Protein AF-A0A0D2WTM1-F1 (afdb_monomer)

pLDDT: mean 80.72, std 23.89, range [26.59, 98.62]

Mean predicted aligned error: 9.87 Å

Sequence (414 aa):
MADNLWSIQRNLIAASPALESFVAALHSYASGLSTTPSNLQQLPITPAAASAASGTTDNAAQHDAKSSAAGTGSATTAAPTTRKFKWATSMDSTFKFDHATAIPHPDIADIQWSTDVIGVDRSEGGAGGVFFVQTKRGAVVIKASRTLAPELFASLLCLRLQVAAPRSRVVSTSSEEGAQLLASLKQVDPSWRVITNLFDQACLLVQDYIPGTVLSGLDYTTATAVFGSEVEDNATPEEAERIRSLGRLLVVDTLLNNGDRLPLFWDNQGNPSNIMISRANAHSFVSIDTRLTGIAESSPLLAPYISRVAALTARVLGKNDKVLDAFSTLRQLIASYIAFDIGEKGARAMQEGFESAVRECIAQRVAISSEMRRWAATFHEIGDGQHHKFIDTANLNLDFVDRVLDAFENSQPK

Solvent-accessible surface area (backbone atoms only — not comparable to full-atom values): 23672 Å² total; per-residue (Å²): 127,79,65,57,70,60,47,44,57,54,43,59,34,62,72,30,65,67,51,34,54,45,51,49,46,49,52,52,48,63,62,59,54,78,72,64,72,87,80,76,68,70,79,81,81,71,79,70,65,64,70,61,81,79,74,80,76,83,83,76,92,72,91,79,89,82,83,89,83,88,84,83,87,83,90,81,83,87,75,88,80,78,83,73,85,75,79,81,75,86,74,74,83,64,60,73,74,56,70,88,81,51,45,48,38,89,48,82,89,74,65,57,38,80,77,32,64,68,32,50,25,68,53,81,37,78,94,54,58,44,30,44,34,38,34,78,72,23,21,32,30,40,32,45,51,96,55,48,41,28,32,53,51,36,39,52,51,29,52,76,66,74,24,47,43,59,59,69,48,80,39,43,43,87,39,73,66,24,44,34,41,54,51,37,51,53,70,46,39,87,80,48,76,63,54,69,65,47,71,82,38,61,43,35,40,41,29,50,37,74,47,57,48,32,50,50,66,35,50,52,70,56,40,33,74,62,59,39,66,84,86,53,98,69,65,46,75,61,37,41,48,23,36,14,41,50,13,29,42,52,48,50,29,58,48,22,50,33,54,59,38,66,38,65,88,48,97,63,89,38,36,45,65,43,30,29,39,29,71,90,46,70,62,38,50,28,50,41,92,45,46,44,54,50,56,54,91,88,40,86,62,36,62,65,49,46,52,52,51,22,54,51,42,29,58,57,66,36,99,57,99,62,75,50,67,51,40,54,51,47,40,54,52,51,19,72,52,26,76,44,61,57,52,71,66,39,28,37,28,21,52,48,18,27,41,52,46,51,53,48,47,48,79,37,38,70,60,53,58,51,50,55,52,48,53,50,49,51,44,41,54,62,16,66,78,41,104,51,84,68,37,61,58,83,67,51,45,62,66,38,36,50,52,45,50,49,27,52,51,75,22,56,76,130

Organism: Capsaspora owczarzaki (strain ATCC 30864) (NCBI:txid595528)

InterPro domains:
  IPR011009 Protein kinase-like domain superfamily [SSF56112] (79-364)
  IPR015275 Actin-fragmin kinase, catalytic domain [PF09192] (97-281)
  IPR015275 Actin-fragmin kinase, catalytic domain [cd05124] (116-367)
  IPR036940 Phosphatidylinositol 3-/4-kinase, catalytic domain superfamily [G3DSA:1.10.1070.11] (230-408)
  IPR037469 Putative actin-fragmin kinase [PTHR38737] (90-367)

Structure (mmCIF, N/CA/C/O backbone):
data_AF-A0A0D2WTM1-F1
#
_entry.id   AF-A0A0D2WTM1-F1
#
loop_
_atom_site.group_PDB
_atom_site.id
_atom_site.type_symbol
_atom_site.label_atom_id
_atom_site.label_alt_id
_atom_site.label_comp_id
_atom_site.label_asym_id
_atom_site.label_entity_id
_atom_site.label_seq_id
_atom_site.pdbx_PDB_ins_code
_atom_site.Cartn_x
_atom_site.Cartn_y
_atom_site.Cartn_z
_atom_site.occupancy
_atom_site.B_iso_or_equiv
_atom_site.auth_seq_id
_atom_site.auth_comp_id
_atom_site.auth_asym_id
_atom_site.auth_atom_id
_atom_site.pdbx_PDB_model_num
ATOM 1 N N . MET A 1 1 ? -2.942 -6.925 -31.949 1.00 34.34 1 MET A N 1
ATOM 2 C CA . MET A 1 1 ? -3.160 -7.832 -30.792 1.00 34.34 1 MET A CA 1
ATOM 3 C C . MET A 1 1 ? -2.377 -7.418 -29.538 1.00 34.34 1 MET A C 1
ATOM 5 O O . MET A 1 1 ? -2.742 -7.883 -28.468 1.00 34.34 1 MET A O 1
ATOM 9 N N . ALA A 1 2 ? -1.392 -6.508 -29.624 1.00 34.19 2 ALA A N 1
ATOM 10 C CA . ALA A 1 2 ? -0.753 -5.874 -28.460 1.00 34.19 2 ALA A CA 1
ATOM 11 C C . ALA A 1 2 ? -1.637 -4.809 -27.759 1.00 34.19 2 ALA A C 1
ATOM 13 O O . ALA A 1 2 ? -1.462 -4.559 -26.571 1.00 34.19 2 ALA A O 1
ATOM 14 N N . ASP A 1 3 ? -2.650 -4.258 -28.444 1.00 34.72 3 ASP A N 1
ATOM 15 C CA . ASP A 1 3 ? -3.532 -3.204 -27.904 1.00 34.72 3 ASP A CA 1
ATOM 16 C C . ASP A 1 3 ? -4.469 -3.648 -26.763 1.00 34.72 3 ASP A C 1
ATOM 18 O O . ASP A 1 3 ? -5.023 -2.807 -26.053 1.00 34.72 3 ASP A O 1
ATOM 22 N N . ASN A 1 4 ? -4.656 -4.956 -26.539 1.00 45.44 4 ASN A N 1
ATOM 23 C CA . ASN A 1 4 ? -5.676 -5.430 -25.600 1.00 45.44 4 ASN A CA 1
ATOM 24 C C . ASN A 1 4 ? -5.301 -5.199 -24.131 1.00 45.44 4 ASN A C 1
ATOM 26 O O . ASN A 1 4 ? -6.137 -4.702 -23.387 1.00 45.44 4 ASN A O 1
ATOM 30 N N . LEU A 1 5 ? -4.060 -5.461 -23.706 1.00 40.75 5 LEU A N 1
ATOM 31 C CA . LEU A 1 5 ? -3.664 -5.302 -22.294 1.00 40.75 5 LEU A CA 1
ATOM 32 C C . LEU A 1 5 ? -3.633 -3.835 -21.848 1.00 40.75 5 LEU A C 1
ATOM 34 O O . LEU A 1 5 ? -4.010 -3.508 -20.723 1.00 40.75 5 LEU A O 1
ATOM 38 N N . TRP A 1 6 ? -3.257 -2.942 -22.761 1.00 46.22 6 TRP A N 1
ATOM 39 C CA . TRP A 1 6 ? -3.231 -1.505 -22.519 1.00 46.22 6 TRP A CA 1
ATOM 40 C C . TRP A 1 6 ? -4.629 -0.882 -22.536 1.00 46.22 6 TRP A C 1
ATOM 42 O O . TRP A 1 6 ? -4.948 -0.064 -21.668 1.00 46.22 6 TRP A O 1
ATOM 52 N N . SER A 1 7 ? -5.500 -1.329 -23.456 1.00 43.12 7 SER A N 1
ATOM 53 C CA . SER A 1 7 ? -6.918 -0.973 -23.396 1.00 43.12 7 SER A CA 1
ATOM 54 C C . SER A 1 7 ? -7.508 -1.401 -22.063 1.00 43.12 7 SER A C 1
ATOM 56 O O . SER A 1 7 ? -8.282 -0.655 -21.505 1.00 43.12 7 SER A O 1
ATOM 58 N N . ILE A 1 8 ? -7.090 -2.531 -21.489 1.00 46.88 8 ILE A N 1
ATOM 59 C CA . ILE A 1 8 ? -7.686 -3.067 -20.272 1.00 46.88 8 ILE A CA 1
ATOM 60 C C . ILE A 1 8 ? -7.364 -2.227 -19.034 1.00 46.88 8 ILE A C 1
ATOM 62 O O . ILE A 1 8 ? -8.277 -1.978 -18.265 1.00 46.88 8 ILE A O 1
ATOM 66 N N . GLN A 1 9 ? -6.148 -1.712 -18.829 1.00 47.25 9 GLN A N 1
ATOM 67 C CA . GLN A 1 9 ? -5.910 -0.819 -17.683 1.00 47.25 9 GLN A CA 1
ATOM 68 C C . GLN A 1 9 ? -6.581 0.549 -17.869 1.00 47.25 9 GLN A C 1
ATOM 70 O O . GLN A 1 9 ? -7.169 1.074 -16.923 1.00 47.25 9 GLN A O 1
ATOM 75 N N . ARG A 1 10 ? -6.581 1.091 -19.097 1.00 52.28 10 ARG A N 1
ATOM 76 C CA . ARG A 1 10 ? -7.388 2.276 -19.429 1.00 52.28 10 ARG A CA 1
ATOM 77 C C . ARG A 1 10 ? -8.881 2.019 -19.277 1.00 52.28 10 ARG A C 1
ATOM 79 O O . ARG A 1 10 ? -9.565 2.896 -18.789 1.00 52.28 10 ARG A O 1
ATOM 86 N N . ASN A 1 11 ? -9.373 0.835 -19.620 1.00 43.56 11 ASN A N 1
ATOM 87 C CA . ASN A 1 11 ? -10.769 0.425 -19.496 1.00 43.56 11 ASN A CA 1
ATOM 88 C C . ASN A 1 11 ? -11.108 0.083 -18.045 1.00 43.56 11 ASN A C 1
ATOM 90 O O . ASN A 1 11 ? -12.237 0.288 -17.648 1.00 43.56 11 ASN A O 1
ATOM 94 N N . LEU A 1 12 ? -10.173 -0.389 -17.220 1.00 48.53 12 LEU A N 1
ATOM 95 C CA . LEU A 1 12 ? -10.371 -0.582 -15.782 1.00 48.53 12 LEU A CA 1
ATOM 96 C C . LEU A 1 12 ? -10.480 0.769 -15.069 1.00 48.53 12 LEU A C 1
ATOM 98 O O . LEU A 1 12 ? -11.327 0.924 -14.192 1.00 48.53 12 LEU A O 1
ATOM 102 N N . ILE A 1 13 ? -9.666 1.746 -15.487 1.00 47.94 13 ILE A N 1
ATOM 103 C CA . ILE A 1 13 ? -9.749 3.132 -15.019 1.00 47.94 13 ILE A CA 1
ATOM 104 C C . ILE A 1 13 ? -11.016 3.816 -15.561 1.00 47.94 13 ILE A C 1
ATOM 106 O O . ILE A 1 13 ? -11.770 4.363 -14.770 1.00 47.94 13 ILE A O 1
ATOM 110 N N . ALA A 1 14 ? -11.315 3.711 -16.859 1.00 39.44 14 ALA A N 1
ATOM 111 C CA . ALA A 1 14 ? -12.461 4.353 -17.516 1.00 39.44 14 ALA A CA 1
ATOM 112 C C . ALA A 1 14 ? -13.817 3.665 -17.249 1.00 39.44 14 ALA A C 1
ATOM 114 O O . ALA A 1 14 ? -14.863 4.303 -17.305 1.00 39.44 14 ALA A O 1
ATOM 115 N N . ALA A 1 15 ? -13.851 2.364 -16.934 1.00 38.03 15 ALA A N 1
ATOM 116 C CA . ALA A 1 15 ? -15.093 1.658 -16.592 1.00 38.03 15 ALA A CA 1
ATOM 117 C C . ALA A 1 15 ? -15.512 1.863 -15.130 1.00 38.03 15 ALA A C 1
ATOM 119 O O . ALA A 1 15 ? -16.611 1.446 -14.753 1.00 38.03 15 ALA A O 1
ATOM 120 N N . SER A 1 16 ? -14.674 2.480 -14.293 1.00 47.31 16 SER A N 1
ATOM 121 C CA . SER A 1 16 ? -15.095 2.989 -12.989 1.00 47.31 16 SER A CA 1
ATOM 122 C C . SER A 1 16 ? -15.067 4.515 -13.041 1.00 47.31 16 SER A C 1
ATOM 124 O O . SER A 1 16 ? -14.017 5.106 -12.814 1.00 47.31 16 SER A O 1
ATOM 126 N N . PRO A 1 17 ? -16.211 5.183 -13.285 1.00 50.94 17 PRO A N 1
ATOM 127 C CA . PRO A 1 17 ? -16.297 6.642 -13.215 1.00 50.94 17 PRO A CA 1
ATOM 128 C C . PRO A 1 17 ? -15.774 7.209 -11.884 1.00 50.94 17 PRO A C 1
ATOM 130 O O . PRO A 1 17 ? -15.275 8.330 -11.841 1.00 50.94 17 PRO A O 1
ATOM 133 N N . ALA A 1 18 ? -15.842 6.424 -10.800 1.00 47.12 18 ALA A N 1
ATOM 134 C CA . ALA A 1 18 ? -15.251 6.764 -9.510 1.00 47.12 18 ALA A CA 1
ATOM 135 C C . ALA A 1 18 ? -13.713 6.715 -9.541 1.00 47.12 18 ALA A C 1
ATOM 137 O O . ALA A 1 18 ? -13.073 7.641 -9.046 1.00 47.12 18 ALA A O 1
ATOM 138 N N . LEU A 1 19 ? -13.113 5.684 -10.149 1.00 47.31 19 LEU A N 1
ATOM 139 C CA . LEU A 1 19 ? -11.661 5.584 -10.310 1.00 47.31 19 LEU A CA 1
ATOM 140 C C . LEU A 1 19 ? -11.131 6.598 -11.330 1.00 47.31 19 LEU A C 1
ATOM 142 O O . LEU A 1 19 ? -10.073 7.165 -11.105 1.00 47.31 19 LEU A O 1
ATOM 146 N N . GLU A 1 20 ? -11.862 6.883 -12.406 1.00 50.03 20 GLU A N 1
ATOM 147 C CA . GLU A 1 20 ? -11.501 7.910 -13.386 1.00 50.03 20 GLU A CA 1
ATOM 148 C C . GLU A 1 20 ? -11.586 9.312 -12.775 1.00 50.03 20 GLU A C 1
ATOM 150 O O . GLU A 1 20 ? -10.638 10.084 -12.888 1.00 50.03 20 GLU A O 1
ATOM 155 N N . SER A 1 21 ? -12.660 9.620 -12.034 1.00 48.88 21 SER A N 1
ATOM 156 C CA . SER A 1 21 ? -12.773 10.872 -11.277 1.00 48.88 21 SER A CA 1
ATOM 157 C C . SER A 1 21 ? -11.704 10.978 -10.190 1.00 48.88 21 SER A C 1
ATOM 159 O O . SER A 1 21 ? -11.235 12.080 -9.921 1.00 48.88 21 SER A O 1
ATOM 161 N N . PHE A 1 22 ? -11.296 9.865 -9.574 1.00 48.16 22 PHE A N 1
ATOM 162 C CA . PHE A 1 22 ? -10.214 9.835 -8.593 1.00 48.16 22 PHE A CA 1
ATOM 163 C C . PHE A 1 22 ? -8.836 9.991 -9.239 1.00 48.16 22 PHE A C 1
ATOM 165 O O . PHE A 1 22 ? -8.033 10.765 -8.743 1.00 48.16 22 PHE A O 1
ATOM 172 N N . VAL A 1 23 ? -8.556 9.321 -10.359 1.00 48.84 23 VAL A N 1
ATOM 173 C CA . VAL A 1 23 ? -7.311 9.468 -11.130 1.00 48.84 23 VAL A CA 1
ATOM 174 C C . VAL A 1 23 ? -7.215 10.881 -11.699 1.00 48.84 23 VAL A C 1
ATOM 176 O O . VAL A 1 23 ? -6.154 11.491 -11.626 1.00 48.84 23 VAL A O 1
ATOM 179 N N . ALA A 1 24 ? -8.323 11.451 -12.175 1.00 51.44 24 ALA A N 1
ATOM 180 C CA . ALA A 1 24 ? -8.410 12.848 -12.579 1.00 51.44 24 ALA A CA 1
ATOM 181 C C . ALA A 1 24 ? -8.222 13.803 -11.388 1.00 51.44 24 ALA A C 1
ATOM 183 O O . ALA A 1 24 ? -7.496 14.785 -11.518 1.00 51.44 24 ALA A O 1
ATOM 184 N N . ALA A 1 25 ? -8.797 13.506 -10.215 1.00 45.31 25 ALA A N 1
ATOM 185 C CA . ALA A 1 25 ? -8.577 14.277 -8.991 1.00 45.31 25 ALA A CA 1
ATOM 186 C C . ALA A 1 25 ? -7.131 14.164 -8.489 1.00 45.31 25 ALA A C 1
ATOM 188 O O . ALA A 1 25 ? -6.566 15.170 -8.088 1.00 45.31 25 ALA A O 1
ATOM 189 N N . LEU A 1 26 ? -6.496 12.993 -8.580 1.00 45.09 26 LEU A N 1
ATOM 190 C CA . LEU A 1 26 ? -5.081 12.768 -8.276 1.00 45.09 26 LEU A CA 1
ATOM 191 C C . LEU A 1 26 ? -4.185 13.520 -9.253 1.00 45.09 26 LEU A C 1
ATOM 193 O O . LEU A 1 26 ? -3.250 14.183 -8.822 1.00 45.09 26 LEU A O 1
ATOM 197 N N . HIS A 1 27 ? -4.478 13.466 -10.553 1.00 46.31 27 HIS A N 1
ATOM 198 C CA . HIS A 1 27 ? -3.756 14.239 -11.557 1.00 46.31 27 HIS A CA 1
ATOM 199 C C . HIS A 1 27 ? -3.934 15.741 -11.328 1.00 46.31 27 HIS A C 1
ATOM 201 O O . HIS A 1 27 ? -2.940 16.461 -11.371 1.00 46.31 27 HIS A O 1
ATOM 207 N N . SER A 1 28 ? -5.146 16.214 -11.020 1.00 44.09 28 SER A N 1
ATOM 208 C CA . SER A 1 28 ? -5.441 17.619 -10.704 1.00 44.09 28 SER A CA 1
ATOM 209 C C . SER A 1 28 ? -4.822 18.068 -9.376 1.00 44.09 28 SER A C 1
ATOM 211 O O . SER A 1 28 ? -4.388 19.208 -9.264 1.00 44.09 28 SER A O 1
ATOM 213 N N . TYR A 1 29 ? -4.752 17.189 -8.377 1.00 36.94 29 TYR A N 1
ATOM 214 C CA . TYR A 1 29 ? -4.130 17.447 -7.079 1.00 36.94 29 TYR A CA 1
ATOM 215 C C . TYR A 1 29 ? -2.603 17.488 -7.215 1.00 36.94 29 TYR A C 1
ATOM 217 O O . TYR A 1 29 ? -1.970 18.448 -6.788 1.00 36.94 29 TYR A O 1
ATOM 225 N N . ALA A 1 30 ? -2.009 16.521 -7.919 1.00 37.34 30 ALA A N 1
ATOM 226 C CA . ALA A 1 30 ? -0.578 16.485 -8.215 1.00 37.34 30 ALA A CA 1
ATOM 227 C C . ALA A 1 30 ? -0.122 17.672 -9.081 1.00 37.34 30 ALA A C 1
ATOM 229 O O . ALA A 1 30 ? 0.970 18.195 -8.875 1.00 37.34 30 ALA A O 1
ATOM 230 N N . SER A 1 31 ? -0.955 18.133 -10.021 1.00 41.19 31 SER A N 1
ATOM 231 C CA . SER A 1 31 ? -0.662 19.333 -10.821 1.00 41.19 31 SER A CA 1
ATOM 232 C C . SER A 1 31 ? -0.973 20.648 -10.089 1.00 41.19 31 SER A C 1
ATOM 234 O O . SER A 1 31 ? -0.288 21.641 -10.327 1.00 41.19 31 SER A O 1
ATOM 236 N N . GLY A 1 32 ? -1.918 20.658 -9.141 1.00 34.44 32 GLY A N 1
ATOM 237 C CA . GLY A 1 32 ? -2.220 21.801 -8.268 1.00 34.44 32 GLY A CA 1
ATOM 238 C C . GLY A 1 32 ? -1.186 22.056 -7.161 1.00 34.44 32 GLY A C 1
ATOM 239 O O . GLY A 1 32 ? -1.064 23.179 -6.682 1.00 34.44 32 GLY A O 1
ATOM 240 N N . LEU A 1 33 ? -0.381 21.054 -6.794 1.00 37.22 33 LEU A N 1
ATOM 241 C CA . LEU A 1 33 ? 0.705 21.183 -5.810 1.00 37.22 33 LEU A CA 1
ATOM 242 C C . LEU A 1 33 ? 1.985 21.835 -6.367 1.00 37.22 33 LEU A C 1
ATOM 244 O O . LEU A 1 33 ? 2.922 22.091 -5.608 1.00 37.22 33 LEU A O 1
ATOM 248 N N . SER A 1 34 ? 2.014 22.183 -7.662 1.00 34.31 34 SER A N 1
ATOM 249 C CA . SER A 1 34 ? 3.116 22.934 -8.288 1.00 34.31 34 SER A CA 1
ATOM 250 C C . SER A 1 34 ? 3.260 24.374 -7.761 1.00 34.31 34 SER A C 1
ATOM 252 O O . SER A 1 34 ? 4.205 25.069 -8.138 1.00 34.31 34 SER A O 1
ATOM 254 N N . THR A 1 35 ? 2.362 24.834 -6.887 1.00 32.97 35 THR A N 1
ATOM 255 C CA . THR A 1 35 ? 2.474 26.107 -6.161 1.00 32.97 35 THR A CA 1
ATOM 256 C C . THR A 1 35 ? 2.553 25.861 -4.653 1.00 32.97 35 THR A C 1
ATOM 258 O O . THR A 1 35 ? 1.668 26.257 -3.898 1.00 32.97 35 THR A O 1
ATOM 261 N N . THR A 1 36 ? 3.584 25.157 -4.187 1.00 36.28 36 THR A N 1
ATOM 262 C CA . THR A 1 36 ? 3.843 24.997 -2.748 1.00 36.28 36 THR A CA 1
ATOM 263 C C . THR A 1 36 ? 4.450 26.292 -2.174 1.00 36.28 36 THR A C 1
ATOM 265 O O . THR A 1 36 ? 5.330 26.878 -2.811 1.00 36.28 36 THR A O 1
ATOM 268 N N . PRO A 1 37 ? 4.037 26.766 -0.980 1.00 31.52 37 PRO A N 1
ATOM 269 C CA . PRO A 1 37 ? 4.712 27.863 -0.290 1.00 31.52 37 PRO A CA 1
ATOM 270 C C . PRO A 1 37 ? 6.168 27.483 0.011 1.00 31.52 37 PRO A C 1
ATOM 272 O O . PRO A 1 37 ? 6.451 26.370 0.449 1.00 31.52 37 PRO A O 1
ATOM 275 N N . SER A 1 38 ? 7.091 28.424 -0.172 1.00 40.81 38 SER A N 1
ATOM 276 C CA . SER A 1 38 ? 8.555 28.276 -0.092 1.00 40.81 38 SER A CA 1
ATOM 277 C C . SER A 1 38 ? 9.143 27.801 1.252 1.00 40.81 38 SER A C 1
ATOM 279 O O . SER A 1 38 ? 10.363 27.790 1.397 1.00 40.81 38 SER A O 1
ATOM 281 N N . ASN A 1 39 ? 8.321 27.413 2.232 1.00 36.72 39 ASN A N 1
ATOM 282 C CA . ASN A 1 39 ? 8.756 27.089 3.596 1.00 36.72 39 ASN A CA 1
ATOM 283 C C . ASN A 1 39 ? 8.933 25.583 3.868 1.00 36.72 39 ASN A C 1
ATOM 285 O O . ASN A 1 39 ? 9.513 25.233 4.889 1.00 36.72 39 ASN A O 1
ATOM 289 N N . LEU A 1 40 ? 8.529 24.693 2.952 1.00 39.03 40 LEU A N 1
ATOM 290 C CA . LEU A 1 40 ? 8.926 23.274 2.963 1.00 39.03 40 LEU A CA 1
ATOM 291 C C . LEU A 1 40 ? 10.214 23.078 2.146 1.00 39.03 40 LEU A C 1
ATOM 293 O O . LEU A 1 40 ? 10.265 22.285 1.204 1.00 39.03 40 LEU A O 1
ATOM 297 N N . GLN A 1 41 ? 11.261 23.845 2.467 1.00 40.28 41 GLN A N 1
ATOM 298 C CA . GLN A 1 41 ? 12.594 23.586 1.925 1.00 40.28 41 GLN A CA 1
ATOM 299 C C . GLN A 1 41 ? 13.013 22.166 2.322 1.00 40.28 41 GLN A C 1
ATOM 301 O O . GLN A 1 41 ? 13.202 21.891 3.500 1.00 40.28 41 GLN A O 1
ATOM 306 N N . GLN A 1 42 ? 13.083 21.293 1.310 1.00 47.72 42 GLN A N 1
ATOM 307 C CA . GLN A 1 42 ? 13.763 19.996 1.252 1.00 47.72 42 GLN A CA 1
ATOM 308 C C . GLN A 1 42 ? 14.012 19.354 2.624 1.00 47.72 42 GLN A C 1
ATOM 310 O O . GLN A 1 42 ? 15.021 19.643 3.266 1.00 47.72 42 GLN A O 1
ATOM 315 N N . LEU A 1 43 ? 13.120 18.442 3.040 1.00 44.38 43 LEU A N 1
ATOM 316 C CA . LEU A 1 43 ? 13.411 17.525 4.146 1.00 44.38 43 LEU A CA 1
ATOM 317 C C . LEU A 1 43 ? 14.834 16.964 3.952 1.00 44.38 43 LEU A C 1
ATOM 319 O O . LEU A 1 43 ? 15.137 16.505 2.841 1.00 44.38 43 LEU A O 1
ATOM 323 N N . PRO A 1 44 ? 15.716 17.051 4.964 1.00 44.22 44 PRO A N 1
ATOM 324 C CA . PRO A 1 44 ? 17.096 16.615 4.829 1.00 44.22 44 PRO A CA 1
ATOM 325 C C . PRO A 1 44 ? 17.133 15.158 4.370 1.00 44.22 44 PRO A C 1
ATOM 327 O O . PRO A 1 44 ? 16.483 14.283 4.937 1.00 44.22 44 PRO A O 1
ATOM 330 N N . ILE A 1 45 ? 17.875 14.914 3.291 1.00 39.78 45 ILE A N 1
ATOM 331 C CA . ILE A 1 45 ? 18.065 13.575 2.747 1.00 39.78 45 ILE A CA 1
ATOM 332 C C . ILE A 1 45 ? 19.125 12.905 3.609 1.00 39.78 45 ILE A C 1
ATOM 334 O O . ILE A 1 45 ? 20.321 13.036 3.352 1.00 39.78 45 ILE A O 1
ATOM 338 N N . THR A 1 46 ? 18.693 12.159 4.614 1.00 40.84 46 THR A N 1
ATOM 339 C CA . THR A 1 46 ? 19.486 11.023 5.064 1.00 40.84 46 THR A CA 1
ATOM 340 C C . THR A 1 46 ? 19.248 9.949 4.004 1.00 40.84 46 THR A C 1
ATOM 342 O O . THR A 1 46 ? 18.105 9.501 3.879 1.00 40.84 46 THR A O 1
ATOM 345 N N . PRO A 1 47 ? 20.230 9.573 3.157 1.00 36.50 47 PRO A N 1
ATOM 346 C CA . PRO A 1 47 ? 20.053 8.411 2.309 1.00 36.50 47 PRO A CA 1
ATOM 347 C C . PRO A 1 47 ? 19.791 7.253 3.260 1.00 36.50 47 PRO A C 1
ATOM 349 O O . PRO A 1 47 ? 20.694 6.791 3.959 1.00 36.50 47 PRO A O 1
ATOM 352 N N . ALA A 1 48 ? 18.538 6.812 3.324 1.00 37.44 48 ALA A N 1
ATOM 353 C CA . ALA A 1 48 ? 18.264 5.488 3.807 1.00 37.44 48 ALA A CA 1
ATOM 354 C C . ALA A 1 48 ? 19.067 4.596 2.861 1.00 37.44 48 ALA A C 1
ATOM 356 O O . ALA A 1 48 ? 18.687 4.389 1.709 1.00 37.44 48 ALA A O 1
ATOM 357 N N . ALA A 1 49 ? 20.201 4.069 3.336 1.00 30.95 49 ALA A N 1
ATOM 358 C CA . ALA A 1 49 ? 20.560 2.731 2.915 1.00 30.95 49 ALA A CA 1
ATOM 359 C C . ALA A 1 49 ? 19.247 1.950 2.994 1.00 30.95 49 ALA A C 1
ATOM 361 O O . ALA A 1 49 ? 18.510 2.122 3.973 1.00 30.95 49 ALA A O 1
ATOM 362 N N . ALA A 1 50 ? 18.907 1.179 1.965 1.00 33.78 50 ALA A N 1
ATOM 363 C CA . ALA A 1 50 ? 17.878 0.166 2.096 1.00 33.78 50 ALA A CA 1
ATOM 364 C C . ALA A 1 50 ? 18.364 -0.789 3.200 1.00 33.78 50 ALA A C 1
ATOM 366 O O . ALA A 1 50 ? 19.010 -1.800 2.948 1.00 33.78 50 ALA A O 1
ATOM 367 N N . SER A 1 51 ? 18.179 -0.368 4.448 1.00 31.50 51 SER A N 1
ATOM 368 C CA . SER A 1 51 ? 18.615 -1.037 5.645 1.00 31.50 51 SER A CA 1
ATOM 369 C C . SER A 1 51 ? 17.643 -2.175 5.750 1.00 31.50 51 SER A C 1
ATOM 371 O O . SER A 1 51 ? 16.463 -1.991 6.053 1.00 31.50 51 SER A O 1
ATOM 373 N N . ALA A 1 52 ? 18.134 -3.344 5.363 1.00 28.97 52 ALA A N 1
ATOM 374 C CA . ALA A 1 52 ? 17.471 -4.589 5.623 1.00 28.97 52 ALA A CA 1
ATOM 375 C C . ALA A 1 52 ? 17.125 -4.625 7.116 1.00 28.97 52 ALA A C 1
ATOM 377 O O . ALA A 1 52 ? 17.979 -4.884 7.962 1.00 28.97 52 ALA A O 1
ATOM 378 N N . ALA A 1 53 ? 15.850 -4.425 7.437 1.00 28.42 53 ALA A N 1
ATOM 379 C CA . ALA A 1 53 ? 15.261 -5.094 8.577 1.00 28.42 53 ALA A CA 1
ATOM 380 C C . ALA A 1 53 ? 15.292 -6.595 8.246 1.00 28.42 53 ALA A C 1
ATOM 382 O O . ALA A 1 53 ? 14.324 -7.165 7.749 1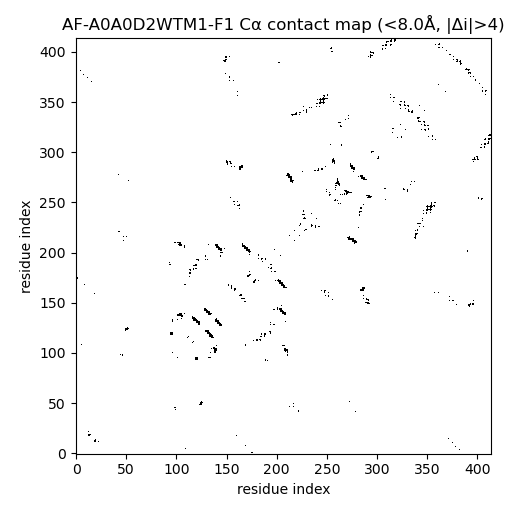.00 28.42 53 ALA A O 1
ATOM 383 N N . SER A 1 54 ? 16.448 -7.240 8.439 1.00 29.70 54 SER A N 1
ATOM 384 C CA . SER A 1 54 ? 16.569 -8.695 8.404 1.00 29.70 54 SER A CA 1
ATOM 385 C C . SER A 1 54 ? 15.961 -9.257 9.689 1.00 29.70 54 SER A C 1
ATOM 387 O O . SER A 1 54 ? 16.660 -9.740 10.576 1.00 29.70 54 SER A O 1
ATOM 389 N N . GLY A 1 55 ? 14.641 -9.156 9.806 1.00 28.00 55 GLY A N 1
ATOM 390 C CA . GLY A 1 55 ? 13.851 -9.979 10.706 1.00 28.00 55 GLY A CA 1
ATOM 391 C C . GLY A 1 55 ? 13.491 -11.273 9.990 1.00 28.00 55 GLY A C 1
ATOM 392 O O . GLY A 1 55 ? 12.341 -11.466 9.615 1.00 28.00 55 GLY A O 1
ATOM 393 N N . THR A 1 56 ? 14.464 -12.151 9.739 1.00 26.59 56 THR A N 1
ATOM 394 C CA . THR A 1 56 ? 14.157 -13.544 9.392 1.00 26.59 56 THR A CA 1
ATOM 395 C C . THR A 1 56 ? 13.640 -14.227 10.653 1.00 26.59 56 THR A C 1
ATOM 397 O O . THR A 1 56 ? 14.423 -14.724 11.460 1.00 26.59 56 THR A O 1
ATOM 400 N N . THR A 1 57 ? 12.326 -14.223 10.857 1.00 30.27 57 THR A N 1
ATOM 401 C CA . THR A 1 57 ? 11.678 -15.179 11.754 1.00 30.27 57 THR A CA 1
ATOM 402 C C . THR A 1 57 ? 11.419 -16.460 10.967 1.00 30.27 57 THR A C 1
ATOM 404 O O . THR A 1 57 ? 10.387 -16.634 10.322 1.00 30.27 57 THR A O 1
ATOM 407 N N . ASP A 1 58 ? 12.391 -17.373 11.012 1.00 28.36 58 ASP A N 1
ATOM 408 C CA . ASP A 1 58 ? 12.164 -18.781 10.690 1.00 28.36 58 ASP A CA 1
ATOM 409 C C . ASP A 1 58 ? 11.171 -19.354 11.714 1.00 28.36 58 ASP A C 1
ATOM 411 O O . ASP A 1 58 ? 11.544 -19.781 12.805 1.00 28.36 58 ASP A O 1
ATOM 415 N N . ASN A 1 59 ? 9.881 -19.353 11.378 1.00 28.92 59 ASN A N 1
ATOM 416 C CA . ASN A 1 59 ? 8.865 -20.074 12.139 1.00 28.92 59 ASN A CA 1
ATOM 417 C C . ASN A 1 59 ? 8.751 -21.511 11.612 1.00 28.92 59 ASN A C 1
ATOM 419 O O . ASN A 1 59 ? 7.858 -21.847 10.836 1.00 28.92 59 ASN A O 1
ATOM 423 N N . ALA A 1 60 ? 9.651 -22.371 12.087 1.00 28.31 60 ALA A N 1
ATOM 424 C CA . ALA A 1 60 ? 9.449 -23.815 12.133 1.00 28.31 60 ALA A CA 1
ATOM 425 C C . ALA A 1 60 ? 9.335 -24.237 13.605 1.00 28.31 60 ALA A C 1
ATOM 427 O O . ALA A 1 60 ? 10.323 -24.554 14.263 1.00 28.31 60 ALA A O 1
ATOM 428 N N . ALA A 1 61 ? 8.115 -24.217 14.146 1.00 29.09 61 ALA A N 1
ATOM 429 C CA . ALA A 1 61 ? 7.834 -24.795 15.454 1.00 29.09 61 ALA A CA 1
ATOM 430 C C . ALA A 1 61 ? 7.705 -26.321 15.316 1.00 29.09 61 ALA A C 1
ATOM 432 O O . ALA A 1 61 ? 6.644 -26.841 14.974 1.00 29.09 61 ALA A O 1
ATOM 433 N N . GLN A 1 62 ? 8.793 -27.038 15.600 1.00 29.12 62 GLN A N 1
ATOM 434 C CA . GLN A 1 62 ? 8.746 -28.435 16.025 1.00 29.12 62 GLN A CA 1
ATOM 435 C C . GLN A 1 62 ? 9.266 -28.520 17.461 1.00 29.12 62 GLN A C 1
ATOM 437 O O . GLN A 1 62 ? 10.393 -28.134 17.764 1.00 29.12 62 GLN A O 1
ATOM 442 N N . HIS A 1 63 ? 8.396 -29.005 18.344 1.00 33.81 63 HIS A N 1
ATOM 443 C CA . HIS A 1 63 ? 8.740 -29.457 19.684 1.00 33.81 63 HIS A CA 1
ATOM 444 C C . HIS A 1 63 ? 9.785 -30.576 19.605 1.00 33.81 63 HIS A C 1
ATOM 446 O O . HIS A 1 63 ? 9.546 -31.560 18.915 1.00 33.81 63 HIS A O 1
ATOM 452 N N . ASP A 1 64 ? 10.881 -30.457 20.360 1.00 30.61 64 ASP A N 1
ATOM 453 C CA . ASP A 1 64 ? 11.310 -31.522 21.272 1.00 30.61 64 ASP A CA 1
ATOM 454 C C . ASP A 1 64 ? 12.419 -31.061 22.229 1.00 30.61 64 ASP A C 1
ATOM 456 O O . ASP A 1 64 ? 13.358 -30.348 21.880 1.00 30.61 64 ASP A O 1
ATOM 460 N N . ALA A 1 65 ? 12.276 -31.480 23.483 1.00 34.66 65 ALA A N 1
ATOM 461 C CA . ALA A 1 65 ? 13.184 -31.209 24.586 1.00 34.66 65 ALA A CA 1
ATOM 462 C C . ALA A 1 65 ? 14.330 -32.234 24.641 1.00 34.66 65 ALA A C 1
ATOM 464 O O . ALA A 1 65 ? 14.065 -33.430 24.528 1.00 34.66 65 ALA A O 1
ATOM 465 N N . LYS A 1 66 ? 15.565 -31.791 24.947 1.00 30.59 66 LYS A N 1
ATOM 466 C CA . LYS A 1 66 ? 16.526 -32.517 25.815 1.00 30.59 66 LYS A CA 1
ATOM 467 C C . LYS A 1 66 ? 17.818 -31.733 26.129 1.00 30.59 66 LYS A C 1
ATOM 469 O O . LYS A 1 66 ? 18.615 -31.419 25.258 1.00 30.59 66 LYS A O 1
ATOM 474 N N . SER A 1 67 ? 17.972 -31.464 27.426 1.00 33.38 67 SER A N 1
ATOM 475 C CA . SER A 1 67 ? 19.165 -31.464 28.298 1.00 33.38 67 SER A CA 1
ATOM 476 C C . SER A 1 67 ? 20.610 -31.423 27.743 1.00 33.38 67 SER A C 1
ATOM 478 O O . SER A 1 67 ? 21.056 -32.353 27.081 1.00 33.38 67 SER A O 1
ATOM 480 N N . SER A 1 68 ? 21.360 -30.443 28.278 1.00 33.09 68 SER A N 1
ATOM 481 C CA . SER A 1 68 ? 22.717 -30.495 28.883 1.00 33.09 68 SER A CA 1
ATOM 482 C C . SER A 1 68 ? 23.918 -31.080 28.117 1.00 33.09 68 SER A C 1
ATOM 484 O O . SER A 1 68 ? 23.954 -32.276 27.855 1.00 33.09 68 SER A O 1
ATOM 486 N N . ALA A 1 69 ? 25.006 -30.303 28.006 1.00 31.98 69 ALA A N 1
ATOM 487 C CA . ALA A 1 69 ? 26.240 -30.479 28.799 1.00 31.98 69 ALA A CA 1
ATOM 488 C C . ALA A 1 69 ? 27.377 -29.551 28.319 1.00 31.98 69 ALA A C 1
ATOM 490 O O . ALA A 1 69 ? 27.449 -29.161 27.158 1.00 31.98 69 ALA A O 1
ATOM 491 N N . ALA A 1 70 ? 28.253 -29.207 29.262 1.00 35.38 70 ALA A N 1
ATOM 492 C CA . ALA A 1 70 ? 29.429 -28.356 29.129 1.00 35.38 70 ALA A CA 1
ATOM 493 C C . ALA A 1 70 ? 30.525 -28.935 28.212 1.00 35.38 70 ALA A C 1
ATOM 495 O O . ALA A 1 70 ? 30.696 -30.149 28.126 1.00 35.38 70 ALA A O 1
ATOM 496 N N . GLY A 1 71 ? 31.334 -28.055 27.612 1.00 30.91 71 GLY A N 1
ATOM 497 C CA . GLY A 1 71 ? 32.514 -28.436 26.835 1.00 30.91 71 GLY A CA 1
ATOM 498 C C . GLY A 1 71 ? 33.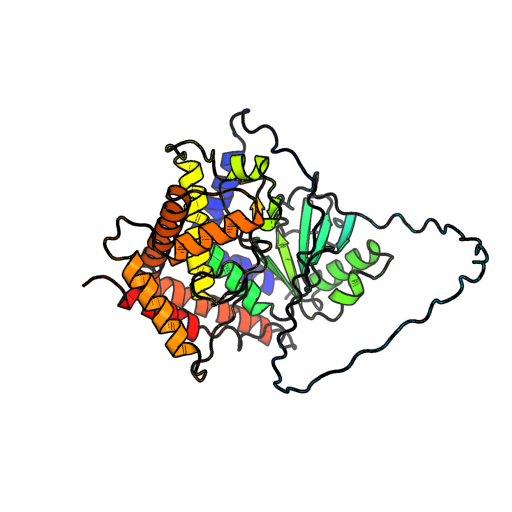508 -27.285 26.677 1.00 30.91 71 GLY A C 1
ATOM 499 O O . GLY A 1 71 ? 33.223 -26.272 26.052 1.00 30.91 71 GLY A O 1
ATOM 500 N N . THR A 1 72 ? 34.670 -27.462 27.289 1.00 32.19 72 THR A N 1
ATOM 501 C CA . THR A 1 72 ? 35.843 -26.586 27.370 1.00 32.19 72 THR A CA 1
ATOM 502 C C . THR A 1 72 ? 36.623 -26.427 26.057 1.00 32.19 72 THR A C 1
ATOM 504 O O . THR A 1 72 ? 36.873 -27.411 25.374 1.00 32.19 72 THR A O 1
ATOM 507 N N . GLY A 1 73 ? 37.073 -25.190 25.805 1.00 34.31 73 GLY A N 1
ATOM 508 C CA . GLY A 1 73 ? 38.361 -24.743 25.236 1.00 34.31 73 GLY A CA 1
ATOM 509 C C . GLY A 1 73 ? 39.062 -25.503 24.099 1.00 34.31 73 GLY A C 1
ATOM 510 O O . GLY A 1 73 ? 39.463 -26.648 24.256 1.00 34.31 73 GLY A O 1
ATOM 511 N N . SER A 1 74 ? 39.427 -24.770 23.039 1.00 33.41 74 SER A N 1
ATOM 512 C CA . SER A 1 74 ? 40.733 -24.943 22.383 1.00 33.41 74 SER A CA 1
ATOM 513 C C . SER A 1 74 ? 41.133 -23.691 21.593 1.00 33.41 74 SER A C 1
ATOM 515 O O . SER A 1 74 ? 40.396 -23.211 20.732 1.00 33.41 74 SER A O 1
ATOM 517 N N . ALA A 1 75 ? 42.307 -23.147 21.919 1.00 38.12 75 ALA A N 1
ATOM 518 C CA . ALA A 1 75 ? 42.935 -22.027 21.234 1.00 38.12 75 ALA A CA 1
ATOM 519 C C . ALA A 1 75 ? 43.531 -22.501 19.901 1.00 38.12 75 ALA A C 1
ATOM 521 O O . ALA A 1 75 ? 44.348 -23.420 19.876 1.00 38.12 75 ALA A O 1
ATOM 522 N N . THR A 1 76 ? 43.140 -21.857 18.798 1.00 36.94 76 THR A N 1
ATOM 523 C CA . THR A 1 76 ? 43.678 -22.156 17.464 1.00 36.94 76 THR A CA 1
ATOM 524 C C . THR A 1 76 ? 44.698 -21.092 17.068 1.00 36.94 76 THR A C 1
ATOM 526 O O . THR A 1 76 ? 44.422 -19.894 17.076 1.00 36.94 76 THR A O 1
ATOM 529 N N . THR A 1 77 ? 45.899 -21.562 16.762 1.00 35.47 77 THR A N 1
ATOM 530 C CA . THR A 1 77 ? 47.084 -20.826 16.326 1.00 35.47 77 THR A CA 1
ATOM 531 C C . THR A 1 77 ? 46.881 -20.159 14.961 1.00 35.47 77 THR A C 1
ATOM 533 O O . THR A 1 77 ? 46.428 -20.781 14.003 1.00 35.47 77 THR A O 1
ATOM 536 N N . ALA A 1 78 ? 47.247 -18.877 14.863 1.00 36.84 78 ALA A N 1
ATOM 537 C CA . ALA A 1 78 ? 47.190 -18.099 13.629 1.00 36.84 78 ALA A CA 1
ATOM 538 C C . ALA A 1 78 ? 48.353 -18.464 12.689 1.00 36.84 78 ALA A C 1
ATOM 540 O O . ALA A 1 78 ? 49.522 -18.276 13.026 1.00 36.84 78 ALA A O 1
ATOM 541 N N . ALA A 1 79 ? 48.025 -18.965 11.497 1.00 41.94 79 ALA A N 1
ATOM 542 C CA . ALA A 1 79 ? 48.977 -19.166 10.408 1.00 41.94 79 ALA A CA 1
ATOM 543 C C . ALA A 1 79 ? 49.209 -17.851 9.626 1.00 41.94 79 ALA A C 1
ATOM 545 O O . ALA A 1 79 ? 48.279 -17.051 9.482 1.00 41.94 79 ALA A O 1
ATOM 546 N N . PRO A 1 80 ? 50.421 -17.611 9.092 1.00 37.56 80 PRO A N 1
ATOM 547 C CA . PRO A 1 80 ? 50.745 -16.390 8.359 1.00 37.56 80 PRO A CA 1
ATOM 548 C C . PRO A 1 80 ? 50.002 -16.334 7.018 1.00 37.56 80 PRO A C 1
ATOM 550 O O . PRO A 1 80 ? 50.170 -17.185 6.144 1.00 37.56 80 PRO A O 1
ATOM 553 N N . THR A 1 81 ? 49.181 -15.300 6.843 1.00 36.91 81 THR A N 1
ATOM 554 C CA . THR A 1 81 ? 48.444 -15.037 5.608 1.00 36.91 81 THR A CA 1
ATOM 555 C C . THR A 1 81 ? 49.385 -14.499 4.531 1.00 36.91 81 THR A C 1
ATOM 557 O O . THR A 1 81 ? 49.824 -13.350 4.543 1.00 36.91 81 THR A O 1
ATOM 560 N N . THR A 1 82 ? 49.687 -15.341 3.545 1.00 36.22 82 THR A N 1
ATOM 561 C CA . THR A 1 82 ? 50.303 -14.926 2.281 1.00 36.22 82 THR A CA 1
ATOM 562 C C . THR A 1 82 ? 49.411 -13.888 1.599 1.00 36.22 82 THR A C 1
ATOM 564 O O . THR A 1 82 ? 48.289 -14.205 1.192 1.00 36.22 82 THR A O 1
ATOM 567 N N . ARG A 1 83 ? 49.900 -12.647 1.467 1.00 41.28 83 ARG A N 1
ATOM 568 C CA . ARG A 1 83 ? 49.238 -11.579 0.704 1.00 41.28 83 ARG A CA 1
ATOM 569 C C . ARG A 1 83 ? 49.134 -11.998 -0.761 1.00 41.28 83 ARG A C 1
ATOM 571 O O . ARG A 1 83 ? 50.086 -11.867 -1.526 1.00 41.28 83 ARG A O 1
ATOM 578 N N . LYS A 1 84 ? 47.962 -12.504 -1.146 1.00 38.16 84 LYS A N 1
ATOM 579 C CA . LYS A 1 84 ? 47.599 -12.691 -2.549 1.00 38.16 84 LYS A CA 1
ATOM 580 C C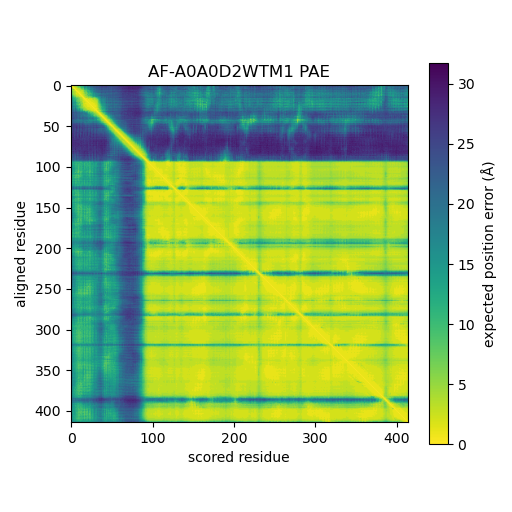 . LYS A 1 84 ? 47.481 -11.315 -3.196 1.00 38.16 84 LYS A C 1
ATOM 582 O O . LYS A 1 84 ? 46.692 -10.478 -2.765 1.00 38.16 84 LYS A O 1
ATOM 587 N N . PHE A 1 85 ? 48.302 -11.106 -4.215 1.00 38.53 85 PHE A N 1
ATOM 588 C CA . PHE A 1 85 ? 48.281 -9.951 -5.099 1.00 38.53 85 PHE A CA 1
ATOM 589 C C . PHE A 1 85 ? 46.889 -9.865 -5.748 1.00 38.53 85 PHE A C 1
ATOM 591 O O . PHE A 1 85 ? 46.512 -10.724 -6.547 1.00 38.53 85 PHE A O 1
ATOM 598 N N . LYS A 1 86 ? 46.082 -8.890 -5.318 1.00 35.25 86 LYS A N 1
ATOM 599 C CA . LYS A 1 86 ? 44.707 -8.686 -5.784 1.00 35.25 86 LYS A CA 1
ATOM 600 C C . LYS A 1 86 ? 44.780 -7.803 -7.029 1.00 35.25 86 LYS A C 1
ATOM 602 O O . LYS A 1 86 ? 45.013 -6.604 -6.917 1.00 35.25 86 LYS A O 1
ATOM 607 N N . TRP A 1 87 ? 44.634 -8.401 -8.208 1.00 31.06 87 TRP A N 1
ATOM 608 C CA . TRP A 1 87 ? 44.407 -7.641 -9.434 1.00 31.06 87 TRP A CA 1
ATOM 609 C C . TRP A 1 87 ? 43.087 -6.885 -9.266 1.00 31.06 87 TRP A C 1
ATOM 611 O O . TRP A 1 87 ? 42.027 -7.499 -9.173 1.00 31.06 87 TRP A O 1
ATOM 621 N N . ALA A 1 88 ? 43.154 -5.560 -9.159 1.00 41.50 88 ALA A N 1
ATOM 622 C CA . ALA A 1 88 ? 41.982 -4.704 -9.236 1.00 41.50 88 ALA A CA 1
ATOM 623 C C . ALA A 1 88 ? 41.545 -4.640 -10.704 1.00 41.50 88 ALA A C 1
ATOM 625 O O . ALA A 1 88 ? 41.915 -3.732 -11.446 1.00 41.50 88 ALA A O 1
ATOM 626 N N . THR A 1 89 ? 40.789 -5.640 -11.154 1.00 37.81 89 THR A N 1
ATOM 627 C CA . THR A 1 89 ? 39.947 -5.483 -12.339 1.00 37.81 89 THR A CA 1
ATOM 628 C C . THR A 1 89 ? 38.866 -4.474 -11.988 1.00 37.81 89 THR A C 1
ATOM 630 O O . THR A 1 89 ? 37.862 -4.816 -11.373 1.00 37.81 89 THR A O 1
ATOM 633 N N . SER A 1 90 ? 39.110 -3.223 -12.365 1.00 40.62 90 SER A N 1
ATOM 634 C CA . SER A 1 90 ? 38.136 -2.138 -12.437 1.00 40.62 90 SER A CA 1
ATOM 635 C C . SER A 1 90 ? 37.031 -2.490 -13.448 1.00 40.62 90 SER A C 1
ATOM 637 O O . SER A 1 90 ? 36.991 -1.956 -14.552 1.00 40.62 90 SER A O 1
ATOM 639 N N . MET A 1 91 ? 36.163 -3.435 -13.075 1.00 40.84 91 MET A N 1
ATOM 640 C CA . MET A 1 91 ? 34.836 -3.697 -13.655 1.00 40.84 91 MET A CA 1
ATOM 641 C C . MET A 1 91 ? 33.724 -3.143 -12.736 1.00 40.84 91 MET A C 1
ATOM 643 O O . MET A 1 91 ? 32.557 -3.484 -12.887 1.00 40.84 91 MET A O 1
ATOM 647 N N . ASP A 1 92 ? 34.098 -2.303 -11.766 1.00 51.75 92 ASP A N 1
ATOM 648 C CA . ASP A 1 92 ? 33.292 -1.927 -10.596 1.00 51.75 92 ASP A CA 1
ATOM 649 C C . ASP A 1 92 ? 32.348 -0.734 -10.811 1.00 51.75 92 ASP A C 1
ATOM 651 O O . ASP A 1 92 ? 31.683 -0.308 -9.871 1.00 51.75 92 ASP A O 1
ATOM 655 N N . SER A 1 93 ? 32.216 -0.190 -12.025 1.00 57.09 93 SER A N 1
ATOM 656 C CA . SER A 1 93 ? 31.177 0.815 -12.285 1.00 57.09 93 SER A CA 1
ATOM 657 C C . SER A 1 93 ? 29.830 0.139 -12.558 1.00 57.09 93 SER A C 1
ATOM 659 O O . SER A 1 93 ? 29.226 0.332 -13.614 1.00 57.09 93 SER A O 1
ATOM 661 N N . THR A 1 94 ? 29.361 -0.703 -11.633 1.00 82.50 94 THR A N 1
ATOM 662 C CA . THR A 1 94 ? 27.953 -1.105 -11.637 1.00 82.50 94 THR A CA 1
ATOM 663 C C . THR A 1 94 ? 27.128 0.154 -11.431 1.00 82.50 94 THR A C 1
ATOM 665 O O . THR A 1 94 ? 27.396 0.906 -10.491 1.00 82.50 94 THR A O 1
ATOM 668 N N . PHE A 1 95 ? 26.161 0.396 -12.314 1.00 92.12 95 PHE A N 1
ATOM 669 C CA . PHE A 1 95 ? 25.194 1.470 -12.131 1.00 92.12 95 PHE A CA 1
ATOM 670 C C . PHE A 1 95 ? 24.614 1.396 -10.711 1.00 92.12 95 PHE A C 1
ATOM 672 O O . PHE A 1 95 ? 24.234 0.318 -10.253 1.00 92.12 95 PHE A O 1
ATOM 679 N N . LYS A 1 96 ? 24.586 2.535 -10.020 1.00 93.19 96 LYS A N 1
ATOM 680 C CA . LYS A 1 96 ? 23.965 2.678 -8.705 1.00 93.19 96 LYS A CA 1
ATOM 681 C C . LYS A 1 96 ? 22.841 3.686 -8.811 1.00 93.19 96 LYS A C 1
ATOM 683 O O . LYS A 1 96 ? 23.047 4.790 -9.314 1.00 93.19 96 LYS A O 1
ATOM 688 N N . PHE A 1 97 ? 21.655 3.280 -8.381 1.00 94.75 97 PHE A N 1
ATOM 689 C CA . PHE A 1 97 ? 20.477 4.125 -8.469 1.00 94.75 97 PHE A CA 1
ATOM 690 C C . PHE A 1 97 ? 20.525 5.197 -7.375 1.00 94.75 97 PHE A C 1
ATOM 692 O O . PHE A 1 97 ? 20.573 4.889 -6.186 1.00 94.75 97 PHE A O 1
ATOM 699 N N . ASP A 1 98 ? 20.526 6.469 -7.774 1.00 96.44 98 ASP A N 1
ATOM 700 C CA . ASP A 1 98 ? 20.562 7.588 -6.835 1.00 96.44 98 ASP A CA 1
ATOM 701 C C . ASP A 1 98 ? 19.144 7.995 -6.415 1.00 96.44 98 ASP A C 1
ATOM 703 O O . ASP A 1 98 ? 18.467 8.794 -7.067 1.00 96.44 98 ASP A O 1
ATOM 707 N N . HIS A 1 99 ? 18.701 7.463 -5.276 1.00 95.19 99 HIS A N 1
ATOM 708 C CA . HIS A 1 99 ? 17.397 7.780 -4.701 1.00 95.19 99 HIS A CA 1
ATOM 709 C C . HIS A 1 99 ? 17.199 9.270 -4.394 1.00 95.19 99 HIS A C 1
ATOM 711 O O . HIS A 1 99 ? 16.054 9.733 -4.396 1.00 95.19 99 HIS A O 1
ATOM 717 N N . ALA A 1 100 ? 18.275 10.023 -4.133 1.00 94.56 100 ALA A N 1
ATOM 718 C CA . ALA A 1 100 ? 18.190 11.426 -3.749 1.00 94.56 100 ALA A CA 1
ATOM 719 C C . ALA A 1 100 ? 17.724 12.294 -4.922 1.00 94.56 100 ALA A C 1
ATOM 721 O O . ALA A 1 100 ? 16.833 13.134 -4.747 1.00 94.56 100 ALA A O 1
ATOM 722 N N . THR A 1 101 ? 18.278 12.043 -6.110 1.00 96.00 101 THR A N 1
ATOM 723 C CA . THR A 1 101 ? 18.043 12.836 -7.326 1.00 96.00 101 THR A CA 1
ATOM 724 C C . THR A 1 101 ? 17.022 12.221 -8.282 1.00 96.00 101 THR A C 1
ATOM 726 O O . THR A 1 101 ? 16.495 12.928 -9.142 1.00 96.00 101 THR A O 1
ATOM 729 N N . ALA A 1 102 ? 16.687 10.937 -8.122 1.00 96.94 102 ALA A N 1
ATOM 730 C CA . ALA A 1 102 ? 15.687 10.281 -8.951 1.00 96.94 102 ALA A CA 1
ATOM 731 C C . ALA A 1 102 ? 14.298 10.931 -8.820 1.00 96.94 102 ALA A C 1
ATOM 733 O O . ALA A 1 102 ? 13.768 11.126 -7.721 1.00 96.94 102 ALA A O 1
ATOM 734 N N . ILE A 1 103 ? 13.683 11.191 -9.973 1.00 96.94 103 ILE A N 1
ATOM 735 C CA . ILE A 1 103 ? 12.296 11.648 -10.107 1.00 96.94 103 ILE A CA 1
ATOM 736 C C . ILE A 1 103 ? 11.424 10.513 -10.661 1.00 96.94 103 ILE A C 1
ATOM 738 O O . ILE A 1 103 ? 11.937 9.692 -11.424 1.00 96.94 103 ILE A O 1
ATOM 742 N N . PRO A 1 104 ? 10.125 10.436 -10.330 1.00 97.69 104 PRO A N 1
ATOM 743 C CA . PRO A 1 104 ? 9.222 9.450 -10.924 1.00 97.69 104 PRO A CA 1
ATOM 744 C C . PRO A 1 104 ? 9.123 9.612 -12.441 1.00 97.69 104 PRO A C 1
ATOM 746 O O . PRO A 1 104 ? 9.154 10.731 -12.953 1.00 97.69 104 PRO A O 1
ATOM 749 N N . HIS A 1 105 ? 8.958 8.508 -13.168 1.00 97.94 105 HIS A N 1
ATOM 750 C CA . HIS A 1 105 ? 8.571 8.569 -14.574 1.00 97.94 105 HIS A CA 1
ATOM 751 C C . HIS A 1 105 ? 7.170 9.196 -14.708 1.00 97.94 105 HIS A C 1
ATOM 753 O O . HIS A 1 105 ? 6.275 8.826 -13.945 1.00 97.94 105 HIS A O 1
ATOM 759 N N . PRO A 1 106 ? 6.936 10.116 -15.664 1.00 96.62 106 PRO A N 1
ATOM 760 C CA . PRO A 1 106 ? 5.657 10.824 -15.775 1.00 96.62 106 PRO A CA 1
ATOM 761 C C . PRO A 1 106 ? 4.476 9.890 -16.078 1.00 96.62 106 PRO A C 1
ATOM 763 O O . PRO A 1 106 ? 3.381 10.066 -15.542 1.00 96.62 106 PRO A O 1
ATOM 766 N N . ASP A 1 107 ? 4.701 8.873 -16.911 1.00 96.62 107 ASP A N 1
ATOM 767 C CA . ASP A 1 107 ? 3.686 7.880 -17.260 1.00 96.62 107 ASP A CA 1
ATOM 768 C C . ASP A 1 107 ? 4.312 6.499 -17.448 1.00 96.62 107 ASP A C 1
ATOM 770 O O . ASP A 1 107 ? 5.019 6.256 -18.424 1.00 96.62 107 ASP A O 1
ATOM 774 N N . ILE A 1 108 ? 4.079 5.583 -16.510 1.00 96.75 108 ILE A N 1
ATOM 775 C CA . ILE A 1 108 ? 4.620 4.224 -16.606 1.00 96.75 108 ILE A CA 1
ATOM 776 C C . ILE A 1 108 ? 4.051 3.440 -17.793 1.00 96.75 108 ILE A C 1
ATOM 778 O O . ILE A 1 108 ? 4.648 2.433 -18.166 1.00 96.75 108 ILE A O 1
ATOM 782 N N . ALA A 1 109 ? 2.931 3.867 -18.386 1.00 95.31 109 ALA A N 1
ATOM 783 C CA . ALA A 1 109 ? 2.326 3.232 -19.555 1.00 95.31 109 ALA A CA 1
ATOM 784 C C . ALA A 1 109 ? 2.985 3.630 -20.890 1.00 95.31 109 ALA A C 1
ATOM 786 O O . ALA A 1 109 ? 2.738 2.965 -21.892 1.00 95.31 109 ALA A O 1
ATOM 787 N N . ASP A 1 110 ? 3.817 4.675 -20.906 1.00 96.44 110 ASP A N 1
ATOM 788 C CA . ASP A 1 110 ? 4.500 5.198 -22.097 1.00 96.44 110 ASP A CA 1
ATOM 789 C C . ASP A 1 110 ? 6.025 5.217 -21.886 1.00 96.44 110 ASP A C 1
ATOM 791 O O . ASP A 1 110 ? 6.681 6.260 -21.892 1.00 96.44 110 ASP A O 1
ATOM 795 N N . ILE A 1 111 ? 6.598 4.040 -21.630 1.00 97.31 111 ILE A N 1
ATOM 796 C CA . ILE A 1 111 ? 8.048 3.865 -21.494 1.00 97.31 111 ILE A CA 1
ATOM 797 C C . ILE A 1 111 ? 8.585 3.320 -22.813 1.00 97.31 111 ILE A C 1
ATOM 799 O O . ILE A 1 111 ? 8.230 2.214 -23.221 1.00 97.31 111 ILE A O 1
ATOM 803 N N . GLN A 1 112 ? 9.491 4.055 -23.457 1.00 97.81 112 GLN A N 1
ATOM 804 C CA . GLN A 1 112 ? 10.147 3.583 -24.675 1.00 97.81 112 GLN A CA 1
ATOM 805 C C . GLN A 1 112 ? 11.344 2.708 -24.291 1.00 97.81 112 GLN A C 1
ATOM 807 O O . GLN A 1 112 ? 12.491 3.158 -24.297 1.00 97.81 112 GLN A O 1
ATOM 812 N N . TRP A 1 113 ? 11.083 1.453 -23.903 1.00 97.94 113 TRP A N 1
ATOM 813 C CA . TRP A 1 113 ? 12.085 0.559 -23.305 1.00 97.94 113 TRP A CA 1
ATOM 814 C C . TRP A 1 113 ? 13.385 0.476 -24.105 1.00 97.94 113 TRP A C 1
ATOM 816 O O . TRP A 1 113 ? 14.463 0.521 -23.516 1.00 97.94 113 TRP A O 1
ATOM 826 N N . SER A 1 114 ? 13.311 0.412 -25.435 1.00 96.94 114 SER A N 1
ATOM 827 C CA . SER A 1 114 ? 14.479 0.306 -26.319 1.00 96.94 114 SER A CA 1
ATOM 828 C C . SER A 1 114 ? 15.404 1.525 -26.303 1.00 96.94 114 SER A C 1
ATOM 830 O O . SER A 1 114 ? 16.572 1.407 -26.663 1.00 96.94 114 SER A O 1
ATOM 832 N N . THR A 1 115 ? 14.899 2.707 -25.943 1.00 96.94 115 THR A N 1
ATOM 833 C CA . THR A 1 115 ? 15.649 3.967 -26.065 1.00 96.94 115 THR A CA 1
ATOM 834 C C . THR A 1 115 ? 15.796 4.731 -24.763 1.00 96.94 115 THR A C 1
ATOM 836 O O . THR A 1 115 ? 16.701 5.564 -24.669 1.00 96.94 115 THR A O 1
ATOM 839 N N . ASP A 1 116 ? 14.926 4.498 -23.784 1.00 96.94 116 ASP A N 1
ATOM 840 C CA . ASP A 1 116 ? 14.837 5.335 -22.592 1.00 96.94 116 ASP A CA 1
ATOM 841 C C . ASP A 1 116 ? 15.648 4.798 -21.418 1.00 96.94 116 ASP A C 1
ATOM 843 O O . ASP A 1 116 ? 16.029 5.593 -20.565 1.00 96.94 116 ASP A O 1
ATOM 847 N N . VAL A 1 117 ? 15.944 3.497 -21.356 1.00 97.81 117 VAL A N 1
ATOM 848 C CA . VAL A 1 117 ? 16.635 2.883 -20.210 1.00 97.81 117 VAL A CA 1
ATOM 849 C C . VAL A 1 117 ? 18.097 3.343 -20.137 1.00 97.81 117 VAL A C 1
ATOM 851 O O . VAL A 1 117 ? 18.860 3.182 -21.086 1.00 97.81 117 VAL A O 1
ATOM 854 N N . ILE A 1 118 ? 18.484 3.907 -18.990 1.00 97.44 118 ILE A N 1
ATOM 855 C CA . ILE A 1 118 ? 19.848 4.377 -18.692 1.00 97.44 118 ILE A CA 1
ATOM 856 C C . ILE A 1 118 ? 20.595 3.351 -17.841 1.00 97.44 118 ILE A C 1
ATOM 858 O O . ILE A 1 118 ? 21.763 3.064 -18.092 1.00 97.44 118 ILE A O 1
ATOM 862 N N . GLY A 1 119 ? 19.929 2.817 -16.821 1.00 95.62 119 GLY A N 1
ATOM 863 C CA . GLY A 1 119 ? 20.547 1.937 -15.843 1.00 95.62 119 GLY A CA 1
ATOM 864 C C . GLY A 1 119 ? 19.513 1.226 -14.991 1.00 95.62 119 GLY A C 1
ATOM 865 O O . GLY A 1 119 ? 18.359 1.652 -14.898 1.00 95.62 119 GLY A O 1
ATOM 866 N N . VAL A 1 120 ? 19.936 0.131 -14.374 1.00 95.62 120 VAL A N 1
ATOM 867 C CA . VAL A 1 120 ? 19.124 -0.630 -13.433 1.00 95.62 120 VAL A CA 1
ATOM 868 C C . VAL A 1 120 ? 19.959 -0.982 -12.216 1.00 95.62 120 VAL A C 1
ATOM 870 O O . VAL A 1 120 ? 21.117 -1.373 -12.346 1.00 95.62 120 VAL A O 1
ATOM 873 N N . ASP A 1 121 ? 19.365 -0.836 -11.041 1.00 93.94 121 ASP A N 1
ATOM 874 C CA . ASP A 1 121 ? 19.948 -1.275 -9.782 1.00 93.94 121 ASP A CA 1
ATOM 875 C C . ASP A 1 121 ? 18.968 -2.203 -9.069 1.00 93.94 121 ASP A C 1
ATOM 877 O O . ASP A 1 121 ? 17.745 -2.061 -9.174 1.00 93.94 121 ASP A O 1
ATOM 881 N N . ARG A 1 122 ? 19.501 -3.185 -8.351 1.00 92.62 122 ARG A N 1
ATOM 882 C CA . ARG A 1 122 ? 18.688 -4.096 -7.549 1.00 92.62 122 ARG A CA 1
ATOM 883 C C . ARG A 1 122 ? 18.530 -3.490 -6.163 1.00 92.62 122 ARG A C 1
ATOM 885 O O . ARG A 1 122 ? 19.524 -3.132 -5.542 1.00 92.62 122 ARG A O 1
ATOM 892 N N . SER A 1 123 ? 17.302 -3.455 -5.654 1.00 92.06 123 SER A N 1
ATOM 893 C CA . SER A 1 123 ? 17.065 -3.123 -4.251 1.00 92.06 123 SER A CA 1
ATOM 894 C C . SER A 1 123 ? 17.873 -4.060 -3.352 1.00 92.06 123 SER A C 1
ATOM 896 O O . SER A 1 123 ? 17.766 -5.284 -3.463 1.00 92.06 123 SER A O 1
ATOM 898 N N . GLU A 1 124 ? 18.677 -3.484 -2.459 1.00 89.12 124 GLU A N 1
ATOM 899 C CA . GLU A 1 124 ? 19.436 -4.245 -1.459 1.00 89.12 124 GLU A CA 1
ATOM 900 C C . GLU A 1 124 ? 18.506 -4.836 -0.382 1.00 89.12 124 GLU A C 1
ATOM 902 O O . GLU A 1 124 ? 18.829 -5.854 0.228 1.00 89.12 124 GLU A O 1
ATOM 907 N N . GLY A 1 125 ? 17.318 -4.245 -0.201 1.00 82.62 125 GLY A N 1
ATOM 908 C CA . GLY A 1 125 ? 16.272 -4.733 0.694 1.00 82.62 125 GLY A CA 1
ATOM 909 C C . GLY A 1 125 ? 15.223 -5.614 0.002 1.00 82.62 125 GLY A C 1
ATOM 910 O O . GLY A 1 125 ? 14.883 -5.405 -1.167 1.00 82.62 125 GLY A O 1
ATOM 911 N N . GLY A 1 126 ? 14.662 -6.556 0.769 1.00 78.38 126 GLY A N 1
ATOM 912 C CA . GLY A 1 126 ? 13.505 -7.375 0.395 1.00 78.38 126 GLY A CA 1
ATOM 913 C C . GLY A 1 126 ? 13.841 -8.700 -0.305 1.00 78.38 126 GLY A C 1
ATOM 914 O O . GLY A 1 126 ? 14.854 -8.852 -0.982 1.00 78.38 126 GLY A O 1
ATOM 915 N N . ALA A 1 127 ? 12.954 -9.687 -0.162 1.00 67.38 127 ALA A N 1
ATOM 916 C CA . ALA A 1 127 ? 13.126 -11.024 -0.746 1.00 67.38 127 ALA A CA 1
ATOM 917 C C . ALA A 1 127 ? 12.700 -11.119 -2.231 1.00 67.38 127 ALA A C 1
ATOM 919 O O . ALA A 1 127 ? 12.948 -12.129 -2.885 1.00 67.38 127 ALA A O 1
ATOM 920 N N . GLY A 1 128 ? 12.029 -10.089 -2.762 1.00 66.50 128 GLY A N 1
ATOM 921 C CA . GLY A 1 128 ? 11.151 -10.209 -3.933 1.00 66.50 128 GLY A CA 1
ATOM 922 C C . GLY A 1 128 ? 11.705 -9.768 -5.289 1.00 66.50 128 GLY A C 1
ATOM 923 O O . GLY A 1 128 ? 10.922 -9.661 -6.220 1.00 66.50 128 GLY A O 1
ATOM 924 N N . GLY A 1 129 ? 13.000 -9.474 -5.430 1.00 86.31 129 GLY A N 1
ATOM 925 C CA . GLY A 1 129 ? 13.539 -9.026 -6.724 1.00 86.31 129 GLY A CA 1
ATOM 926 C C . GLY A 1 129 ? 12.908 -7.709 -7.188 1.00 86.31 129 GLY A C 1
ATOM 927 O O . GLY A 1 129 ? 12.231 -7.661 -8.214 1.00 86.31 129 GLY A O 1
ATOM 928 N N . VAL A 1 130 ? 13.107 -6.657 -6.392 1.00 93.06 130 VAL A N 1
ATOM 929 C CA . VAL A 1 130 ? 12.724 -5.282 -6.727 1.00 93.06 130 VAL A CA 1
ATOM 930 C C . VAL A 1 130 ? 13.902 -4.603 -7.423 1.00 93.06 130 VAL A C 1
ATOM 932 O O . VAL A 1 130 ? 15.037 -4.671 -6.944 1.00 93.06 130 VAL A O 1
ATOM 935 N N . PHE A 1 131 ? 13.631 -3.951 -8.547 1.00 95.06 131 PHE A N 1
ATOM 936 C CA . PHE A 1 131 ? 14.628 -3.299 -9.387 1.00 95.06 131 PHE A CA 1
ATOM 937 C C . PHE A 1 131 ? 14.231 -1.854 -9.653 1.00 95.06 131 PHE A C 1
ATOM 939 O O . PHE A 1 131 ? 13.117 -1.585 -10.099 1.00 95.06 131 PHE A O 1
ATOM 946 N N . PHE A 1 132 ? 15.155 -0.932 -9.410 1.00 96.50 132 PHE A N 1
ATOM 947 C CA . PHE A 1 132 ? 14.998 0.474 -9.747 1.00 96.50 132 PHE A CA 1
ATOM 948 C C . PHE A 1 132 ? 15.578 0.708 -11.134 1.00 96.50 132 PHE A C 1
ATOM 950 O O . PHE A 1 132 ? 16.767 0.484 -11.360 1.00 96.50 132 PHE A O 1
ATOM 957 N N . VAL A 1 133 ? 14.739 1.141 -12.071 1.00 97.50 133 VAL A N 1
ATOM 958 C CA . VAL A 1 133 ? 15.150 1.417 -13.448 1.00 97.50 133 VAL A CA 1
ATOM 959 C C . VAL A 1 133 ? 15.150 2.918 -13.663 1.00 97.50 133 VAL A C 1
ATOM 961 O O . VAL A 1 133 ? 14.104 3.566 -13.611 1.00 97.50 133 VAL A O 1
ATOM 964 N N . GLN A 1 134 ? 16.331 3.466 -13.933 1.00 98.38 134 GLN A N 1
ATOM 965 C CA . GLN A 1 134 ? 16.471 4.843 -14.373 1.00 98.38 134 GLN A CA 1
ATOM 966 C C . GLN A 1 134 ? 16.248 4.907 -15.879 1.00 98.38 134 GLN A C 1
ATOM 968 O O . GLN A 1 134 ? 16.906 4.213 -16.657 1.00 98.38 134 GLN A O 1
ATOM 973 N N . THR A 1 135 ? 15.353 5.793 -16.292 1.00 98.38 135 THR A N 1
ATOM 974 C CA . THR A 1 135 ? 15.114 6.131 -17.692 1.00 98.38 135 THR A CA 1
ATOM 975 C C . THR A 1 135 ? 15.512 7.584 -17.968 1.00 98.38 135 THR A C 1
ATOM 977 O O . THR A 1 135 ? 15.740 8.365 -17.041 1.00 98.38 135 THR A O 1
ATOM 980 N N . LYS A 1 136 ? 15.526 7.990 -19.239 1.00 97.94 136 LYS A N 1
ATOM 981 C CA . LYS A 1 136 ? 15.715 9.389 -19.659 1.00 97.94 136 LYS A CA 1
ATOM 982 C C . LYS A 1 136 ? 14.666 10.351 -19.101 1.00 97.94 136 LYS A C 1
ATOM 984 O O . LYS A 1 136 ? 14.956 11.534 -18.966 1.00 97.94 136 LYS A O 1
ATOM 989 N N . ARG A 1 137 ? 13.459 9.864 -18.795 1.00 97.62 137 ARG A N 1
ATOM 990 C CA . ARG A 1 137 ? 12.307 10.684 -18.377 1.00 97.62 137 ARG A CA 1
ATOM 991 C C . ARG A 1 137 ? 11.996 10.593 -16.881 1.00 97.62 137 ARG A C 1
ATOM 993 O O . ARG A 1 137 ? 11.085 11.267 -16.418 1.00 97.62 137 ARG A O 1
ATOM 1000 N N . GLY A 1 138 ? 12.718 9.762 -16.135 1.00 97.94 138 GLY A N 1
ATOM 1001 C CA . GLY A 1 138 ? 12.481 9.511 -14.713 1.00 97.94 138 GLY A CA 1
ATOM 1002 C C . GLY A 1 138 ? 12.722 8.052 -14.348 1.00 97.94 138 GLY A C 1
ATOM 1003 O O . GLY A 1 138 ? 13.358 7.316 -15.099 1.00 97.94 138 GLY A O 1
ATOM 1004 N N . ALA A 1 139 ? 12.219 7.624 -13.203 1.00 98.38 139 ALA A N 1
ATOM 1005 C CA . ALA A 1 139 ? 12.446 6.296 -12.662 1.00 98.38 139 ALA A CA 1
ATOM 1006 C C . ALA A 1 139 ? 11.157 5.485 -12.533 1.00 98.38 139 ALA A C 1
ATOM 1008 O O . ALA A 1 139 ? 10.076 6.027 -12.288 1.00 98.38 139 ALA A O 1
ATOM 1009 N N . VAL A 1 140 ? 11.302 4.170 -12.658 1.00 98.44 140 VAL A N 1
ATOM 1010 C CA . VAL A 1 140 ? 10.244 3.184 -12.415 1.00 98.44 140 VAL A CA 1
ATOM 1011 C C . VAL A 1 140 ? 10.776 2.036 -11.573 1.00 98.44 140 VAL A C 1
ATOM 1013 O O . VAL A 1 140 ? 11.989 1.839 -11.460 1.00 98.44 140 VAL A O 1
ATOM 1016 N N . VAL A 1 141 ? 9.862 1.266 -10.994 1.00 97.38 141 VAL A N 1
ATOM 1017 C CA . VAL A 1 141 ? 10.180 0.035 -10.272 1.00 97.38 141 VAL A CA 1
ATOM 1018 C C . VAL A 1 141 ? 9.719 -1.160 -11.096 1.00 97.38 141 VAL A C 1
ATOM 1020 O O . VAL A 1 141 ? 8.609 -1.162 -11.623 1.00 97.38 141 VAL A O 1
ATOM 1023 N N . ILE A 1 142 ? 10.562 -2.183 -11.201 1.00 96.56 142 ILE A N 1
ATOM 1024 C CA . ILE A 1 142 ? 10.203 -3.483 -11.770 1.00 96.56 142 ILE A CA 1
ATOM 1025 C C . ILE A 1 142 ? 10.287 -4.528 -10.665 1.00 96.56 142 ILE A C 1
ATOM 1027 O O . ILE A 1 142 ? 11.279 -4.588 -9.940 1.00 96.56 142 ILE A O 1
ATOM 1031 N N . LYS A 1 143 ? 9.264 -5.372 -10.550 1.00 94.81 143 LYS A N 1
ATOM 1032 C CA . LYS A 1 143 ? 9.211 -6.446 -9.559 1.00 94.81 143 LYS A CA 1
ATOM 1033 C C . LYS A 1 143 ? 8.894 -7.789 -10.207 1.00 94.81 143 LYS A C 1
ATOM 1035 O O . LYS A 1 143 ? 7.941 -7.916 -10.980 1.00 94.81 143 LYS A O 1
ATOM 1040 N N . ALA A 1 144 ? 9.681 -8.797 -9.840 1.00 91.69 144 ALA A N 1
ATOM 1041 C CA . ALA A 1 144 ? 9.360 -10.199 -10.079 1.00 91.69 144 ALA A CA 1
ATOM 1042 C C . ALA A 1 144 ? 8.416 -10.691 -8.978 1.00 91.69 144 ALA A C 1
ATOM 1044 O O . ALA A 1 144 ? 8.828 -10.886 -7.837 1.00 91.69 144 ALA A O 1
ATOM 1045 N N . SER A 1 145 ? 7.141 -10.903 -9.298 1.00 89.12 145 SER A N 1
ATOM 1046 C CA . SER A 1 145 ? 6.163 -11.358 -8.310 1.00 89.12 145 SER A CA 1
ATOM 1047 C C . SER A 1 145 ? 5.541 -12.679 -8.729 1.00 89.12 145 SER A C 1
ATOM 1049 O O . SER A 1 145 ? 4.924 -12.781 -9.786 1.00 89.12 145 SER A O 1
ATOM 1051 N N . ARG A 1 146 ? 5.654 -13.686 -7.857 1.00 87.19 146 ARG A N 1
ATOM 1052 C CA . ARG A 1 146 ? 4.936 -14.963 -8.008 1.00 87.19 146 ARG A CA 1
ATOM 1053 C C . ARG A 1 146 ? 3.452 -14.836 -7.662 1.00 87.19 146 ARG A C 1
ATOM 1055 O O . ARG A 1 146 ? 2.663 -15.703 -8.010 1.00 87.19 146 ARG A O 1
ATOM 1062 N N . THR A 1 147 ? 3.077 -13.761 -6.974 1.00 89.31 147 THR A N 1
ATOM 1063 C CA . THR A 1 147 ? 1.714 -13.472 -6.516 1.00 89.31 147 THR A CA 1
ATOM 1064 C C . THR A 1 147 ? 1.219 -12.182 -7.157 1.00 89.31 147 THR A C 1
ATOM 1066 O O . THR A 1 147 ? 0.759 -11.266 -6.478 1.00 89.31 147 THR A O 1
ATOM 1069 N N . LEU A 1 148 ? 1.336 -12.105 -8.484 1.00 90.31 148 LEU A N 1
ATOM 1070 C CA . LEU A 1 148 ? 1.044 -10.895 -9.243 1.00 90.31 148 LEU A CA 1
ATOM 1071 C C . LEU A 1 148 ? -0.421 -10.453 -9.115 1.00 90.31 148 LEU A C 1
ATOM 1073 O O . LEU A 1 148 ? -0.673 -9.275 -8.877 1.00 90.31 148 LEU A O 1
ATOM 1077 N N . ALA A 1 149 ? -1.377 -11.385 -9.234 1.00 91.50 149 ALA A N 1
ATOM 1078 C CA . ALA A 1 149 ? -2.803 -11.063 -9.118 1.00 91.50 149 ALA A CA 1
ATOM 1079 C C . ALA A 1 149 ? -3.154 -10.511 -7.727 1.00 91.50 149 ALA A C 1
ATOM 1081 O O . ALA A 1 149 ? -3.726 -9.424 -7.670 1.00 91.50 149 ALA A O 1
ATOM 1082 N N . PRO A 1 150 ? -2.777 -11.183 -6.616 1.00 93.94 150 PRO A N 1
ATOM 1083 C CA . PRO A 1 150 ? -2.964 -10.639 -5.273 1.00 93.94 150 PRO A CA 1
ATOM 1084 C C . PRO A 1 150 ? -2.352 -9.249 -5.071 1.00 93.94 150 PRO A C 1
ATOM 1086 O O . PRO A 1 150 ? -3.010 -8.390 -4.494 1.00 93.94 150 PRO A O 1
ATOM 1089 N N . GLU A 1 151 ? -1.127 -9.003 -5.548 1.00 94.12 151 GLU A N 1
ATOM 1090 C CA . GLU A 1 151 ? -0.459 -7.701 -5.379 1.00 94.12 151 GLU A CA 1
ATOM 1091 C C . GLU A 1 151 ? -1.131 -6.591 -6.205 1.00 94.12 151 GLU A C 1
ATOM 1093 O O . GLU A 1 151 ? -1.382 -5.498 -5.694 1.00 94.12 151 GLU A O 1
ATOM 1098 N N . LEU A 1 152 ? -1.487 -6.872 -7.463 1.00 94.06 152 LEU A N 1
ATOM 1099 C CA . LEU A 1 152 ? -2.184 -5.911 -8.317 1.00 94.06 152 LEU A CA 1
ATOM 1100 C C . LEU A 1 152 ? -3.591 -5.607 -7.788 1.00 94.06 152 LEU A C 1
ATOM 1102 O O . LEU A 1 152 ? -3.979 -4.445 -7.707 1.00 94.06 152 LEU A O 1
ATOM 1106 N N . PHE A 1 153 ? -4.336 -6.640 -7.388 1.00 95.69 153 PHE A N 1
ATOM 1107 C CA . PHE A 1 153 ? -5.652 -6.491 -6.772 1.00 95.69 153 PHE A CA 1
ATOM 1108 C C . PHE A 1 153 ? -5.585 -5.620 -5.516 1.00 95.69 153 PHE A C 1
ATOM 1110 O O . PHE A 1 153 ? -6.358 -4.677 -5.363 1.00 95.69 153 PHE A O 1
ATOM 1117 N N . ALA A 1 154 ? -4.633 -5.919 -4.633 1.00 96.56 154 ALA A N 1
ATOM 1118 C CA . ALA A 1 154 ? -4.439 -5.200 -3.388 1.00 96.56 154 ALA A CA 1
ATOM 1119 C C . ALA A 1 154 ? -4.094 -3.719 -3.637 1.00 96.56 154 ALA A C 1
ATOM 1121 O O . ALA A 1 154 ? -4.656 -2.841 -2.986 1.00 96.56 154 ALA A O 1
ATOM 1122 N N . SER A 1 155 ? -3.247 -3.431 -4.632 1.00 95.69 155 SER A N 1
ATOM 1123 C CA . SER A 1 155 ? -2.944 -2.061 -5.070 1.00 95.69 155 SER A CA 1
ATOM 1124 C C . SER A 1 155 ? -4.188 -1.317 -5.580 1.00 95.69 155 SER A C 1
ATOM 1126 O O . SER A 1 155 ? -4.415 -0.172 -5.185 1.00 95.69 155 SER A O 1
ATOM 1128 N N . LEU A 1 156 ? -5.039 -1.963 -6.388 1.00 96.00 156 LEU A N 1
ATOM 1129 C CA . LEU A 1 156 ? -6.301 -1.368 -6.849 1.00 96.00 156 LEU A CA 1
ATOM 1130 C C . LEU A 1 156 ? -7.263 -1.088 -5.690 1.00 96.00 156 LEU A C 1
ATOM 1132 O O . LEU A 1 156 ? -7.883 -0.024 -5.660 1.00 96.00 156 LEU A O 1
ATOM 1136 N N . LEU A 1 157 ? -7.356 -1.998 -4.714 1.00 96.81 157 LEU A N 1
ATOM 1137 C CA . LEU A 1 157 ? -8.192 -1.794 -3.532 1.00 96.81 157 LEU A CA 1
ATOM 1138 C C . LEU A 1 157 ? -7.696 -0.618 -2.678 1.00 96.81 157 LEU A C 1
ATOM 1140 O O . LEU A 1 157 ? -8.521 0.174 -2.225 1.00 96.81 157 LEU A O 1
ATOM 1144 N N . CYS A 1 158 ? -6.376 -0.449 -2.513 1.00 97.19 158 CYS A N 1
ATOM 1145 C CA . CYS A 1 158 ? -5.810 0.738 -1.862 1.00 97.19 158 CYS A CA 1
ATOM 1146 C C . CYS A 1 158 ? -6.303 2.020 -2.541 1.00 97.19 158 CYS A C 1
ATOM 1148 O O . CYS A 1 158 ? -6.911 2.867 -1.889 1.00 97.19 158 CYS A O 1
ATOM 1150 N N . LEU A 1 159 ? -6.105 2.131 -3.859 1.00 95.44 159 LEU A N 1
ATOM 1151 C CA . LEU A 1 159 ? -6.505 3.315 -4.624 1.00 95.44 159 LEU A CA 1
ATOM 1152 C C . LEU A 1 159 ? -8.013 3.565 -4.522 1.00 95.44 159 LEU A C 1
ATOM 1154 O O . LEU A 1 159 ? -8.445 4.699 -4.322 1.00 95.44 159 LEU A O 1
ATOM 1158 N N . ARG A 1 160 ? -8.820 2.501 -4.583 1.00 95.31 160 ARG A N 1
ATOM 1159 C CA . ARG A 1 160 ? -10.276 2.586 -4.463 1.00 95.31 160 ARG A CA 1
ATOM 1160 C C . ARG A 1 160 ? -10.746 3.099 -3.103 1.00 95.31 160 ARG A C 1
ATOM 1162 O O . ARG A 1 160 ? -11.778 3.766 -3.035 1.00 95.31 160 ARG A O 1
ATOM 1169 N N . LEU A 1 161 ? -1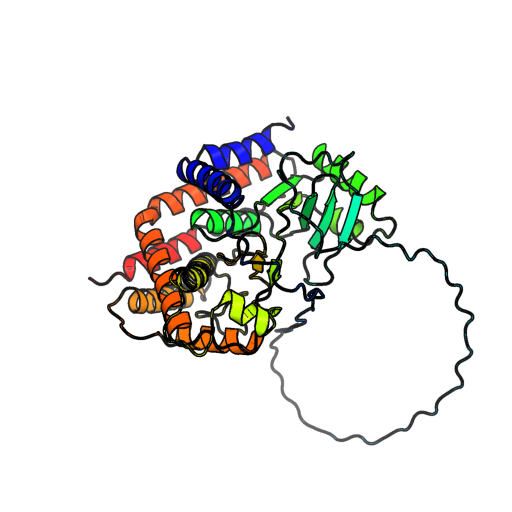0.001 2.800 -2.043 1.00 95.62 161 LEU A N 1
ATOM 1170 C CA . LEU A 1 161 ? -10.261 3.260 -0.679 1.00 95.62 161 LEU A CA 1
ATOM 1171 C C . LEU A 1 161 ? -9.453 4.514 -0.319 1.00 95.62 161 LEU A C 1
ATOM 1173 O O . LEU A 1 161 ? -9.289 4.831 0.859 1.00 95.62 161 LEU A O 1
ATOM 1177 N N . GLN A 1 162 ? -8.983 5.260 -1.325 1.00 95.44 162 GLN A N 1
ATOM 1178 C CA . GLN A 1 162 ? -8.231 6.510 -1.161 1.00 95.44 162 GLN A CA 1
ATOM 1179 C C . GLN A 1 162 ? -6.976 6.347 -0.285 1.00 95.44 162 GLN A C 1
ATOM 1181 O O . GLN A 1 162 ? -6.562 7.264 0.419 1.00 95.44 162 GLN A O 1
ATOM 1186 N N . VAL A 1 163 ? -6.372 5.161 -0.314 1.00 96.31 163 VAL A N 1
ATOM 1187 C CA . VAL A 1 163 ? -5.064 4.887 0.273 1.00 96.31 163 VAL A CA 1
ATOM 1188 C C . VAL A 1 163 ? -4.037 4.984 -0.844 1.00 96.31 163 VAL A C 1
ATOM 1190 O O . VAL A 1 163 ? -4.139 4.293 -1.860 1.00 96.31 163 VAL A O 1
ATOM 1193 N N . ALA A 1 164 ? -3.046 5.858 -0.673 1.00 96.44 164 ALA A N 1
ATOM 1194 C CA . ALA A 1 164 ? -2.018 6.051 -1.683 1.00 96.44 164 ALA A CA 1
ATOM 1195 C C . ALA A 1 164 ? -1.240 4.744 -1.900 1.00 96.44 164 ALA A C 1
ATOM 1197 O O . ALA A 1 164 ? -0.822 4.092 -0.946 1.00 96.44 164 ALA A O 1
ATOM 1198 N N . ALA A 1 165 ? -1.034 4.365 -3.156 1.00 96.75 165 ALA A N 1
ATOM 1199 C CA . ALA A 1 165 ? -0.240 3.213 -3.566 1.00 96.75 165 ALA A CA 1
ATOM 1200 C C . ALA A 1 165 ? 0.428 3.529 -4.916 1.00 96.75 165 ALA A C 1
ATOM 1202 O O . ALA A 1 165 ? -0.113 4.343 -5.672 1.00 96.75 165 ALA A O 1
ATOM 1203 N N . PRO A 1 166 ? 1.572 2.908 -5.256 1.00 96.56 166 PRO A N 1
ATOM 1204 C CA . PRO A 1 166 ? 2.162 3.058 -6.581 1.00 96.56 166 PRO A CA 1
ATOM 1205 C C . PRO A 1 166 ? 1.179 2.612 -7.664 1.00 96.56 166 PRO A C 1
ATOM 1207 O O . PRO A 1 166 ? 0.628 1.504 -7.576 1.00 96.56 166 PRO A O 1
ATOM 1210 N N . ARG A 1 167 ? 0.994 3.416 -8.724 1.00 94.94 167 ARG A N 1
ATOM 1211 C CA . ARG A 1 167 ? 0.310 2.896 -9.914 1.00 94.94 167 ARG A CA 1
ATOM 1212 C C . ARG A 1 167 ? 1.135 1.732 -10.429 1.00 94.94 167 ARG A C 1
ATOM 1214 O O . ARG A 1 167 ? 2.363 1.778 -10.429 1.00 94.94 167 ARG A O 1
ATOM 1221 N N . SER A 1 168 ? 0.444 0.679 -10.825 1.00 95.06 168 SER A N 1
ATOM 1222 C CA . SER A 1 168 ? 1.066 -0.586 -11.181 1.00 95.06 168 SER A CA 1
ATOM 1223 C C . SER A 1 168 ? 0.463 -1.099 -12.476 1.00 95.06 168 SER A C 1
ATOM 1225 O O . SER A 1 168 ? -0.728 -0.912 -12.719 1.00 95.06 168 SER A O 1
ATOM 1227 N N . ARG A 1 169 ? 1.270 -1.755 -13.304 1.00 94.19 169 ARG A N 1
ATOM 1228 C CA . ARG A 1 169 ? 0.817 -2.443 -14.512 1.00 94.19 169 ARG A CA 1
ATOM 1229 C C . ARG A 1 169 ? 1.603 -3.719 -14.744 1.00 94.19 169 ARG A C 1
ATOM 1231 O O . ARG A 1 169 ? 2.711 -3.877 -14.237 1.00 94.19 169 ARG A O 1
ATOM 1238 N N . VAL A 1 170 ? 1.031 -4.614 -15.534 1.00 92.81 170 VAL A N 1
ATOM 1239 C CA . VAL A 1 170 ? 1.636 -5.907 -15.851 1.00 92.81 170 VAL A CA 1
ATOM 1240 C C . VAL A 1 170 ? 2.203 -5.882 -17.261 1.00 92.81 170 VAL A C 1
ATOM 1242 O O . VAL A 1 170 ? 1.519 -5.474 -18.196 1.00 92.81 170 VAL A O 1
ATOM 1245 N N . VAL A 1 171 ? 3.435 -6.362 -17.408 1.00 93.25 171 VAL A N 1
ATOM 1246 C CA . VAL A 1 171 ? 4.078 -6.600 -18.703 1.00 93.25 171 VAL A CA 1
ATOM 1247 C C . VAL A 1 171 ? 4.328 -8.091 -18.849 1.00 93.25 171 VAL A C 1
ATOM 1249 O O . VAL A 1 171 ? 5.064 -8.678 -18.059 1.00 93.25 171 VAL A O 1
ATOM 1252 N N . SER A 1 172 ? 3.722 -8.712 -19.859 1.00 91.69 172 SER A N 1
ATOM 1253 C CA . SER A 1 172 ? 4.014 -10.106 -20.203 1.00 91.69 172 SER A CA 1
ATOM 1254 C C . SER A 1 172 ? 5.393 -10.198 -20.848 1.00 91.69 172 SER A C 1
ATOM 1256 O O . SER A 1 172 ? 5.675 -9.459 -21.793 1.00 91.69 172 SER A O 1
ATOM 1258 N N . THR A 1 173 ? 6.244 -11.113 -20.384 1.00 92.19 173 THR A N 1
ATOM 1259 C CA . THR A 1 173 ? 7.611 -11.264 -20.907 1.00 92.19 173 THR A CA 1
ATOM 1260 C C . THR A 1 173 ? 7.657 -11.869 -22.308 1.00 92.19 173 THR A C 1
ATOM 1262 O O . THR A 1 173 ? 8.649 -11.690 -23.009 1.00 92.19 173 THR A O 1
ATOM 1265 N N . SER A 1 174 ? 6.573 -12.513 -22.756 1.00 90.31 174 SER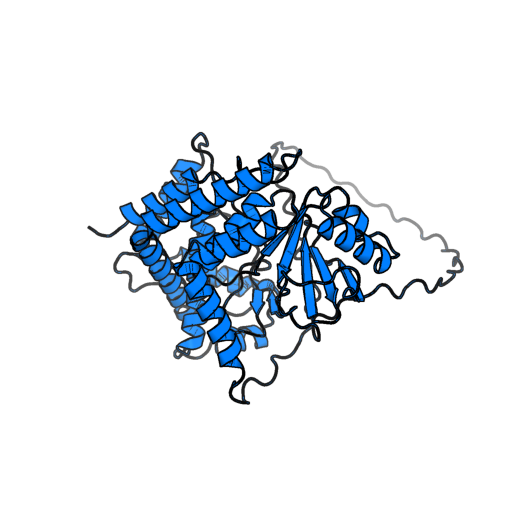 A N 1
ATOM 1266 C CA . SER A 1 174 ? 6.409 -12.999 -24.131 1.00 90.31 174 SER A CA 1
ATOM 1267 C C . SER A 1 174 ? 5.814 -11.963 -25.092 1.00 90.31 174 SER A C 1
ATOM 1269 O O . SER A 1 174 ? 5.729 -12.229 -26.291 1.00 90.31 174 SER A O 1
ATOM 1271 N N . SER A 1 175 ? 5.390 -10.794 -24.602 1.00 91.19 175 SER A N 1
ATOM 1272 C CA . SER A 1 175 ? 4.922 -9.703 -25.464 1.00 91.19 175 SER A CA 1
ATOM 1273 C C . SER A 1 175 ? 6.085 -8.962 -26.135 1.00 91.19 175 SER A C 1
ATOM 1275 O O . SER A 1 175 ? 7.224 -9.030 -25.675 1.00 91.19 175 SER A O 1
ATOM 1277 N N . GLU A 1 176 ? 5.796 -8.206 -27.200 1.00 94.62 176 GLU A N 1
ATOM 1278 C CA . GLU A 1 176 ? 6.786 -7.325 -27.840 1.00 94.62 176 GLU A CA 1
ATOM 1279 C C . GLU A 1 176 ? 7.379 -6.326 -26.835 1.00 94.62 176 GLU A C 1
ATOM 1281 O O . GLU A 1 176 ? 8.597 -6.178 -26.755 1.00 94.62 176 GLU A O 1
ATOM 1286 N N . GLU A 1 177 ? 6.527 -5.707 -26.011 1.00 95.19 177 GLU A N 1
ATOM 1287 C CA . GLU A 1 177 ? 6.964 -4.797 -24.953 1.00 95.19 177 GLU A CA 1
ATOM 1288 C C . GLU A 1 177 ? 7.876 -5.507 -23.939 1.00 95.19 177 GLU A C 1
ATOM 1290 O O . GLU A 1 177 ? 8.942 -4.998 -23.600 1.00 95.19 177 GLU A O 1
ATOM 1295 N N . GLY A 1 178 ? 7.489 -6.699 -23.477 1.00 94.81 178 GLY A N 1
ATOM 1296 C CA . GLY A 1 178 ? 8.286 -7.484 -22.533 1.00 94.81 178 GLY A CA 1
ATOM 1297 C C . GLY A 1 178 ? 9.646 -7.889 -23.093 1.00 94.81 178 GLY A C 1
ATOM 1298 O O . GLY A 1 178 ? 10.651 -7.802 -22.386 1.00 94.81 178 GLY A O 1
ATOM 1299 N N . ALA A 1 179 ? 9.703 -8.263 -24.373 1.00 94.94 179 ALA A N 1
ATOM 1300 C CA . ALA A 1 179 ? 10.953 -8.569 -25.056 1.00 94.94 179 ALA A CA 1
ATOM 1301 C C . ALA A 1 179 ? 11.872 -7.338 -25.142 1.00 94.94 179 ALA A C 1
ATOM 1303 O O . ALA A 1 179 ? 13.068 -7.451 -24.866 1.00 94.94 179 ALA A O 1
ATOM 1304 N N . GLN A 1 180 ? 11.322 -6.161 -25.466 1.00 97.00 180 GLN A N 1
ATOM 1305 C CA . GLN A 1 180 ? 12.072 -4.901 -25.480 1.00 97.00 180 GLN A CA 1
ATOM 1306 C C . GLN A 1 180 ? 12.574 -4.527 -24.080 1.00 97.00 180 GLN A C 1
ATOM 1308 O O . GLN A 1 180 ? 13.753 -4.222 -23.921 1.00 97.00 180 GLN A O 1
ATOM 1313 N N . LEU A 1 181 ? 11.715 -4.617 -23.059 1.00 96.69 181 LEU A N 1
ATOM 1314 C CA . LEU A 1 181 ? 12.066 -4.384 -21.657 1.00 96.69 181 LEU A CA 1
ATOM 1315 C C . LEU A 1 181 ? 13.251 -5.266 -21.242 1.00 96.69 181 LEU A C 1
ATOM 1317 O O . LEU A 1 181 ? 14.275 -4.753 -20.789 1.00 96.69 181 LEU A O 1
ATOM 1321 N N . LEU A 1 182 ? 13.148 -6.586 -21.425 1.00 95.81 182 LEU A N 1
ATOM 1322 C CA . LEU A 1 182 ? 14.195 -7.529 -21.022 1.00 95.81 182 LEU A CA 1
ATOM 1323 C C . LEU A 1 182 ? 15.500 -7.323 -21.803 1.00 95.81 182 LEU A C 1
ATOM 1325 O O . LEU A 1 182 ? 16.582 -7.412 -21.218 1.00 95.81 182 LEU A O 1
ATOM 1329 N N . ALA A 1 183 ? 15.418 -7.027 -23.105 1.00 95.12 183 ALA A N 1
ATOM 1330 C CA . ALA A 1 183 ? 16.586 -6.728 -23.929 1.00 95.12 183 ALA A CA 1
ATOM 1331 C C . ALA A 1 183 ? 17.312 -5.459 -23.453 1.00 95.12 183 ALA A C 1
ATOM 1333 O O . ALA A 1 183 ? 18.538 -5.469 -23.327 1.00 95.12 183 ALA A O 1
ATOM 1334 N N . SER A 1 184 ? 16.569 -4.403 -23.119 1.00 95.88 184 SER A N 1
ATOM 1335 C CA . SER A 1 184 ? 17.138 -3.158 -22.603 1.00 95.88 184 SER A CA 1
ATOM 1336 C C . SER A 1 184 ? 17.782 -3.338 -21.235 1.00 95.88 184 SER A C 1
ATOM 1338 O O . SER A 1 184 ? 18.910 -2.891 -21.035 1.00 95.88 184 SER A O 1
ATOM 1340 N N . LEU A 1 185 ? 17.133 -4.055 -20.308 1.00 94.81 185 LEU A N 1
ATOM 1341 C CA . LEU A 1 185 ? 17.746 -4.382 -19.014 1.00 94.81 185 LEU A CA 1
ATOM 1342 C C . LEU A 1 185 ? 19.035 -5.191 -19.195 1.00 94.81 185 LEU A C 1
ATOM 1344 O O . LEU A 1 185 ? 20.028 -4.917 -18.527 1.00 94.81 185 LEU A O 1
ATOM 1348 N N . LYS A 1 186 ? 19.053 -6.125 -20.154 1.00 93.56 186 LYS A N 1
ATOM 1349 C CA . LYS A 1 186 ? 20.251 -6.880 -20.550 1.00 93.56 186 LYS A CA 1
ATOM 1350 C C . LYS A 1 186 ? 21.394 -6.025 -21.062 1.00 93.56 186 LYS A C 1
ATOM 1352 O O . LYS A 1 186 ? 22.550 -6.357 -20.813 1.00 93.56 186 LYS A O 1
ATOM 1357 N N . GLN A 1 187 ? 21.091 -4.931 -21.740 1.00 93.75 187 GLN A N 1
ATOM 1358 C CA . GLN A 1 187 ? 22.114 -4.010 -22.208 1.00 93.75 187 GLN A CA 1
ATOM 1359 C C . GLN A 1 187 ? 22.744 -3.205 -21.061 1.00 93.75 187 GLN A C 1
ATOM 1361 O O . GLN A 1 187 ? 23.941 -2.924 -21.117 1.00 93.75 187 GLN A O 1
ATOM 1366 N N . VAL A 1 188 ? 21.963 -2.846 -20.036 1.00 93.69 188 VAL A N 1
ATOM 1367 C CA . VAL A 1 188 ? 22.417 -1.966 -18.943 1.00 93.69 188 VAL A CA 1
ATOM 1368 C C . VAL A 1 188 ? 22.844 -2.693 -17.659 1.00 93.69 188 VAL A C 1
ATOM 1370 O O . VAL A 1 188 ? 23.465 -2.070 -16.802 1.00 93.69 188 VAL A O 1
ATOM 1373 N N . ASP A 1 189 ? 22.575 -3.998 -17.524 1.00 92.19 189 ASP A N 1
ATOM 1374 C CA . ASP A 1 189 ? 23.092 -4.858 -16.446 1.00 92.19 189 ASP A CA 1
ATOM 1375 C C . ASP A 1 189 ? 24.119 -5.877 -16.984 1.00 92.19 189 ASP A C 1
ATOM 1377 O O . ASP A 1 189 ? 23.807 -7.059 -17.171 1.00 92.19 189 ASP A O 1
ATOM 1381 N N . PRO A 1 190 ? 25.385 -5.466 -17.193 1.00 83.56 190 PRO A N 1
ATOM 1382 C CA . PRO A 1 190 ? 26.436 -6.377 -17.646 1.00 83.56 190 PRO A CA 1
ATOM 1383 C C . PRO A 1 190 ? 26.771 -7.462 -16.611 1.00 83.56 190 PRO A C 1
ATOM 1385 O O . PRO A 1 190 ? 27.445 -8.437 -16.944 1.00 83.56 190 PRO A O 1
ATOM 1388 N N . SER A 1 191 ? 26.323 -7.308 -15.359 1.00 81.88 191 SER A N 1
ATOM 1389 C CA . SER A 1 191 ? 26.591 -8.249 -14.271 1.00 81.88 191 SER A CA 1
ATOM 1390 C C . SER A 1 191 ? 25.617 -9.428 -14.228 1.00 81.88 191 SER A C 1
ATOM 1392 O O . SER A 1 191 ? 25.861 -10.379 -13.484 1.00 81.88 191 SER A O 1
ATOM 1394 N N . TRP A 1 192 ? 24.528 -9.374 -15.007 1.00 84.06 192 TRP A N 1
ATOM 1395 C CA . TRP A 1 192 ? 23.456 -10.378 -15.056 1.00 84.06 192 TRP A CA 1
ATOM 1396 C C . TRP A 1 192 ? 22.744 -10.637 -13.717 1.00 84.06 192 TRP A C 1
ATOM 1398 O O . TRP A 1 192 ? 21.963 -11.586 -13.584 1.00 84.06 192 TRP A O 1
ATOM 1408 N N . ARG A 1 193 ? 22.987 -9.799 -12.706 1.00 77.81 193 ARG A N 1
ATOM 1409 C CA . ARG A 1 193 ? 22.422 -9.954 -11.359 1.00 77.81 193 ARG A CA 1
ATOM 1410 C C . ARG A 1 193 ? 20.934 -9.623 -11.316 1.00 77.81 193 ARG A C 1
ATOM 1412 O O . ARG A 1 193 ? 20.213 -10.173 -10.483 1.00 77.81 193 ARG A O 1
ATOM 1419 N N . VAL A 1 194 ? 20.481 -8.722 -12.183 1.00 76.62 194 VAL A N 1
ATOM 1420 C CA . VAL A 1 194 ? 19.083 -8.296 -12.286 1.00 76.62 194 VAL A CA 1
ATOM 1421 C C . VAL A 1 194 ? 18.304 -9.271 -13.154 1.00 76.62 194 VAL A C 1
ATOM 1423 O O . VAL A 1 194 ? 17.307 -9.852 -12.729 1.00 76.62 194 VAL A O 1
ATOM 1426 N N . ILE A 1 195 ? 18.833 -9.516 -14.345 1.00 79.38 195 ILE A N 1
ATOM 1427 C CA . ILE A 1 195 ? 18.210 -10.300 -15.414 1.00 79.38 195 ILE A CA 1
ATOM 1428 C C . ILE A 1 195 ? 17.870 -11.727 -15.004 1.00 79.38 195 ILE A C 1
ATOM 1430 O O . ILE A 1 195 ? 16.783 -12.206 -15.315 1.00 79.38 195 ILE A O 1
ATOM 1434 N N . THR A 1 196 ? 18.763 -12.397 -14.279 1.00 85.12 196 THR A N 1
ATOM 1435 C CA . THR A 1 196 ? 18.560 -13.799 -13.881 1.00 85.12 196 THR A CA 1
ATOM 1436 C C . THR A 1 196 ? 17.304 -14.005 -13.033 1.00 85.12 196 THR A C 1
ATOM 1438 O O . THR A 1 196 ? 16.670 -15.044 -13.147 1.00 85.12 196 THR A O 1
ATOM 1441 N N . ASN A 1 197 ? 16.882 -13.007 -12.249 1.00 83.31 197 ASN A N 1
ATOM 1442 C CA . ASN A 1 197 ? 15.647 -13.097 -11.461 1.00 83.31 197 ASN A CA 1
ATOM 1443 C C . ASN A 1 197 ? 14.382 -12.786 -12.280 1.00 83.31 197 ASN A C 1
ATOM 1445 O O . ASN A 1 197 ? 13.288 -13.195 -11.895 1.00 83.31 197 ASN A O 1
ATOM 1449 N N . LEU A 1 198 ? 14.521 -12.041 -13.382 1.00 88.62 198 LEU A N 1
ATOM 1450 C CA . LEU A 1 198 ? 13.404 -11.564 -14.200 1.00 88.62 198 LEU A CA 1
ATOM 1451 C C . LEU A 1 198 ? 13.050 -12.520 -15.348 1.00 88.62 198 LEU A C 1
ATOM 1453 O O . LEU A 1 198 ? 11.882 -12.612 -15.705 1.00 88.62 198 LEU A O 1
ATOM 1457 N N . PHE A 1 199 ? 14.027 -13.229 -15.923 1.00 84.00 199 PHE A N 1
ATOM 1458 C CA . PHE A 1 199 ? 13.829 -14.023 -17.149 1.00 84.00 199 PHE A CA 1
ATOM 1459 C C . PHE A 1 199 ? 12.927 -15.244 -16.968 1.00 84.00 199 PHE A C 1
ATOM 1461 O O . PHE A 1 199 ? 12.233 -15.628 -17.905 1.00 84.00 199 PHE A O 1
ATOM 1468 N N . ASP A 1 200 ? 12.897 -15.816 -15.767 1.00 86.62 200 ASP A N 1
ATOM 1469 C CA . ASP A 1 200 ? 12.022 -16.951 -15.462 1.00 86.62 200 ASP A CA 1
ATOM 1470 C C . ASP A 1 200 ? 10.587 -16.510 -15.141 1.00 86.62 200 ASP A C 1
ATOM 1472 O O . ASP A 1 200 ? 9.708 -17.343 -14.910 1.00 86.62 200 ASP A O 1
ATOM 1476 N N . GLN A 1 201 ? 10.334 -15.199 -15.095 1.00 90.25 201 GLN A N 1
ATOM 1477 C CA . GLN A 1 201 ? 9.001 -14.681 -14.849 1.00 90.25 201 GLN A CA 1
ATOM 1478 C C . GLN A 1 201 ? 8.218 -14.600 -16.151 1.00 90.25 201 GLN A C 1
ATOM 1480 O O . GLN A 1 201 ? 8.653 -14.058 -17.162 1.00 90.25 201 GLN A O 1
ATOM 1485 N N . ALA A 1 202 ? 6.996 -15.093 -16.081 1.00 90.00 202 ALA A N 1
ATOM 1486 C CA . ALA A 1 202 ? 5.984 -14.938 -17.107 1.00 90.00 202 ALA A CA 1
ATOM 1487 C C . ALA A 1 202 ? 5.549 -13.489 -17.362 1.00 90.00 202 ALA A C 1
ATOM 1489 O O . ALA A 1 202 ? 5.218 -13.077 -18.476 1.00 90.00 202 ALA A O 1
ATOM 1490 N N . CYS A 1 203 ? 5.481 -12.742 -16.269 1.00 91.88 203 CYS A N 1
ATOM 1491 C CA . CYS A 1 203 ? 4.957 -11.399 -16.203 1.00 91.88 203 CYS A CA 1
ATOM 1492 C C . CYS A 1 203 ? 5.787 -10.624 -15.189 1.00 91.88 203 CYS A C 1
ATOM 1494 O O . CYS A 1 203 ? 6.198 -11.163 -14.160 1.00 91.88 203 CYS A O 1
ATOM 1496 N N . LEU A 1 204 ? 5.988 -9.346 -15.470 1.00 93.81 204 LEU A N 1
ATOM 1497 C CA . LEU A 1 204 ? 6.656 -8.403 -14.591 1.00 93.81 204 LEU A CA 1
ATOM 1498 C C . LEU A 1 204 ? 5.656 -7.350 -14.134 1.00 93.81 204 LEU A C 1
ATOM 1500 O O . LEU A 1 204 ? 4.803 -6.916 -14.912 1.00 93.81 204 LEU A O 1
ATOM 1504 N N . LEU A 1 205 ? 5.775 -6.930 -12.878 1.00 94.94 205 LEU A N 1
ATOM 1505 C CA . LEU A 1 205 ? 5.045 -5.779 -12.365 1.00 94.94 205 LEU A CA 1
ATOM 1506 C C . LEU A 1 205 ? 5.901 -4.531 -12.581 1.00 94.94 205 LEU A C 1
ATOM 1508 O O . LEU A 1 205 ? 7.014 -4.458 -12.064 1.00 94.94 205 LEU A O 1
ATOM 1512 N N . VAL A 1 206 ? 5.387 -3.562 -13.333 1.00 96.94 206 VAL A N 1
ATOM 1513 C CA . VAL A 1 206 ? 5.992 -2.235 -13.502 1.00 96.94 206 VAL A CA 1
ATOM 1514 C C . VAL A 1 206 ? 5.201 -1.251 -12.653 1.00 96.94 206 VAL A C 1
ATOM 1516 O O . VAL A 1 206 ? 3.979 -1.177 -12.783 1.00 96.94 206 VAL A O 1
ATOM 1519 N N . GLN A 1 207 ? 5.877 -0.512 -11.780 1.00 97.69 207 GLN A N 1
ATOM 1520 C CA . GLN A 1 207 ? 5.251 0.408 -10.835 1.00 97.69 207 GLN A CA 1
ATOM 1521 C C . GLN A 1 207 ? 5.864 1.805 -10.911 1.00 97.69 207 GLN A C 1
ATOM 1523 O O . GLN A 1 207 ? 7.023 1.974 -11.309 1.00 97.69 207 GLN A O 1
ATOM 1528 N N . ASP A 1 208 ? 5.093 2.803 -10.482 1.00 97.31 208 ASP A N 1
ATOM 1529 C CA . ASP A 1 208 ? 5.632 4.130 -10.195 1.00 97.31 208 ASP A CA 1
ATOM 1530 C C . ASP A 1 208 ? 6.786 4.022 -9.188 1.00 97.31 208 ASP A C 1
ATOM 1532 O O . ASP A 1 208 ? 6.686 3.345 -8.162 1.00 97.31 208 ASP A O 1
ATOM 1536 N N . TYR A 1 209 ? 7.873 4.746 -9.451 1.00 97.69 209 TYR A N 1
ATOM 1537 C CA . TYR A 1 209 ? 8.864 5.017 -8.418 1.00 97.69 209 TYR A CA 1
ATOM 1538 C C . TYR A 1 209 ? 8.309 6.053 -7.439 1.00 97.69 209 TYR A C 1
ATOM 1540 O O . TYR A 1 209 ? 7.856 7.118 -7.857 1.00 97.69 209 TYR A O 1
ATOM 1548 N N . ILE A 1 210 ? 8.378 5.756 -6.139 1.00 96.69 210 ILE A N 1
ATOM 1549 C CA . ILE A 1 210 ? 7.952 6.661 -5.069 1.00 96.69 210 ILE A CA 1
ATOM 1550 C C . ILE A 1 210 ? 9.200 7.238 -4.391 1.00 96.69 210 ILE A C 1
ATOM 1552 O O . ILE A 1 210 ? 9.846 6.542 -3.609 1.00 96.69 210 ILE A O 1
ATOM 1556 N N . PRO A 1 211 ? 9.558 8.508 -4.643 1.00 96.31 211 PRO A N 1
ATOM 1557 C CA . PRO A 1 211 ? 10.636 9.164 -3.931 1.00 96.31 211 PRO A CA 1
ATOM 1558 C C . PRO A 1 211 ? 10.161 9.391 -2.501 1.00 96.31 211 PRO A C 1
ATOM 1560 O O . PRO A 1 211 ? 9.186 10.111 -2.280 1.00 96.31 211 PRO A O 1
ATOM 1563 N N . GLY A 1 212 ? 10.830 8.785 -1.532 1.00 95.06 212 GLY A N 1
ATOM 1564 C CA . GLY A 1 212 ? 10.349 8.763 -0.160 1.00 95.06 212 GLY A CA 1
ATOM 1565 C C . GLY A 1 212 ? 11.260 7.982 0.765 1.00 95.06 212 GLY A C 1
ATOM 1566 O O . GLY A 1 212 ? 12.270 7.427 0.334 1.00 95.06 212 GLY A O 1
ATOM 1567 N N . THR A 1 213 ? 10.851 7.921 2.023 1.00 94.81 213 THR A N 1
ATOM 1568 C CA . THR A 1 213 ? 11.501 7.119 3.060 1.00 94.81 213 THR A CA 1
ATOM 1569 C C . THR A 1 213 ? 10.475 6.148 3.620 1.00 94.81 213 THR A C 1
ATOM 1571 O O . THR A 1 213 ? 9.299 6.488 3.750 1.00 94.81 213 THR A O 1
ATOM 1574 N N . VAL A 1 214 ? 10.892 4.921 3.917 1.00 96.31 214 VAL A N 1
ATOM 1575 C CA . VAL A 1 214 ? 10.028 3.955 4.603 1.00 96.31 214 VAL A CA 1
ATOM 1576 C C . VAL A 1 214 ? 9.802 4.379 6.057 1.00 96.31 214 VAL A C 1
ATOM 1578 O O . VAL A 1 214 ? 10.666 5.022 6.648 1.00 96.31 214 VAL A O 1
ATOM 1581 N N . LEU A 1 215 ? 8.666 4.014 6.653 1.00 96.75 215 LEU A N 1
ATOM 1582 C CA . LEU A 1 215 ? 8.299 4.437 8.005 1.00 96.75 215 LEU A CA 1
ATOM 1583 C C . LEU A 1 215 ? 9.348 4.001 9.034 1.00 96.75 215 LEU A C 1
ATOM 1585 O O . LEU A 1 215 ? 9.770 4.815 9.838 1.00 96.75 215 LEU A O 1
ATOM 1589 N N . SER A 1 216 ? 9.846 2.767 8.951 1.00 96.50 216 SER A N 1
ATOM 1590 C CA . SER A 1 216 ? 10.923 2.251 9.817 1.00 96.50 216 SER A CA 1
ATOM 1591 C C . SER A 1 216 ? 12.276 2.958 9.649 1.00 96.50 216 SER A C 1
ATOM 1593 O O . SER A 1 216 ? 13.177 2.738 10.451 1.00 96.50 216 SER A O 1
ATOM 1595 N N . GLY A 1 217 ? 12.441 3.770 8.602 1.00 95.31 217 GLY A N 1
ATOM 1596 C CA . GLY A 1 217 ? 13.671 4.495 8.289 1.00 95.31 217 GLY A CA 1
ATOM 1597 C C . GLY A 1 217 ? 13.625 5.978 8.650 1.00 95.31 217 GLY A C 1
ATOM 1598 O O . GLY A 1 217 ? 14.551 6.702 8.289 1.00 95.31 217 GLY A O 1
ATOM 1599 N N . LEU A 1 218 ? 12.557 6.453 9.301 1.00 95.31 218 LEU A N 1
ATOM 1600 C CA . LEU A 1 218 ? 12.478 7.842 9.745 1.00 95.31 218 LEU A CA 1
ATOM 1601 C C . LEU A 1 218 ? 13.399 8.068 10.946 1.00 95.31 218 LEU A C 1
ATOM 1603 O O . LEU A 1 218 ? 13.288 7.385 11.962 1.00 95.31 218 LEU A O 1
ATOM 1607 N N . ASP A 1 219 ? 14.276 9.064 10.842 1.00 94.88 219 ASP A N 1
ATOM 1608 C CA . ASP A 1 219 ? 14.938 9.629 12.014 1.00 94.88 219 ASP A CA 1
ATOM 1609 C C . ASP A 1 219 ? 13.974 10.536 12.800 1.00 94.88 219 ASP A C 1
ATOM 1611 O O . ASP A 1 219 ? 12.918 10.932 12.303 1.00 94.88 219 ASP A O 1
ATOM 1615 N N . TYR A 1 220 ? 14.341 10.888 14.036 1.00 93.50 220 TYR A N 1
ATOM 1616 C CA . TYR A 1 220 ? 13.506 11.718 14.913 1.00 93.50 220 TYR A CA 1
ATOM 1617 C C . TYR A 1 220 ? 13.130 13.068 14.278 1.00 93.50 220 TYR A C 1
ATOM 1619 O O . TYR A 1 220 ? 12.001 13.539 14.420 1.00 93.50 220 TYR A O 1
ATOM 1627 N N . THR A 1 221 ? 14.057 13.698 13.549 1.00 93.12 221 THR A N 1
ATOM 1628 C CA . THR A 1 221 ? 13.823 14.991 12.891 1.00 93.12 221 THR A CA 1
ATOM 1629 C C . THR A 1 221 ? 12.780 14.868 11.786 1.00 93.12 221 THR A C 1
ATOM 1631 O O . THR A 1 221 ? 11.849 15.671 11.718 1.00 93.12 221 THR A O 1
ATOM 1634 N N . THR A 1 222 ? 12.892 13.840 10.951 1.00 91.94 222 THR A N 1
ATOM 1635 C CA . THR A 1 222 ? 11.935 13.567 9.880 1.00 91.94 222 THR A CA 1
ATOM 1636 C C . THR A 1 222 ? 10.599 13.118 10.462 1.00 91.94 222 THR A C 1
ATOM 1638 O O . THR A 1 222 ? 9.560 13.584 10.007 1.00 91.94 222 THR A O 1
ATOM 1641 N N . ALA A 1 223 ? 10.602 12.285 11.506 1.00 94.19 223 ALA A N 1
ATOM 1642 C CA . ALA A 1 223 ? 9.397 11.900 12.231 1.00 94.19 223 ALA A CA 1
ATOM 1643 C C . ALA A 1 223 ? 8.669 13.126 12.795 1.00 94.19 223 ALA A C 1
ATOM 1645 O O . ALA A 1 223 ? 7.471 13.256 12.582 1.00 94.19 223 ALA A O 1
ATOM 1646 N N . THR A 1 224 ? 9.384 14.082 13.390 1.00 92.25 224 THR A N 1
ATOM 1647 C CA . THR A 1 224 ? 8.796 15.343 13.874 1.00 92.25 224 THR A CA 1
ATOM 1648 C C . THR A 1 224 ? 8.158 16.149 12.737 1.00 92.25 224 THR A C 1
ATOM 1650 O O . THR A 1 224 ? 7.061 16.675 12.878 1.00 92.25 224 THR A O 1
ATOM 1653 N N . ALA A 1 225 ? 8.790 16.218 11.562 1.00 90.44 225 ALA A N 1
ATOM 1654 C CA . ALA A 1 225 ? 8.197 16.898 10.406 1.00 90.44 225 ALA A CA 1
ATOM 1655 C C . ALA A 1 225 ? 6.973 16.155 9.822 1.00 90.44 225 ALA A C 1
ATOM 1657 O O . ALA A 1 225 ? 6.075 16.762 9.232 1.00 90.44 225 ALA A O 1
ATOM 1658 N N . VAL A 1 226 ? 6.940 14.827 9.966 1.00 90.81 226 VAL A N 1
ATOM 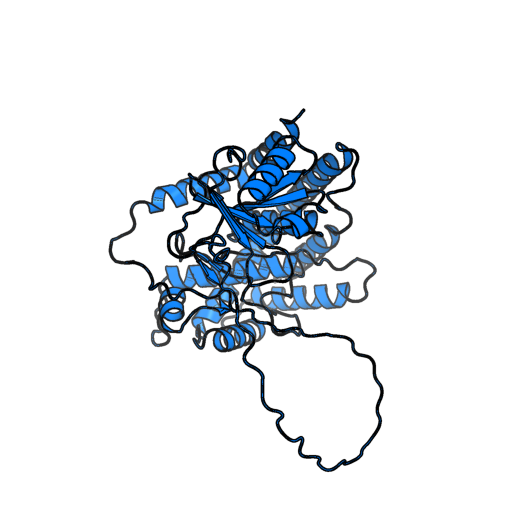1659 C CA . VAL A 1 226 ? 5.863 13.957 9.475 1.00 90.81 226 VAL A CA 1
ATOM 1660 C C . VAL A 1 226 ? 4.698 13.875 10.463 1.00 90.81 226 VAL A C 1
ATOM 1662 O O . VAL A 1 226 ? 3.553 13.795 10.036 1.00 90.81 226 VAL A O 1
ATOM 1665 N N . PHE A 1 227 ? 4.931 13.906 11.764 1.00 91.62 227 PHE A N 1
ATOM 1666 C CA . PHE A 1 227 ? 3.893 13.677 12.771 1.00 91.62 227 PHE A CA 1
ATOM 1667 C C . PHE A 1 227 ? 3.569 14.917 13.612 1.00 91.62 227 PHE A C 1
ATOM 1669 O O . PHE A 1 227 ? 2.601 14.885 14.368 1.00 91.62 227 PHE A O 1
ATOM 1676 N N . GLY A 1 228 ? 4.326 16.003 13.448 1.00 89.62 228 GLY A N 1
ATOM 1677 C CA . GLY A 1 228 ? 4.258 17.196 14.287 1.00 89.62 228 GLY A CA 1
ATOM 1678 C C . GLY A 1 228 ? 5.191 17.104 15.494 1.00 89.62 228 GLY A C 1
ATOM 1679 O O . GLY A 1 228 ? 5.991 16.179 15.621 1.00 89.62 228 GLY A O 1
ATOM 1680 N N . SER A 1 229 ? 5.123 18.084 16.394 1.00 83.75 229 SER A N 1
ATOM 1681 C CA . SER A 1 229 ? 5.920 18.063 17.629 1.00 83.75 229 SER A CA 1
ATOM 1682 C C . SER A 1 229 ? 5.278 17.180 18.708 1.00 83.75 229 SER A C 1
ATOM 1684 O O . SER A 1 229 ? 4.063 17.220 18.888 1.00 83.75 229 SER A O 1
ATOM 1686 N N . GLU A 1 230 ? 6.084 16.444 19.485 1.00 74.25 230 GLU A N 1
ATOM 1687 C CA . GLU A 1 230 ? 5.603 15.647 20.637 1.00 74.25 230 GLU A CA 1
ATOM 1688 C C . GLU A 1 230 ? 5.001 16.519 21.758 1.00 74.25 230 GLU A C 1
ATOM 1690 O O . GLU A 1 230 ? 4.283 16.027 22.628 1.00 74.25 230 GLU A O 1
ATOM 1695 N N . VAL A 1 231 ? 5.339 17.812 21.765 1.00 56.47 231 VAL A N 1
ATOM 1696 C CA . VAL A 1 231 ? 5.173 18.718 22.911 1.00 56.47 231 VAL A CA 1
ATOM 1697 C C . VAL A 1 231 ? 3.850 19.481 22.871 1.00 56.47 231 VAL A C 1
ATOM 1699 O O . VAL A 1 231 ? 3.421 20.015 23.894 1.00 56.47 231 VAL A O 1
ATOM 1702 N N . GLU A 1 232 ? 3.170 19.530 21.727 1.00 60.47 232 GLU A N 1
ATOM 1703 C CA . GLU A 1 232 ? 1.985 20.366 21.578 1.00 60.47 232 GLU A CA 1
ATOM 1704 C C . GLU A 1 232 ? 0.691 19.567 21.468 1.00 60.47 232 GLU A C 1
ATOM 1706 O O . GLU A 1 232 ? 0.513 18.679 20.638 1.00 60.47 232 GLU A O 1
ATOM 1711 N N . ASP A 1 233 ? -0.295 20.010 22.242 1.00 67.25 233 ASP A N 1
ATOM 1712 C CA . ASP A 1 233 ? -1.694 19.627 22.102 1.00 67.25 233 ASP A CA 1
ATOM 1713 C C . ASP A 1 233 ? -2.314 20.055 20.745 1.00 67.25 233 ASP A C 1
ATOM 1715 O O . ASP A 1 233 ? -3.497 19.811 20.503 1.00 67.25 233 ASP A O 1
ATOM 1719 N N . ASN A 1 234 ? -1.546 20.658 19.839 1.00 66.75 234 ASN A N 1
ATOM 1720 C CA . ASN A 1 234 ? -2.039 21.317 18.636 1.00 66.75 234 ASN A CA 1
ATOM 1721 C C . ASN A 1 234 ? -1.470 20.693 17.358 1.00 66.75 234 ASN A C 1
ATOM 1723 O O . ASN A 1 234 ? -0.930 21.412 16.520 1.00 66.75 234 ASN A O 1
ATOM 1727 N N . ALA A 1 235 ? -1.621 19.374 17.181 1.00 82.31 235 ALA A N 1
ATOM 1728 C CA . ALA A 1 235 ? -1.429 18.778 15.859 1.00 82.31 235 ALA A CA 1
ATOM 1729 C C . ALA A 1 235 ? -2.247 19.580 14.837 1.00 82.31 235 ALA A C 1
ATOM 1731 O O . ALA A 1 235 ? -3.450 19.813 15.019 1.00 82.31 235 ALA A O 1
ATOM 1732 N N . THR A 1 236 ? -1.588 20.042 13.784 1.00 89.62 236 THR A N 1
ATOM 1733 C CA . THR A 1 236 ? -2.252 20.777 12.717 1.00 89.62 236 THR A CA 1
ATOM 1734 C C . THR A 1 236 ? -3.303 19.875 12.058 1.00 89.62 236 THR A C 1
ATOM 1736 O O . THR A 1 236 ? -3.168 18.646 12.057 1.00 89.62 236 THR A O 1
ATOM 1739 N N . PRO A 1 237 ? -4.363 20.442 11.455 1.00 89.81 237 PRO A N 1
ATOM 1740 C CA . PRO A 1 237 ? -5.350 19.645 10.727 1.00 89.81 237 PRO A CA 1
ATOM 1741 C C . PRO A 1 237 ? -4.726 18.728 9.664 1.00 89.81 237 PRO A C 1
ATOM 1743 O O . PRO A 1 237 ? -5.225 17.632 9.428 1.00 89.81 237 PRO A O 1
ATOM 1746 N N . GLU A 1 238 ? -3.621 19.165 9.062 1.00 90.31 238 GLU A N 1
ATOM 1747 C CA . GLU A 1 238 ? -2.866 18.438 8.046 1.00 90.31 238 GLU A CA 1
ATOM 1748 C C . GLU A 1 238 ? -2.073 17.252 8.614 1.00 90.31 238 GLU A C 1
ATOM 1750 O O . GLU A 1 238 ? -2.111 16.161 8.045 1.00 90.31 238 GLU A O 1
ATOM 1755 N N . GLU A 1 239 ? -1.401 17.424 9.756 1.00 90.94 239 GLU A N 1
ATOM 1756 C CA . GLU A 1 239 ? -0.738 16.326 10.478 1.00 90.94 239 GLU A CA 1
ATOM 1757 C C . GLU A 1 239 ? -1.758 15.283 10.943 1.00 90.94 239 GLU A C 1
ATOM 1759 O O . GLU A 1 239 ? -1.560 14.080 10.756 1.00 90.94 239 GLU A O 1
ATOM 1764 N N . ALA A 1 240 ? -2.892 15.735 11.487 1.00 92.50 240 ALA A N 1
ATOM 1765 C CA . ALA A 1 240 ? -3.979 14.848 11.880 1.00 92.50 240 ALA A CA 1
ATOM 1766 C C . ALA A 1 240 ? -4.533 14.073 10.675 1.00 92.50 240 ALA A C 1
ATOM 1768 O O . ALA A 1 240 ? -4.758 12.868 10.778 1.00 92.50 240 ALA A O 1
ATOM 1769 N N . GLU A 1 241 ? -4.713 14.727 9.525 1.00 93.56 241 GLU A N 1
ATOM 1770 C CA . GLU A 1 241 ? -5.200 14.072 8.309 1.00 93.56 241 GLU A CA 1
ATOM 1771 C C . GLU A 1 241 ? -4.211 13.043 7.759 1.00 93.56 241 GLU A C 1
ATOM 1773 O O . GLU A 1 241 ? -4.591 11.927 7.396 1.00 93.56 241 GLU A O 1
ATOM 1778 N N . ARG A 1 242 ? -2.916 13.359 7.795 1.00 93.06 242 ARG A N 1
ATOM 1779 C CA . ARG A 1 242 ? -1.860 12.409 7.448 1.00 93.06 242 ARG A CA 1
ATOM 1780 C C . ARG A 1 242 ? -1.945 11.159 8.323 1.00 93.06 242 ARG A C 1
ATOM 1782 O O . ARG A 1 242 ? -1.926 10.047 7.797 1.00 93.06 242 ARG A O 1
ATOM 1789 N N . ILE A 1 243 ? -2.118 11.306 9.636 1.00 96.00 243 ILE A N 1
ATOM 1790 C CA . ILE A 1 243 ? -2.271 10.165 10.553 1.00 96.00 243 ILE A CA 1
ATOM 1791 C C . ILE A 1 243 ? -3.606 9.429 10.334 1.00 96.00 243 ILE A C 1
ATOM 1793 O O . ILE A 1 243 ? -3.640 8.197 10.387 1.00 96.00 243 ILE A O 1
ATOM 1797 N N . ARG A 1 244 ? -4.697 10.130 9.994 1.00 96.50 244 ARG A N 1
ATOM 1798 C CA . ARG A 1 244 ? -5.947 9.479 9.560 1.00 96.50 244 ARG A CA 1
ATOM 1799 C C . ARG A 1 244 ? -5.726 8.607 8.328 1.00 96.50 244 ARG A C 1
ATOM 1801 O O . ARG A 1 244 ? -6.275 7.509 8.275 1.00 96.50 244 ARG A O 1
ATOM 1808 N N . SER A 1 245 ? -4.880 9.019 7.380 1.00 96.06 245 SER A N 1
ATOM 1809 C CA . SER A 1 245 ? -4.552 8.190 6.210 1.00 96.06 245 SER A CA 1
ATOM 1810 C C . SER A 1 245 ? -3.891 6.854 6.590 1.00 96.06 245 SER A C 1
ATOM 1812 O O . SER A 1 245 ? -4.161 5.838 5.948 1.00 96.06 245 SER A O 1
ATOM 1814 N N . LEU A 1 246 ? -3.131 6.804 7.696 1.00 96.81 246 LEU A N 1
ATOM 1815 C CA . LEU A 1 246 ? -2.620 5.548 8.260 1.00 96.81 246 LEU A CA 1
ATOM 1816 C C . LEU A 1 246 ? -3.758 4.669 8.798 1.00 96.81 246 LEU A C 1
ATOM 1818 O O . LEU A 1 246 ? -3.782 3.465 8.562 1.00 96.81 246 LEU A O 1
ATOM 1822 N N . GLY A 1 247 ? -4.747 5.274 9.458 1.00 97.94 247 GLY A N 1
ATOM 1823 C CA . GLY A 1 247 ? -5.982 4.598 9.861 1.00 97.94 247 GLY A CA 1
ATOM 1824 C C . GLY A 1 247 ? -6.751 3.989 8.686 1.00 97.94 247 GLY A C 1
ATOM 1825 O O . GLY A 1 247 ? -7.206 2.849 8.767 1.00 97.94 247 GLY A O 1
ATOM 1826 N N . ARG A 1 248 ? -6.846 4.714 7.563 1.00 98.00 248 ARG A N 1
ATOM 1827 C CA . ARG A 1 248 ? -7.461 4.206 6.323 1.00 98.00 248 ARG A CA 1
ATOM 1828 C C . ARG A 1 248 ? -6.685 3.012 5.759 1.00 98.00 248 ARG A C 1
ATOM 1830 O O . ARG A 1 248 ? -7.293 2.021 5.361 1.00 98.00 248 ARG A O 1
ATOM 1837 N N . LEU A 1 249 ? -5.352 3.071 5.779 1.00 97.94 249 LEU A N 1
ATOM 1838 C CA . LEU A 1 249 ? -4.492 1.956 5.376 1.00 97.94 249 LEU A CA 1
ATOM 1839 C C . LEU A 1 249 ? -4.755 0.689 6.212 1.00 97.94 249 LEU A C 1
ATOM 1841 O O . LEU A 1 249 ? -4.846 -0.402 5.653 1.00 97.94 249 LEU A O 1
ATOM 1845 N N . LEU A 1 250 ? -4.973 0.822 7.522 1.00 98.44 250 LEU A N 1
ATOM 1846 C CA . LEU A 1 250 ? -5.305 -0.312 8.395 1.00 98.44 250 LEU A CA 1
ATOM 1847 C C . LEU A 1 250 ? -6.645 -0.985 8.038 1.00 98.44 250 LEU A C 1
ATOM 1849 O O . LEU A 1 250 ? -6.797 -2.194 8.232 1.00 98.44 250 LEU A O 1
ATOM 1853 N N . VAL A 1 251 ? -7.615 -0.241 7.492 1.00 98.62 251 VAL A N 1
ATOM 1854 C CA . VAL A 1 251 ? -8.862 -0.828 6.963 1.00 98.62 251 VAL A CA 1
ATOM 1855 C C . VAL A 1 251 ? -8.573 -1.683 5.735 1.00 98.62 251 VAL A C 1
ATOM 1857 O O . VAL A 1 251 ? -9.092 -2.794 5.633 1.00 98.62 251 VAL A O 1
ATOM 1860 N N . VAL A 1 252 ? -7.699 -1.216 4.838 1.00 98.38 252 VAL A N 1
ATOM 1861 C CA . VAL A 1 252 ? -7.262 -2.013 3.684 1.00 98.38 252 VAL A CA 1
ATOM 1862 C C . VAL A 1 252 ? -6.544 -3.281 4.144 1.00 98.38 252 VAL A C 1
ATOM 1864 O O . VAL A 1 252 ? -6.878 -4.370 3.684 1.00 98.38 252 VAL A O 1
ATOM 1867 N N . ASP A 1 253 ? -5.621 -3.176 5.102 1.00 98.44 253 ASP A N 1
ATOM 1868 C CA . ASP A 1 253 ? -4.922 -4.349 5.640 1.00 98.44 253 ASP A CA 1
ATOM 1869 C C . ASP A 1 253 ? -5.885 -5.339 6.314 1.00 98.44 253 ASP A C 1
ATOM 1871 O O . ASP A 1 253 ? -5.708 -6.553 6.205 1.00 98.44 253 ASP A O 1
ATOM 1875 N N . THR A 1 254 ? -6.960 -4.845 6.931 1.00 98.50 254 THR A N 1
ATOM 1876 C CA . THR A 1 254 ? -8.040 -5.681 7.474 1.00 98.50 254 THR A CA 1
ATOM 1877 C C . THR A 1 254 ? -8.820 -6.401 6.369 1.00 98.50 254 THR A C 1
ATOM 1879 O O . THR A 1 254 ? -9.034 -7.606 6.445 1.00 98.50 254 THR A O 1
ATOM 1882 N N . LEU A 1 255 ? -9.202 -5.707 5.296 1.00 98.31 255 LEU A N 1
ATOM 1883 C CA . LEU A 1 255 ? -9.898 -6.320 4.154 1.00 98.31 255 LEU A CA 1
ATOM 1884 C C . LEU A 1 255 ? -9.051 -7.380 3.445 1.00 98.31 255 LEU A C 1
ATOM 1886 O O . LEU A 1 255 ? -9.585 -8.364 2.942 1.00 98.31 255 LEU A O 1
ATOM 1890 N N . LEU A 1 256 ? -7.733 -7.189 3.416 1.00 97.81 256 LEU A N 1
ATOM 1891 C CA . LEU A 1 256 ? -6.795 -8.064 2.718 1.00 97.81 256 LEU A CA 1
ATOM 1892 C C . LEU A 1 256 ? -6.198 -9.174 3.598 1.00 97.81 256 LEU A C 1
ATOM 1894 O O . LEU A 1 256 ? -5.432 -10.000 3.099 1.00 97.81 256 LEU A O 1
ATOM 1898 N N . ASN A 1 257 ? -6.509 -9.192 4.899 1.00 97.81 257 ASN A N 1
ATOM 1899 C CA . ASN A 1 257 ? -5.773 -9.963 5.907 1.00 97.81 257 ASN A CA 1
ATOM 1900 C C . ASN A 1 257 ? -4.247 -9.736 5.851 1.00 97.81 257 ASN A C 1
ATOM 1902 O O . ASN A 1 257 ? -3.464 -10.656 6.091 1.00 97.81 257 ASN A O 1
ATOM 1906 N N . ASN A 1 258 ? -3.812 -8.526 5.514 1.00 97.44 258 ASN A N 1
ATOM 1907 C CA . ASN A 1 258 ? -2.4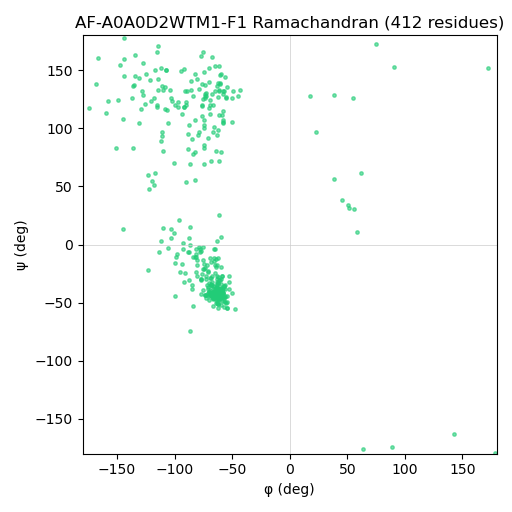02 -8.199 5.362 1.00 97.44 258 ASN A CA 1
ATOM 1908 C C . ASN A 1 258 ? -1.765 -7.891 6.722 1.00 97.44 258 ASN A C 1
ATOM 1910 O O . ASN A 1 258 ? -1.569 -6.738 7.100 1.00 97.44 258 ASN A O 1
ATOM 1914 N N . GLY A 1 259 ? -1.442 -8.948 7.464 1.00 95.88 259 GLY A N 1
ATOM 1915 C CA . GLY A 1 259 ? -0.838 -8.831 8.789 1.00 95.88 259 GLY A CA 1
ATOM 1916 C C . GLY A 1 259 ? 0.642 -8.449 8.791 1.00 95.88 259 GLY A C 1
ATOM 1917 O O . GLY A 1 259 ? 1.200 -8.322 9.874 1.00 95.88 259 GLY A O 1
ATOM 1918 N N . ASP A 1 260 ? 1.294 -8.296 7.633 1.00 95.88 260 ASP A N 1
ATOM 1919 C CA . ASP A 1 260 ? 2.738 -8.033 7.575 1.00 95.88 260 ASP A CA 1
ATOM 1920 C C . ASP A 1 260 ? 3.092 -6.609 8.011 1.00 95.88 260 ASP A C 1
ATOM 1922 O O . ASP A 1 260 ? 4.185 -6.395 8.497 1.00 95.88 260 ASP A O 1
ATOM 1926 N N . ARG A 1 261 ? 2.199 -5.618 7.868 1.00 96.00 261 ARG A N 1
ATOM 1927 C CA . ARG A 1 261 ? 2.558 -4.197 8.044 1.00 96.00 261 ARG A CA 1
ATOM 1928 C C . ARG A 1 261 ? 2.477 -3.696 9.471 1.00 96.00 261 ARG A C 1
ATOM 1930 O O . ARG A 1 261 ? 3.505 -3.445 10.093 1.00 96.00 261 ARG A O 1
ATOM 1937 N N . LEU A 1 262 ? 1.259 -3.500 9.962 1.00 96.88 262 LEU A N 1
ATOM 1938 C CA . LEU A 1 262 ? 0.982 -3.012 11.305 1.00 96.88 262 LEU A CA 1
ATOM 1939 C C . LEU A 1 262 ? -0.031 -3.960 11.967 1.00 96.88 262 LEU A C 1
ATOM 1941 O O . LEU A 1 262 ? -1.161 -4.083 11.485 1.00 96.88 262 LEU A O 1
ATOM 1945 N N . PRO A 1 263 ? 0.349 -4.648 13.056 1.00 96.00 263 PRO A N 1
ATOM 1946 C CA . PRO A 1 263 ? -0.464 -5.668 13.695 1.00 96.00 263 PRO A CA 1
ATOM 1947 C C . PRO A 1 263 ? -1.620 -5.051 14.494 1.00 96.00 263 PRO A C 1
ATOM 1949 O O . PRO A 1 263 ? -1.520 -4.835 15.696 1.00 96.00 263 PRO A O 1
ATOM 1952 N N . LEU A 1 264 ? -2.748 -4.765 13.838 1.00 95.31 264 LEU A N 1
ATOM 1953 C CA . LEU A 1 264 ? -3.939 -4.239 14.518 1.00 95.31 264 LEU A CA 1
ATOM 1954 C C . LEU A 1 264 ? -4.614 -5.288 15.424 1.00 95.31 264 LEU A C 1
ATOM 1956 O O . LEU A 1 264 ? -5.061 -4.982 16.526 1.00 95.31 264 LEU A O 1
ATOM 1960 N N . PHE A 1 265 ? -4.697 -6.533 14.954 1.00 90.06 265 PHE A N 1
ATOM 1961 C CA . PHE A 1 265 ? -5.244 -7.681 15.701 1.00 90.06 265 PHE A CA 1
ATOM 1962 C C . PHE A 1 265 ? -4.510 -8.996 15.383 1.00 90.06 265 PHE A C 1
ATOM 1964 O O . PHE A 1 265 ? -4.992 -10.090 15.702 1.00 90.06 265 PHE A O 1
ATOM 1971 N N . TRP A 1 266 ? -3.356 -8.890 14.724 1.00 95.94 266 TRP A N 1
ATOM 1972 C CA . TRP A 1 266 ? -2.423 -9.992 14.517 1.00 95.94 266 TRP A CA 1
ATOM 1973 C C . TRP A 1 266 ? -1.405 -10.011 15.656 1.00 95.94 266 TRP A C 1
ATOM 1975 O O . TRP A 1 266 ? -1.089 -8.970 16.220 1.00 95.94 266 TRP A O 1
ATOM 1985 N N . ASP A 1 267 ? -0.892 -11.192 15.980 1.00 94.00 267 ASP A N 1
ATOM 1986 C CA . ASP A 1 267 ? 0.132 -11.370 17.011 1.00 94.00 267 ASP A CA 1
ATOM 1987 C C . ASP A 1 267 ? 1.504 -11.524 16.342 1.00 94.00 267 ASP A C 1
ATOM 1989 O O . ASP A 1 267 ? 2.049 -12.619 16.206 1.00 94.00 267 ASP A O 1
ATOM 1993 N N . ASN A 1 268 ? 1.997 -10.426 15.770 1.00 94.81 268 ASN A N 1
ATOM 1994 C CA . ASN A 1 268 ? 3.311 -10.344 15.139 1.00 94.81 268 ASN A CA 1
ATOM 1995 C C . ASN A 1 268 ? 3.927 -8.956 15.394 1.00 94.81 268 ASN A C 1
ATOM 1997 O O . ASN A 1 268 ? 3.314 -8.115 16.043 1.00 94.81 268 ASN A O 1
ATOM 2001 N N . GLN A 1 269 ? 5.151 -8.728 14.915 1.00 95.56 269 GLN A N 1
ATOM 2002 C CA . GLN A 1 269 ? 5.868 -7.459 15.118 1.00 95.56 269 GLN A CA 1
ATOM 2003 C C . GLN A 1 269 ? 5.584 -6.410 14.032 1.00 95.56 269 GLN A C 1
ATOM 2005 O O . GLN A 1 269 ? 6.016 -5.268 14.145 1.00 95.56 269 GLN A O 1
ATOM 2010 N N . GLY A 1 270 ? 4.858 -6.781 12.979 1.00 96.25 270 GLY A N 1
ATOM 2011 C CA . GLY A 1 270 ? 4.718 -5.971 11.781 1.00 96.25 270 GLY A CA 1
ATOM 2012 C C . GLY A 1 270 ? 6.033 -5.751 11.028 1.00 96.25 270 GLY A C 1
ATOM 2013 O O . GLY A 1 270 ? 7.101 -6.268 11.362 1.00 96.25 270 GLY A O 1
ATOM 2014 N N . ASN A 1 271 ? 5.923 -4.946 9.984 1.00 96.94 271 ASN A N 1
ATOM 2015 C CA . ASN A 1 271 ? 6.979 -4.522 9.089 1.00 96.94 271 ASN A CA 1
ATOM 2016 C C . ASN A 1 271 ? 6.598 -3.136 8.546 1.00 96.94 271 ASN A C 1
ATOM 2018 O O . ASN A 1 271 ? 6.073 -3.003 7.431 1.00 96.94 271 ASN A O 1
ATOM 2022 N N . PRO A 1 272 ? 6.879 -2.068 9.315 1.00 96.75 272 PRO A N 1
ATOM 2023 C CA . PRO A 1 272 ? 6.610 -0.698 8.885 1.00 96.75 272 PRO A CA 1
ATOM 2024 C C . PRO A 1 272 ? 7.391 -0.292 7.631 1.00 96.75 272 PRO A C 1
ATOM 2026 O O . PRO A 1 272 ? 7.075 0.721 7.015 1.00 96.75 272 PRO A O 1
ATOM 2029 N N . SER A 1 273 ? 8.382 -1.084 7.206 1.00 96.31 273 SER A N 1
ATOM 2030 C CA . SER A 1 273 ? 9.128 -0.839 5.969 1.00 96.31 273 SER A CA 1
ATOM 2031 C C . SER A 1 273 ? 8.245 -0.929 4.719 1.00 96.31 273 SER A C 1
ATOM 2033 O O . SER A 1 273 ? 8.605 -0.383 3.684 1.00 96.31 273 SER A O 1
ATOM 2035 N N . ASN A 1 274 ? 7.065 -1.551 4.823 1.00 97.25 274 ASN A N 1
ATOM 2036 C CA . ASN A 1 274 ? 6.069 -1.622 3.751 1.00 97.25 274 ASN A CA 1
ATOM 2037 C C . ASN A 1 274 ? 5.108 -0.410 3.724 1.00 97.25 274 ASN A C 1
ATOM 2039 O O . ASN A 1 274 ? 4.039 -0.443 3.098 1.00 97.25 274 ASN A O 1
ATOM 2043 N N . ILE A 1 275 ? 5.464 0.659 4.437 1.00 97.94 275 ILE A N 1
ATOM 2044 C CA . ILE A 1 275 ? 4.762 1.940 4.459 1.00 97.94 275 ILE A CA 1
ATOM 2045 C C . ILE A 1 275 ? 5.792 3.010 4.115 1.00 97.94 275 ILE A C 1
ATOM 2047 O O . ILE A 1 275 ? 6.797 3.146 4.803 1.00 97.94 275 ILE A O 1
ATOM 2051 N N . MET A 1 276 ? 5.559 3.770 3.051 1.00 96.88 276 MET A N 1
ATOM 2052 C CA . MET A 1 276 ? 6.435 4.862 2.630 1.00 96.88 276 MET A CA 1
ATOM 2053 C C . MET A 1 276 ? 5.808 6.221 2.917 1.00 96.88 276 MET A C 1
ATOM 2055 O O . MET A 1 276 ? 4.596 6.388 2.853 1.00 96.88 276 MET A O 1
ATOM 2059 N N . ILE A 1 277 ? 6.647 7.218 3.167 1.00 95.44 277 ILE A N 1
ATOM 2060 C CA . ILE A 1 277 ? 6.272 8.626 3.211 1.00 95.44 277 ILE A CA 1
ATOM 2061 C C . ILE A 1 277 ? 6.835 9.264 1.944 1.00 95.44 277 ILE A C 1
ATOM 2063 O O . ILE A 1 277 ? 8.052 9.282 1.740 1.00 95.44 277 ILE A O 1
ATOM 2067 N N . SER A 1 278 ? 5.959 9.746 1.061 1.00 93.62 278 SER A N 1
ATOM 2068 C CA . SER A 1 278 ? 6.385 10.371 -0.194 1.00 93.62 278 SER A CA 1
ATOM 2069 C C . SER A 1 278 ? 6.975 11.759 0.054 1.00 93.62 278 SER A C 1
ATOM 2071 O O . SER A 1 278 ? 6.397 12.566 0.775 1.00 93.62 278 SER A O 1
ATOM 2073 N N . ARG A 1 279 ? 8.084 12.083 -0.620 1.00 89.62 279 ARG A N 1
ATOM 2074 C CA . ARG A 1 279 ? 8.641 13.446 -0.660 1.00 89.62 279 ARG A CA 1
ATOM 2075 C C . ARG A 1 279 ? 7.747 14.415 -1.431 1.00 89.62 279 ARG A C 1
ATOM 2077 O O . ARG A 1 279 ? 7.689 15.588 -1.090 1.00 89.62 279 ARG A O 1
ATOM 2084 N N . ALA A 1 280 ? 7.085 13.931 -2.483 1.00 86.50 280 ALA A N 1
ATOM 2085 C CA . ALA A 1 280 ? 6.235 14.758 -3.340 1.00 86.50 280 ALA A CA 1
ATOM 2086 C C . ALA A 1 280 ? 4.885 15.067 -2.685 1.00 86.50 280 ALA A C 1
ATOM 2088 O O . ALA A 1 280 ? 4.295 16.112 -2.936 1.00 86.50 280 ALA A O 1
ATOM 2089 N N . ASN A 1 281 ? 4.406 14.152 -1.843 1.00 83.12 281 ASN A N 1
ATOM 2090 C CA . ASN A 1 281 ? 3.189 14.324 -1.075 1.00 83.12 281 ASN A CA 1
ATOM 2091 C C . ASN A 1 281 ? 3.430 13.848 0.356 1.00 83.12 281 ASN A C 1
ATOM 2093 O O . ASN A 1 281 ? 3.104 12.713 0.714 1.00 83.12 281 ASN A O 1
ATOM 2097 N N . ALA A 1 282 ? 4.000 14.736 1.171 1.00 75.19 282 ALA A N 1
ATOM 2098 C CA . ALA A 1 282 ? 4.245 14.442 2.575 1.00 75.19 282 ALA A CA 1
ATOM 2099 C C . ALA A 1 282 ? 2.941 14.123 3.323 1.00 75.19 282 ALA A C 1
ATOM 2101 O O . ALA A 1 282 ? 2.994 13.506 4.375 1.00 75.19 282 ALA A O 1
ATOM 2102 N N . HIS A 1 283 ? 1.766 14.502 2.806 1.00 73.19 283 HIS A N 1
ATOM 2103 C CA . HIS A 1 283 ? 0.465 14.375 3.474 1.00 73.19 283 HIS A CA 1
ATOM 2104 C C . HIS A 1 283 ? -0.139 12.968 3.450 1.00 73.19 283 HIS A C 1
ATOM 2106 O O . HIS A 1 283 ? -1.176 12.757 4.071 1.00 73.19 283 HIS A O 1
ATOM 2112 N N . SER A 1 284 ? 0.489 11.994 2.787 1.00 83.12 284 SER A N 1
ATOM 2113 C CA . SER A 1 284 ? -0.067 10.640 2.692 1.00 83.12 284 SER A CA 1
ATOM 2114 C C . SER A 1 284 ? 0.971 9.550 2.916 1.00 83.12 284 SER A C 1
ATOM 2116 O O . SER A 1 284 ? 2.052 9.579 2.322 1.00 83.12 284 SER A O 1
ATOM 2118 N N . PHE A 1 285 ? 0.590 8.539 3.695 1.00 95.31 285 PHE A N 1
ATOM 2119 C CA . PHE A 1 285 ? 1.301 7.266 3.726 1.00 95.31 285 PHE A CA 1
ATOM 2120 C C . PHE A 1 285 ? 1.023 6.486 2.441 1.00 95.31 285 PHE A C 1
ATOM 2122 O O . PHE A 1 285 ? -0.129 6.278 2.059 1.00 95.31 285 PHE A O 1
ATOM 2129 N N . VAL A 1 286 ? 2.090 6.050 1.779 1.00 97.31 286 VAL A N 1
ATOM 2130 C CA . VAL A 1 286 ? 2.043 5.243 0.566 1.00 97.31 286 VAL A CA 1
ATOM 2131 C C . VAL A 1 286 ? 2.219 3.774 0.929 1.00 97.31 286 VAL A C 1
ATOM 2133 O O . VAL A 1 286 ? 3.244 3.338 1.450 1.00 97.31 286 VAL A O 1
ATOM 2136 N N . SER A 1 287 ? 1.188 3.007 0.618 1.00 97.75 287 SER A N 1
ATOM 2137 C CA . SER A 1 287 ? 1.108 1.562 0.719 1.00 97.75 287 SER A CA 1
ATOM 2138 C C . SER A 1 287 ? 2.016 0.905 -0.323 1.00 97.75 287 SER A C 1
ATOM 2140 O O . SER A 1 287 ? 1.719 0.977 -1.515 1.00 97.75 287 SER A O 1
ATOM 2142 N N . ILE A 1 288 ? 3.086 0.229 0.102 1.00 97.00 288 ILE A N 1
ATOM 2143 C CA . ILE A 1 288 ? 3.914 -0.609 -0.783 1.00 97.00 288 ILE A CA 1
ATOM 2144 C C . ILE A 1 288 ? 3.837 -2.078 -0.366 1.00 97.00 288 ILE A C 1
ATOM 2146 O O . ILE A 1 288 ? 3.302 -2.390 0.698 1.00 97.00 288 ILE A O 1
ATOM 2150 N N . ASP A 1 289 ? 4.288 -2.977 -1.247 1.00 95.06 289 ASP A N 1
ATOM 2151 C CA . ASP A 1 289 ? 4.295 -4.433 -1.028 1.00 95.06 289 ASP A CA 1
ATOM 2152 C C . ASP A 1 289 ? 2.982 -4.984 -0.441 1.00 95.06 289 ASP A C 1
ATOM 2154 O O . ASP A 1 289 ? 2.941 -5.881 0.397 1.00 95.06 289 ASP A O 1
ATOM 2158 N N . THR A 1 290 ? 1.872 -4.421 -0.914 1.00 95.88 290 THR A N 1
ATOM 2159 C CA . THR A 1 290 ? 0.518 -4.740 -0.458 1.00 95.88 290 THR A CA 1
ATOM 2160 C C . THR A 1 290 ? 0.111 -6.102 -0.996 1.00 95.88 290 THR A C 1
ATOM 2162 O O . THR A 1 290 ? 0.208 -6.352 -2.198 1.00 95.88 290 THR A O 1
ATOM 2165 N N . ARG A 1 291 ? -0.341 -6.991 -0.110 1.00 92.69 291 ARG A N 1
ATOM 2166 C CA . ARG A 1 291 ? -0.687 -8.370 -0.456 1.00 92.69 291 ARG A CA 1
ATOM 2167 C C . ARG A 1 291 ? -2.049 -8.749 0.087 1.00 92.69 291 ARG A C 1
ATOM 2169 O O . ARG A 1 291 ? -2.411 -8.368 1.192 1.00 92.69 291 ARG A O 1
ATOM 2176 N N . LEU A 1 292 ? -2.769 -9.539 -0.701 1.00 95.50 292 LEU A N 1
ATOM 2177 C CA . LEU A 1 292 ? -3.969 -10.237 -0.271 1.00 95.50 292 LEU A CA 1
ATOM 2178 C C . LEU A 1 292 ? -3.589 -11.627 0.235 1.00 95.50 292 LEU A C 1
ATOM 2180 O O . LEU A 1 292 ? -3.073 -12.450 -0.518 1.00 95.50 292 LEU A O 1
ATOM 2184 N N . THR A 1 293 ? -3.868 -11.879 1.508 1.00 95.44 293 THR A N 1
ATOM 2185 C CA . THR A 1 293 ? -3.637 -13.155 2.197 1.00 95.44 293 THR A CA 1
ATOM 2186 C C . THR A 1 293 ? -4.951 -13.677 2.772 1.00 95.44 293 THR A C 1
ATOM 2188 O O . THR A 1 293 ? -5.043 -14.039 3.946 1.00 95.44 293 THR A O 1
ATOM 2191 N N . GLY A 1 294 ? -5.996 -13.673 1.938 1.00 93.38 294 GLY A N 1
ATOM 2192 C CA . GLY A 1 294 ? -7.353 -14.041 2.334 1.00 93.38 294 GLY A CA 1
ATOM 2193 C C . GLY A 1 294 ? -7.440 -15.444 2.936 1.00 93.38 294 GLY A C 1
ATOM 2194 O O . GLY A 1 294 ? -6.755 -16.374 2.510 1.00 93.38 294 GLY A O 1
ATOM 2195 N N . ILE A 1 295 ? -8.307 -15.609 3.932 1.00 95.94 295 ILE A N 1
ATOM 2196 C CA . ILE A 1 295 ? -8.481 -16.878 4.643 1.00 95.94 295 ILE A CA 1
ATOM 2197 C C . ILE A 1 295 ? -9.565 -17.696 3.939 1.00 95.94 295 ILE A C 1
ATOM 2199 O O . ILE A 1 295 ? -10.685 -17.220 3.773 1.00 95.94 295 ILE A O 1
ATOM 2203 N N . ALA A 1 296 ? -9.240 -18.912 3.494 1.00 95.94 296 ALA A N 1
ATOM 2204 C CA . ALA A 1 296 ? -10.201 -19.786 2.815 1.00 95.94 296 ALA A CA 1
ATOM 2205 C C . ALA A 1 296 ? -11.416 -20.109 3.706 1.00 95.94 296 ALA A C 1
ATOM 2207 O O . ALA A 1 296 ? -11.255 -20.287 4.913 1.00 95.94 296 ALA A O 1
ATOM 2208 N N . GLU A 1 297 ? -12.601 -20.271 3.106 1.00 96.12 297 GLU A N 1
ATOM 2209 C CA . GLU A 1 297 ? -13.856 -20.564 3.827 1.00 96.12 297 GLU A CA 1
ATOM 2210 C C . GLU A 1 297 ? -13.762 -21.828 4.699 1.00 96.12 297 GLU A C 1
ATOM 2212 O O . GLU A 1 297 ? -14.307 -21.891 5.797 1.00 96.12 297 GLU A O 1
ATOM 2217 N N . SER A 1 298 ? -13.008 -22.831 4.246 1.00 96.56 298 SER A N 1
ATOM 2218 C CA . SER A 1 298 ? -12.789 -24.081 4.980 1.00 96.56 298 SER A CA 1
ATOM 2219 C C . SER A 1 298 ? -11.765 -23.972 6.116 1.00 96.56 298 SER A C 1
ATOM 2221 O O . SER A 1 298 ? -11.542 -24.948 6.831 1.00 96.56 298 SER A O 1
ATOM 2223 N N . SER A 1 299 ? -11.074 -22.839 6.256 1.00 97.00 299 SER A N 1
ATOM 2224 C CA . SER A 1 299 ? -10.016 -22.676 7.250 1.00 97.00 299 SER A CA 1
ATOM 2225 C C . SER A 1 299 ? -10.602 -22.422 8.642 1.00 97.00 299 SER A C 1
ATOM 2227 O O . SER A 1 299 ? -11.425 -21.518 8.806 1.00 97.00 299 SER A O 1
ATOM 2229 N N . PRO A 1 300 ? -10.109 -23.107 9.692 1.00 97.50 300 PRO A N 1
ATOM 2230 C CA . PRO A 1 300 ? -10.535 -22.841 11.066 1.00 97.50 300 PRO A CA 1
ATOM 2231 C C . PRO A 1 300 ? -10.125 -21.443 11.561 1.00 97.50 300 PRO A C 1
ATOM 2233 O O . PRO A 1 300 ? -10.597 -21.001 12.605 1.00 97.50 300 PRO A O 1
ATOM 2236 N N . LEU A 1 301 ? -9.255 -20.737 10.828 1.00 96.69 301 LEU A N 1
ATOM 2237 C CA . LEU A 1 301 ? -8.809 -19.385 11.168 1.00 96.69 301 LEU A CA 1
ATOM 2238 C C . LEU A 1 301 ? -9.815 -18.298 10.768 1.00 96.69 301 LEU A C 1
ATOM 2240 O O . LEU A 1 301 ? -9.729 -17.187 11.292 1.00 96.69 301 LEU A O 1
ATOM 2244 N N . LEU A 1 302 ? -10.767 -18.598 9.874 1.00 97.38 302 LEU A N 1
ATOM 2245 C CA . LEU A 1 302 ? -11.680 -17.590 9.335 1.00 97.38 302 LEU A CA 1
ATOM 2246 C C . LEU A 1 302 ? -12.612 -17.038 10.416 1.00 97.38 302 LEU A C 1
ATOM 2248 O O . LEU A 1 302 ? -12.663 -15.830 10.628 1.00 97.38 302 LEU A O 1
ATOM 2252 N N . ALA A 1 303 ? -13.318 -17.909 11.139 1.00 97.62 303 ALA A N 1
ATOM 2253 C CA . ALA A 1 303 ? -14.278 -17.470 12.150 1.00 97.62 303 ALA A CA 1
ATOM 2254 C C . ALA A 1 303 ? -13.626 -16.642 13.283 1.00 97.62 303 ALA A C 1
ATOM 2256 O O . ALA A 1 303 ? -14.136 -15.558 13.577 1.00 97.62 303 ALA A O 1
ATOM 2257 N N . PRO A 1 304 ? -12.479 -17.047 13.875 1.00 97.62 304 PRO A N 1
ATOM 2258 C CA . PRO A 1 304 ? -11.757 -16.205 14.832 1.00 97.62 304 PRO A CA 1
ATOM 2259 C C . PRO A 1 304 ? -11.318 -14.859 14.251 1.00 97.62 304 PRO A C 1
ATOM 2261 O O . PRO A 1 304 ? -11.380 -13.840 14.938 1.00 97.62 304 PRO A O 1
ATOM 2264 N N . TYR A 1 305 ? -10.882 -14.832 12.988 1.00 97.88 305 TYR A N 1
ATOM 2265 C CA . TYR A 1 305 ? -10.510 -13.594 12.313 1.00 97.88 305 TYR A CA 1
ATOM 2266 C C . TYR A 1 305 ? -11.704 -12.642 12.191 1.00 97.88 305 TYR A C 1
ATOM 2268 O O . TYR A 1 305 ? -11.650 -11.527 12.707 1.00 97.88 305 TYR A O 1
ATOM 2276 N N . ILE A 1 306 ? -12.807 -13.113 11.603 1.00 98.31 306 ILE A N 1
ATOM 2277 C CA . ILE A 1 306 ? -14.041 -12.337 11.424 1.00 98.31 306 ILE A CA 1
ATOM 2278 C C . ILE A 1 306 ? -14.596 -11.857 12.769 1.00 98.31 306 ILE A C 1
ATOM 2280 O O . ILE A 1 306 ? -15.009 -10.705 12.888 1.00 98.31 306 ILE A O 1
ATOM 2284 N N . SER A 1 307 ? -14.531 -12.687 13.813 1.00 97.88 307 SER A N 1
ATOM 2285 C CA . SER A 1 307 ? -14.943 -12.289 15.161 1.00 97.88 307 SER A CA 1
ATOM 2286 C C . SER A 1 307 ? -14.101 -11.139 15.724 1.00 97.88 307 SER A C 1
ATOM 2288 O O . SER A 1 307 ? -14.658 -10.257 16.375 1.00 97.88 307 SER A O 1
ATOM 2290 N N . ARG A 1 308 ? -12.778 -11.128 15.499 1.00 98.12 308 ARG A N 1
ATOM 2291 C CA . ARG A 1 308 ? -11.900 -10.027 15.939 1.00 98.12 308 ARG A CA 1
ATOM 2292 C C . ARG A 1 308 ? -12.177 -8.744 15.167 1.00 98.12 308 ARG A C 1
ATOM 2294 O O . ARG A 1 308 ? -12.260 -7.686 15.788 1.00 98.12 308 ARG A O 1
ATOM 2301 N N . VAL A 1 309 ? -12.370 -8.851 13.852 1.00 98.31 309 VAL A N 1
ATOM 2302 C CA . VAL A 1 309 ? -12.760 -7.723 12.997 1.00 98.31 309 VAL A CA 1
ATOM 2303 C C . VAL A 1 309 ? -14.065 -7.108 13.497 1.00 98.31 309 VAL A C 1
ATOM 2305 O O . VAL A 1 309 ? -14.095 -5.920 13.797 1.00 98.31 309 VAL A O 1
ATOM 2308 N N . ALA A 1 310 ? -15.117 -7.914 13.666 1.00 98.31 310 ALA A N 1
ATOM 2309 C CA . ALA A 1 310 ? -16.413 -7.430 14.137 1.00 98.31 310 ALA A CA 1
ATOM 2310 C C . ALA A 1 310 ? -16.315 -6.769 15.524 1.00 98.31 310 ALA A C 1
ATOM 2312 O O . ALA A 1 310 ? -16.834 -5.676 15.743 1.00 98.31 310 ALA A O 1
ATOM 2313 N N . ALA A 1 311 ? -15.588 -7.391 16.460 1.00 97.25 311 ALA A N 1
ATOM 2314 C CA . ALA A 1 311 ? -15.408 -6.845 17.803 1.00 97.25 311 ALA A CA 1
ATOM 2315 C C . ALA A 1 311 ? -14.687 -5.487 17.797 1.00 97.25 311 ALA A C 1
ATOM 2317 O O . ALA A 1 311 ? -15.114 -4.561 18.492 1.00 97.25 311 ALA A O 1
ATOM 2318 N N . LEU A 1 312 ? -13.608 -5.347 17.018 1.00 97.81 312 LEU A N 1
ATOM 2319 C CA . LEU A 1 312 ? -12.902 -4.074 16.894 1.00 97.81 312 LEU A CA 1
ATOM 2320 C C . LEU A 1 312 ? -13.782 -3.021 16.216 1.00 97.81 312 LEU A C 1
ATOM 2322 O O . LEU A 1 312 ? -13.901 -1.909 16.728 1.00 97.81 312 LEU A O 1
ATOM 2326 N N . THR A 1 313 ? -14.442 -3.376 15.114 1.00 98.12 313 THR A N 1
ATOM 2327 C CA . THR A 1 313 ? -15.305 -2.453 14.376 1.00 98.12 313 THR A CA 1
ATOM 2328 C C . THR A 1 313 ? -16.464 -1.949 15.229 1.00 98.12 313 THR A C 1
ATOM 2330 O O . THR A 1 313 ? -16.708 -0.746 15.257 1.00 98.12 313 THR A O 1
ATOM 2333 N N . ALA A 1 314 ? -17.124 -2.814 16.002 1.00 97.50 314 ALA A N 1
ATOM 2334 C CA . ALA A 1 314 ? -18.190 -2.398 16.914 1.00 97.50 314 ALA A CA 1
ATOM 2335 C C . ALA A 1 314 ? -17.687 -1.402 17.975 1.00 97.50 314 ALA A C 1
ATOM 2337 O O . ALA A 1 314 ? -18.355 -0.410 18.270 1.00 97.50 314 ALA A O 1
ATOM 2338 N N . ARG A 1 315 ? -16.482 -1.627 18.524 1.00 97.19 315 ARG A N 1
ATOM 2339 C CA . ARG A 1 315 ? -15.852 -0.713 19.494 1.00 97.19 315 ARG A CA 1
ATOM 2340 C C . ARG A 1 315 ? -15.475 0.636 18.880 1.00 97.19 315 ARG A C 1
ATOM 2342 O O . ARG A 1 315 ? -15.548 1.640 19.583 1.00 97.19 315 ARG A O 1
ATOM 2349 N N . VAL A 1 316 ? -15.048 0.655 17.616 1.00 97.12 316 VAL A N 1
ATOM 2350 C CA . VAL A 1 316 ? -14.664 1.883 16.900 1.00 97.12 316 VAL A CA 1
ATOM 2351 C C . VAL A 1 316 ? -15.889 2.682 16.450 1.00 97.12 316 VAL A C 1
ATOM 2353 O O . VAL A 1 316 ? -15.900 3.896 16.600 1.00 97.12 316 VAL A O 1
ATOM 2356 N N . LEU A 1 317 ? -16.926 2.020 15.925 1.00 97.12 317 LEU A N 1
ATOM 2357 C CA . LEU A 1 317 ? -18.149 2.681 15.450 1.00 97.12 317 LEU A CA 1
ATOM 2358 C C . LEU A 1 317 ? -19.070 3.144 16.588 1.00 97.12 317 LEU A C 1
ATOM 2360 O O . LEU A 1 317 ? -19.934 4.000 16.364 1.00 97.12 317 LEU A O 1
ATOM 2364 N N . GLY A 1 318 ? -18.928 2.552 17.776 1.00 95.81 318 GLY A N 1
ATOM 2365 C CA . GLY A 1 318 ? -19.597 2.992 18.994 1.00 95.81 318 GLY A CA 1
ATOM 2366 C C . GLY A 1 318 ? -19.089 4.354 19.474 1.00 95.81 318 GLY A C 1
ATOM 2367 O O . GLY A 1 318 ? -18.005 4.800 19.112 1.00 95.81 318 GLY A O 1
ATOM 2368 N N . LYS A 1 319 ? -19.867 5.026 20.331 1.00 86.62 319 LYS A N 1
ATOM 2369 C CA . LYS A 1 319 ? -19.423 6.272 20.971 1.00 86.62 319 LYS A CA 1
ATOM 2370 C C . LYS A 1 319 ? -18.256 5.969 21.904 1.00 86.62 319 LYS A C 1
ATOM 2372 O O . LYS A 1 319 ? -18.465 5.451 23.001 1.00 86.62 319 LYS A O 1
ATOM 2377 N N . ASN A 1 320 ? -17.046 6.265 21.448 1.00 84.25 320 ASN A N 1
ATOM 2378 C CA . ASN A 1 320 ? -15.844 6.059 22.226 1.00 84.25 320 ASN A CA 1
ATOM 2379 C C . ASN A 1 320 ? -14.973 7.311 22.219 1.00 84.25 320 ASN A C 1
ATOM 2381 O O . ASN A 1 320 ? -14.274 7.610 21.250 1.00 84.25 320 ASN A O 1
ATOM 2385 N N . ASP A 1 321 ? -15.007 8.007 23.349 1.00 92.00 321 ASP A N 1
ATOM 2386 C CA . ASP A 1 321 ? -14.212 9.211 23.576 1.00 92.00 321 ASP A CA 1
ATOM 2387 C C . ASP A 1 321 ? -12.740 8.878 23.879 1.00 92.00 321 ASP A C 1
ATOM 2389 O O . ASP A 1 321 ? -11.912 9.778 23.987 1.00 92.00 321 ASP A O 1
ATOM 2393 N N . LYS A 1 322 ? -12.395 7.589 24.018 1.00 96.25 322 LYS A N 1
ATOM 2394 C CA . LYS A 1 322 ? -11.047 7.117 24.346 1.00 96.25 322 LYS A CA 1
ATOM 2395 C C . LYS A 1 322 ? -10.402 6.378 23.179 1.00 96.25 322 LYS A C 1
ATOM 2397 O O . LYS A 1 322 ? -11.069 5.730 22.366 1.00 96.25 322 LYS A O 1
ATOM 2402 N N . VAL A 1 323 ? -9.073 6.432 23.144 1.00 97.19 323 VAL A N 1
ATOM 2403 C CA . VAL A 1 323 ? -8.266 5.580 22.268 1.00 97.19 323 VAL A CA 1
ATOM 2404 C C . VAL A 1 323 ? -8.397 4.130 22.730 1.00 97.19 323 VAL A C 1
ATOM 2406 O O . VAL A 1 323 ? -8.252 3.817 23.911 1.00 97.19 323 VAL A O 1
ATOM 2409 N N . LEU A 1 324 ? -8.707 3.239 21.795 1.00 97.44 324 LEU A N 1
ATOM 2410 C CA . LEU A 1 324 ? -8.783 1.806 22.041 1.00 97.44 324 LEU A CA 1
ATOM 2411 C C . LEU A 1 324 ? -7.387 1.196 22.187 1.00 97.44 324 LEU A C 1
ATOM 2413 O O . LEU A 1 324 ? -6.453 1.596 21.496 1.00 97.44 324 LEU A O 1
ATOM 2417 N N . ASP A 1 325 ? -7.283 0.146 23.004 1.00 97.19 325 ASP A N 1
ATOM 2418 C CA . ASP A 1 325 ? -6.012 -0.533 23.298 1.00 97.19 325 ASP A CA 1
ATOM 2419 C C . ASP A 1 325 ? -5.254 -0.950 22.032 1.00 97.19 325 ASP A C 1
ATOM 2421 O O . ASP A 1 325 ? -4.046 -0.770 21.964 1.00 97.19 325 ASP A O 1
ATOM 2425 N N . ALA A 1 326 ? -5.962 -1.415 20.995 1.00 97.44 326 ALA A N 1
ATOM 2426 C CA . ALA A 1 326 ? -5.356 -1.796 19.718 1.00 97.44 326 ALA A CA 1
ATOM 2427 C C . ALA A 1 326 ? -4.572 -0.638 19.067 1.00 97.44 326 ALA A C 1
ATOM 2429 O O . ALA A 1 326 ? -3.455 -0.830 18.594 1.00 97.44 326 ALA A O 1
ATOM 2430 N N . PHE A 1 327 ? -5.110 0.584 19.095 1.00 97.88 327 PHE A N 1
ATOM 2431 C CA . PHE A 1 327 ? -4.434 1.764 18.544 1.00 97.88 327 PHE A CA 1
ATOM 2432 C C . PHE A 1 327 ? -3.333 2.277 19.478 1.00 97.88 327 PHE A C 1
ATOM 2434 O O . PHE A 1 327 ? -2.312 2.770 19.002 1.00 97.88 327 PHE A O 1
ATOM 2441 N N . SER A 1 328 ? -3.483 2.099 20.794 1.00 97.25 328 SER A N 1
ATOM 2442 C CA . SER A 1 328 ? -2.405 2.349 21.759 1.00 97.25 328 SER A CA 1
ATOM 2443 C C . SER A 1 328 ? -1.215 1.406 21.544 1.00 97.25 328 SER A C 1
ATOM 2445 O O . SER A 1 328 ? -0.070 1.853 21.571 1.00 97.25 328 SER A O 1
ATOM 2447 N N . THR A 1 329 ? -1.464 0.123 21.266 1.00 97.25 329 THR A N 1
ATOM 2448 C CA . THR A 1 329 ? -0.423 -0.852 20.914 1.00 97.25 329 THR A CA 1
ATOM 2449 C C . THR A 1 329 ? 0.268 -0.472 19.607 1.00 97.25 329 THR A C 1
ATOM 2451 O O . THR A 1 329 ? 1.495 -0.471 19.551 1.00 97.25 329 THR A O 1
ATOM 2454 N N . LEU A 1 330 ? -0.485 -0.068 18.577 1.00 97.75 330 LEU A N 1
ATOM 2455 C CA . LEU A 1 330 ? 0.106 0.404 17.320 1.00 97.75 330 LEU A CA 1
ATOM 2456 C C . LEU A 1 330 ? 0.956 1.667 17.501 1.00 97.75 330 LEU A C 1
ATOM 2458 O O . LEU A 1 330 ? 2.039 1.751 16.930 1.00 97.75 330 LEU A O 1
ATOM 2462 N N . ARG A 1 331 ? 0.515 2.626 18.324 1.00 96.94 331 ARG A N 1
ATOM 2463 C CA . ARG A 1 331 ? 1.311 3.806 18.703 1.00 96.94 331 ARG A CA 1
ATOM 2464 C C . ARG A 1 331 ? 2.648 3.399 19.324 1.00 96.94 331 ARG A C 1
ATOM 2466 O O . ARG A 1 331 ? 3.684 3.895 18.895 1.00 96.94 331 ARG A O 1
ATOM 2473 N N . GLN A 1 332 ? 2.630 2.490 20.301 1.00 97.31 332 GLN A N 1
ATOM 2474 C CA . GLN A 1 332 ? 3.850 1.999 20.953 1.00 97.31 332 GLN A CA 1
ATOM 2475 C C . GLN A 1 332 ? 4.774 1.287 19.963 1.00 97.31 332 GLN A C 1
ATOM 2477 O O . GLN A 1 332 ? 5.986 1.493 19.994 1.00 97.31 332 GLN A O 1
ATOM 2482 N N . LEU A 1 333 ? 4.202 0.486 19.062 1.00 96.88 333 LEU A N 1
ATOM 2483 C CA . LEU A 1 333 ? 4.965 -0.189 18.025 1.00 96.88 333 LEU A CA 1
ATOM 2484 C C . LEU A 1 333 ? 5.645 0.821 17.100 1.00 96.88 333 LEU A C 1
ATOM 2486 O O . LEU A 1 333 ? 6.856 0.747 16.925 1.00 96.88 333 LEU A O 1
ATOM 2490 N N . ILE A 1 334 ? 4.905 1.793 16.561 1.00 96.81 334 ILE A N 1
ATOM 2491 C CA . ILE A 1 334 ? 5.472 2.852 15.714 1.00 96.81 334 ILE A CA 1
ATOM 2492 C C . ILE A 1 334 ? 6.607 3.556 16.460 1.00 96.81 334 ILE A C 1
ATOM 2494 O O . ILE A 1 334 ? 7.718 3.619 15.936 1.00 96.81 334 ILE A O 1
ATOM 2498 N N . ALA A 1 335 ? 6.373 3.976 17.706 1.00 96.75 335 ALA A N 1
ATOM 2499 C CA . ALA A 1 335 ? 7.386 4.637 18.524 1.00 96.75 335 ALA A CA 1
ATOM 2500 C C . ALA A 1 335 ? 8.654 3.792 18.711 1.00 96.75 335 ALA A C 1
ATOM 2502 O O . ALA A 1 335 ? 9.757 4.334 18.697 1.00 96.75 335 ALA A O 1
ATOM 2503 N N . SER A 1 336 ? 8.524 2.465 18.812 1.00 96.62 336 SER A N 1
ATOM 2504 C CA . SER A 1 336 ? 9.677 1.564 18.917 1.00 96.62 336 SER A CA 1
ATOM 2505 C C . SER A 1 336 ? 10.535 1.502 17.646 1.00 96.62 336 SER A C 1
ATOM 2507 O O . SER A 1 336 ? 11.736 1.259 17.746 1.00 96.62 336 SER A O 1
ATOM 2509 N N . TYR A 1 337 ? 9.951 1.755 16.468 1.00 96.38 337 TYR A N 1
ATOM 2510 C CA . TYR A 1 337 ? 10.674 1.754 15.192 1.00 96.38 337 TYR A CA 1
ATOM 2511 C C . TYR A 1 337 ? 11.345 3.090 14.876 1.00 96.38 337 TYR A C 1
ATOM 2513 O O . TYR A 1 337 ? 12.441 3.089 14.325 1.00 96.38 337 TYR A O 1
ATOM 2521 N N . ILE A 1 338 ? 10.699 4.214 15.199 1.00 96.12 338 ILE A N 1
ATOM 2522 C CA . ILE A 1 338 ? 11.160 5.553 14.777 1.00 96.12 338 ILE A CA 1
ATOM 2523 C C . ILE A 1 338 ? 11.661 6.429 15.929 1.00 96.12 338 ILE A C 1
ATOM 2525 O O . ILE A 1 338 ? 12.003 7.589 15.715 1.00 96.12 338 ILE A O 1
ATOM 2529 N N . ALA A 1 339 ? 11.682 5.891 17.154 1.00 95.38 339 ALA A N 1
ATOM 2530 C CA . ALA A 1 339 ? 12.040 6.611 18.378 1.00 95.38 339 ALA A CA 1
ATOM 2531 C C . ALA A 1 339 ? 11.264 7.932 18.569 1.00 95.38 339 ALA A C 1
ATOM 2533 O O . ALA A 1 339 ? 11.791 8.879 19.144 1.00 95.38 339 ALA A O 1
ATOM 2534 N N . PHE A 1 340 ? 10.024 7.986 18.076 1.00 95.00 340 PHE A N 1
ATOM 2535 C CA . PHE A 1 340 ? 9.142 9.150 18.118 1.00 95.00 340 PHE A CA 1
ATOM 2536 C C . PHE A 1 340 ? 7.734 8.705 18.506 1.00 95.00 340 PHE A C 1
ATOM 2538 O O . PHE A 1 340 ? 7.158 7.817 17.868 1.00 95.00 340 PHE A O 1
ATOM 2545 N N . ASP A 1 341 ? 7.169 9.320 19.538 1.00 95.75 341 ASP A N 1
ATOM 2546 C CA . ASP A 1 341 ? 5.829 8.991 20.003 1.00 95.75 341 ASP A CA 1
ATOM 2547 C C . ASP A 1 341 ? 4.779 9.913 19.366 1.00 95.75 341 ASP A C 1
ATOM 2549 O O . ASP A 1 341 ? 4.672 11.090 19.698 1.00 95.75 341 ASP A O 1
ATOM 2553 N N . ILE A 1 342 ? 3.925 9.352 18.502 1.00 95.00 342 ILE A N 1
ATOM 2554 C CA . ILE A 1 342 ? 2.814 10.088 17.867 1.00 95.00 342 ILE A CA 1
ATOM 2555 C C . ILE A 1 342 ? 1.737 10.572 18.860 1.00 95.00 342 ILE A C 1
ATOM 2557 O O . ILE A 1 342 ? 0.775 11.232 18.463 1.00 95.00 342 ILE A O 1
ATOM 2561 N N . GLY A 1 343 ? 1.854 10.229 20.144 1.00 94.44 343 GLY A N 1
ATOM 2562 C CA . GLY A 1 343 ? 0.977 10.735 21.189 1.00 94.44 343 GLY A CA 1
ATOM 2563 C C . GLY A 1 343 ? -0.416 10.100 21.175 1.00 94.44 343 GLY A C 1
ATOM 2564 O O . GLY A 1 343 ? -0.809 9.352 20.275 1.00 94.44 343 GLY A O 1
ATOM 2565 N N . GLU A 1 344 ? -1.215 10.404 22.200 1.00 94.12 344 GLU A N 1
ATOM 2566 C CA . GLU A 1 344 ? -2.595 9.904 22.275 1.00 94.12 344 GLU A CA 1
ATOM 2567 C C . GLU A 1 344 ? -3.465 10.524 21.176 1.00 94.12 344 GLU A C 1
ATOM 2569 O O . GLU A 1 344 ? -4.330 9.852 20.621 1.00 94.12 344 GLU A O 1
ATOM 2574 N N . LYS A 1 345 ? -3.174 11.770 20.781 1.00 93.00 345 LYS A N 1
ATOM 2575 C CA . LYS A 1 345 ? -3.842 12.449 19.663 1.00 93.00 345 LYS A CA 1
ATOM 2576 C C . LYS A 1 345 ? -3.545 11.794 18.323 1.00 93.00 345 LYS A C 1
ATOM 2578 O O . LYS A 1 345 ? -4.476 11.598 17.548 1.00 93.00 345 LYS A O 1
ATOM 2583 N N . GLY A 1 346 ? -2.298 11.391 18.066 1.00 94.88 346 GLY A N 1
ATOM 2584 C CA . GLY A 1 346 ? -1.966 10.621 16.870 1.00 94.88 346 GLY A CA 1
ATOM 2585 C C . GLY A 1 346 ? -2.680 9.272 16.856 1.00 94.88 346 GLY A C 1
ATOM 2586 O O . GLY A 1 346 ? -3.321 8.920 15.868 1.00 94.88 346 GLY A O 1
ATOM 2587 N N . ALA A 1 347 ? -2.683 8.543 17.975 1.00 96.31 347 ALA A N 1
ATOM 2588 C CA . ALA A 1 347 ? -3.445 7.296 18.075 1.00 96.31 347 ALA A CA 1
ATOM 2589 C C . ALA A 1 347 ? -4.958 7.513 17.866 1.00 96.31 347 ALA A C 1
ATOM 2591 O O . ALA A 1 347 ? -5.614 6.730 17.174 1.00 96.31 347 ALA A O 1
ATOM 2592 N N . ARG A 1 348 ? -5.512 8.610 18.398 1.00 96.06 348 ARG A N 1
ATOM 2593 C CA . ARG A 1 348 ? -6.912 9.000 18.199 1.00 96.06 348 ARG A CA 1
ATOM 2594 C C . ARG A 1 348 ? -7.206 9.312 16.734 1.00 96.06 348 ARG A C 1
ATOM 2596 O O . ARG A 1 348 ? -8.179 8.764 16.219 1.00 96.06 348 ARG A O 1
ATOM 2603 N N . ALA A 1 349 ? -6.371 10.110 16.070 1.00 95.94 349 ALA A N 1
ATOM 2604 C CA . ALA A 1 349 ? -6.486 10.422 14.648 1.00 95.94 349 ALA A CA 1
ATOM 2605 C C . ALA A 1 349 ? -6.394 9.149 13.791 1.00 95.94 349 ALA A C 1
ATOM 2607 O O . ALA A 1 349 ? -7.197 8.945 12.888 1.00 95.94 349 ALA A O 1
ATOM 2608 N N . MET A 1 350 ? -5.498 8.219 14.122 1.00 97.50 350 MET A N 1
ATOM 2609 C CA . MET A 1 350 ? -5.414 6.925 13.440 1.00 97.50 350 MET A CA 1
ATOM 2610 C C . MET A 1 350 ? -6.721 6.128 13.587 1.00 97.50 350 MET A C 1
ATOM 2612 O O . MET A 1 350 ? -7.244 5.603 12.605 1.00 97.50 350 MET A O 1
ATOM 2616 N N . GLN A 1 351 ? -7.302 6.096 14.791 1.00 98.00 351 GLN A N 1
ATOM 2617 C CA . GLN A 1 351 ? -8.598 5.457 15.036 1.00 98.00 351 GLN A CA 1
ATOM 2618 C C . GLN A 1 351 ? -9.747 6.156 14.290 1.00 98.00 351 GLN A C 1
ATOM 2620 O O . GLN A 1 351 ? -10.623 5.476 13.768 1.00 98.00 351 GLN A O 1
ATOM 2625 N N . GLU A 1 352 ? -9.755 7.492 14.208 1.00 97.25 352 GLU A N 1
ATOM 2626 C CA . GLU A 1 352 ? -10.733 8.257 13.407 1.00 97.25 352 GLU A CA 1
ATOM 2627 C C . GLU A 1 352 ? -10.626 7.932 11.913 1.00 97.25 352 GLU A C 1
ATOM 2629 O O . GLU A 1 352 ? -11.639 7.757 11.237 1.00 97.25 352 GLU A O 1
ATOM 2634 N N . GLY A 1 353 ? -9.401 7.818 11.393 1.00 97.44 353 GLY A N 1
ATOM 2635 C CA . GLY A 1 353 ? -9.152 7.431 10.008 1.00 97.44 353 GLY A CA 1
ATOM 2636 C C . GLY A 1 353 ? -9.667 6.028 9.696 1.00 97.44 353 GLY A C 1
ATOM 2637 O O . GLY A 1 353 ? -10.316 5.823 8.669 1.00 97.44 353 GLY A O 1
ATOM 2638 N N . PHE A 1 354 ? -9.441 5.082 10.614 1.00 98.31 354 PHE A N 1
ATOM 2639 C CA . PHE A 1 354 ? -9.991 3.729 10.520 1.00 98.31 354 PHE A CA 1
ATOM 2640 C C . PHE A 1 354 ? -11.523 3.748 10.551 1.00 98.31 354 PHE A C 1
ATOM 2642 O O . PHE A 1 354 ? -12.167 3.168 9.681 1.00 98.31 354 PHE A O 1
ATOM 2649 N N . GLU A 1 355 ? -12.119 4.456 11.515 1.00 98.06 355 GLU A N 1
ATOM 2650 C CA . GLU A 1 355 ? -13.573 4.599 11.637 1.00 98.06 355 GLU A CA 1
ATOM 2651 C C . GLU A 1 355 ? -14.202 5.144 10.349 1.00 98.06 355 GLU A C 1
ATOM 2653 O O . GLU A 1 355 ? -15.155 4.567 9.822 1.00 98.06 355 GLU A O 1
ATOM 2658 N N . SER A 1 356 ? -13.647 6.240 9.830 1.00 97.62 356 SER A N 1
ATOM 2659 C CA . SER A 1 356 ? -14.120 6.904 8.617 1.00 97.62 356 SER A CA 1
ATOM 2660 C C . SER A 1 356 ? -14.081 5.963 7.409 1.00 97.62 356 SER A C 1
ATOM 2662 O O . SER A 1 356 ? -15.093 5.796 6.724 1.00 97.62 356 SER A O 1
ATOM 2664 N N . ALA A 1 357 ? -12.961 5.263 7.194 1.00 98.12 357 ALA A N 1
ATOM 2665 C CA . ALA A 1 357 ? -12.835 4.302 6.099 1.00 98.12 357 ALA A CA 1
ATOM 2666 C C . ALA A 1 357 ? -13.762 3.085 6.258 1.00 98.12 357 ALA A C 1
ATOM 2668 O O . ALA A 1 357 ? -14.315 2.617 5.263 1.00 98.12 357 ALA A O 1
ATOM 2669 N N . VAL A 1 358 ? -14.003 2.594 7.479 1.00 98.44 358 VAL A N 1
ATOM 2670 C CA . VAL A 1 358 ? -15.002 1.538 7.715 1.00 98.44 358 VAL A CA 1
ATOM 2671 C C . VAL A 1 358 ? -16.404 2.018 7.341 1.00 98.44 358 VAL A C 1
ATOM 2673 O O . VAL A 1 358 ? -17.124 1.309 6.638 1.00 98.44 358 VAL A O 1
ATOM 2676 N N . ARG A 1 359 ? -16.804 3.221 7.773 1.00 98.00 359 ARG A N 1
ATOM 2677 C CA . ARG A 1 359 ? -18.117 3.794 7.424 1.00 98.00 359 ARG A CA 1
ATOM 2678 C C . ARG A 1 359 ? -18.276 3.942 5.914 1.00 98.00 359 ARG A C 1
ATOM 2680 O O . ARG A 1 359 ? -19.337 3.620 5.383 1.00 98.00 359 ARG A O 1
ATOM 2687 N N . GLU A 1 360 ? -17.221 4.374 5.228 1.00 98.00 360 GLU A N 1
ATOM 2688 C CA . GLU A 1 360 ? -17.190 4.445 3.769 1.00 98.00 360 GLU A CA 1
ATOM 2689 C C . GLU A 1 360 ? -17.353 3.063 3.123 1.00 98.00 360 GLU A C 1
ATOM 2691 O O . GLU A 1 360 ? -18.173 2.906 2.219 1.00 98.00 360 GLU A O 1
ATOM 2696 N N . CYS A 1 361 ? -16.640 2.047 3.621 1.00 98.06 361 CYS A N 1
ATOM 2697 C CA . CYS A 1 361 ? -16.765 0.673 3.136 1.00 98.06 361 CYS A CA 1
ATOM 2698 C C . CYS A 1 361 ? -18.190 0.136 3.297 1.00 98.06 361 CYS A C 1
ATOM 2700 O O . CYS A 1 361 ? -18.701 -0.492 2.376 1.00 98.06 361 CYS A O 1
ATOM 2702 N N . ILE A 1 362 ? -18.852 0.410 4.426 1.00 98.06 362 ILE A N 1
ATOM 2703 C CA . ILE A 1 362 ? -20.249 0.009 4.642 1.00 98.06 362 ILE A CA 1
ATOM 2704 C C . ILE A 1 362 ? -21.162 0.721 3.638 1.00 98.06 362 ILE A C 1
ATOM 2706 O O . ILE A 1 362 ? -21.930 0.074 2.928 1.00 98.06 362 ILE A O 1
ATOM 2710 N N . ALA A 1 363 ? -21.041 2.048 3.525 1.00 97.62 363 ALA A N 1
ATOM 2711 C CA . ALA A 1 363 ? -21.859 2.847 2.614 1.00 97.62 363 ALA A CA 1
ATOM 2712 C C . ALA A 1 363 ? -21.678 2.444 1.139 1.00 97.62 363 ALA A C 1
ATOM 2714 O O . ALA A 1 363 ? -22.605 2.570 0.341 1.00 97.62 363 ALA A O 1
ATOM 2715 N N . GLN A 1 364 ? -20.491 1.955 0.773 1.00 97.44 364 GLN A N 1
ATOM 2716 C CA . GLN A 1 364 ? -20.130 1.591 -0.595 1.00 97.44 364 GLN A CA 1
ATOM 2717 C C . GLN A 1 364 ? -19.989 0.076 -0.808 1.00 97.44 364 GLN A C 1
ATOM 2719 O O . GLN A 1 364 ? -19.474 -0.334 -1.850 1.00 97.44 364 GLN A O 1
ATOM 2724 N N . ARG A 1 365 ? -20.465 -0.763 0.127 1.00 97.00 365 ARG A N 1
ATOM 2725 C CA . ARG A 1 365 ? -20.247 -2.223 0.139 1.00 97.00 365 ARG A CA 1
ATOM 2726 C C . ARG A 1 365 ? -20.514 -2.864 -1.221 1.00 97.00 365 ARG A C 1
ATOM 2728 O O . ARG A 1 365 ? -19.630 -3.479 -1.805 1.00 97.00 365 ARG A O 1
ATOM 2735 N N . VAL A 1 366 ? -21.716 -2.658 -1.764 1.00 96.69 366 VAL A N 1
ATOM 2736 C CA . VAL A 1 366 ? -22.135 -3.252 -3.048 1.00 96.69 366 VAL A CA 1
ATOM 2737 C C . VAL A 1 366 ? -21.245 -2.793 -4.208 1.00 96.69 366 VAL A C 1
ATOM 2739 O O . VAL A 1 366 ? -20.897 -3.599 -5.071 1.00 96.69 366 VAL A O 1
ATOM 2742 N N . ALA A 1 367 ? -20.852 -1.516 -4.225 1.00 95.88 367 ALA A N 1
ATOM 2743 C CA . ALA A 1 367 ? -19.993 -0.969 -5.271 1.00 95.88 367 ALA A CA 1
ATOM 2744 C C . ALA A 1 367 ? -18.585 -1.579 -5.209 1.00 95.88 367 ALA A C 1
ATOM 2746 O O . ALA A 1 367 ? -18.085 -2.043 -6.232 1.00 95.88 367 ALA A O 1
ATOM 2747 N N . ILE A 1 368 ? -17.991 -1.653 -4.013 1.00 95.75 368 ILE A N 1
ATOM 2748 C CA . ILE A 1 368 ? -16.676 -2.269 -3.786 1.00 95.75 368 ILE A CA 1
ATOM 2749 C C . ILE A 1 368 ? -16.712 -3.745 -4.213 1.00 95.75 368 ILE A C 1
ATOM 2751 O O . ILE A 1 368 ? -15.921 -4.161 -5.057 1.00 95.75 368 ILE A O 1
ATOM 2755 N N . SER A 1 369 ? -17.683 -4.524 -3.725 1.00 96.19 369 SER A N 1
ATOM 2756 C CA . SER A 1 369 ? -17.860 -5.941 -4.079 1.00 96.19 369 SER A CA 1
ATOM 2757 C C . SER A 1 369 ? -18.039 -6.175 -5.581 1.00 96.19 369 SER A C 1
ATOM 2759 O O . SER A 1 369 ? -17.517 -7.157 -6.121 1.00 96.19 369 SER A O 1
ATOM 2761 N N . SER A 1 370 ? -18.761 -5.290 -6.275 1.00 96.00 370 SER A N 1
ATOM 2762 C CA . SER A 1 370 ? -18.943 -5.377 -7.725 1.00 96.00 370 SER A CA 1
ATOM 2763 C C . SER A 1 370 ? -17.665 -5.050 -8.497 1.00 96.00 370 SER A C 1
ATOM 2765 O O . SER A 1 370 ? -17.374 -5.723 -9.488 1.00 96.00 370 SER A O 1
ATOM 2767 N N . GLU A 1 371 ? -16.913 -4.033 -8.080 1.00 95.50 371 GLU A N 1
ATOM 2768 C CA . GLU A 1 371 ? -15.661 -3.644 -8.734 1.00 95.50 371 GLU A CA 1
ATOM 2769 C C . GLU A 1 371 ? -14.578 -4.705 -8.554 1.00 95.50 371 GLU A C 1
ATOM 2771 O O . GLU A 1 371 ? -13.954 -5.094 -9.538 1.00 95.50 371 GLU A O 1
ATOM 2776 N N . MET A 1 372 ? -14.428 -5.265 -7.350 1.00 95.62 372 MET A N 1
ATOM 2777 C CA . MET A 1 372 ? -13.477 -6.351 -7.082 1.00 95.62 372 MET A CA 1
ATOM 2778 C C . MET A 1 372 ? -13.703 -7.559 -7.999 1.00 95.62 372 MET A C 1
ATOM 2780 O O . MET A 1 372 ? -12.757 -8.099 -8.574 1.00 95.62 372 MET A O 1
ATOM 2784 N N . ARG A 1 373 ? -14.967 -7.961 -8.188 1.00 95.44 373 ARG A N 1
ATOM 2785 C CA . ARG A 1 373 ? -15.333 -9.052 -9.108 1.00 95.44 373 ARG A CA 1
ATOM 2786 C C . ARG A 1 373 ? -15.023 -8.710 -10.556 1.00 95.44 373 ARG A C 1
ATOM 2788 O O . ARG A 1 373 ? -14.558 -9.573 -11.294 1.00 95.44 373 ARG A O 1
ATOM 2795 N N . ARG A 1 374 ? -15.248 -7.457 -10.958 1.00 94.69 374 ARG A N 1
ATOM 2796 C CA . ARG A 1 374 ? -14.893 -6.983 -12.297 1.00 94.69 374 ARG A CA 1
ATOM 2797 C C . ARG A 1 374 ? -13.385 -7.058 -12.520 1.00 94.69 374 ARG A C 1
ATOM 2799 O O . ARG A 1 374 ? -12.969 -7.603 -13.532 1.00 94.69 374 ARG A O 1
ATOM 2806 N N . TRP A 1 375 ? -12.578 -6.589 -11.567 1.00 94.06 375 TRP A N 1
ATOM 2807 C CA . TRP A 1 375 ? -11.118 -6.685 -11.642 1.00 94.06 375 TRP A CA 1
ATOM 2808 C C . TRP A 1 375 ? -10.653 -8.138 -11.752 1.00 94.06 375 TRP A C 1
ATOM 2810 O O . TRP A 1 375 ? -9.842 -8.453 -12.616 1.00 94.06 375 TRP A O 1
ATOM 2820 N N . ALA A 1 376 ? -11.207 -9.041 -10.937 1.00 92.06 376 ALA A N 1
ATOM 2821 C CA . ALA A 1 376 ? -10.872 -10.462 -11.000 1.00 92.06 376 ALA A CA 1
ATOM 2822 C C . ALA A 1 376 ? -11.269 -11.113 -12.335 1.00 92.06 376 ALA A C 1
ATOM 2824 O O . ALA A 1 376 ? -10.486 -11.888 -12.882 1.00 92.06 376 ALA A O 1
ATOM 2825 N N . ALA A 1 377 ? -12.438 -10.773 -12.887 1.00 91.31 377 ALA A N 1
ATOM 2826 C CA . ALA A 1 377 ? -12.851 -11.231 -14.213 1.00 91.31 377 ALA A CA 1
ATOM 2827 C C . ALA A 1 377 ? -11.881 -10.735 -15.295 1.00 91.31 377 ALA A C 1
ATOM 2829 O O . ALA A 1 377 ? -11.400 -11.522 -16.102 1.00 91.31 377 ALA A O 1
ATOM 2830 N N . THR A 1 378 ? -11.499 -9.459 -15.244 1.00 88.44 378 THR A N 1
ATOM 2831 C CA . THR A 1 378 ? -10.497 -8.889 -16.146 1.00 88.44 378 THR A CA 1
ATOM 2832 C C . THR A 1 378 ? -9.141 -9.591 -16.030 1.00 88.44 378 THR A C 1
ATOM 2834 O O . THR A 1 378 ? -8.502 -9.882 -17.037 1.00 88.44 378 THR A O 1
ATOM 2837 N N . PHE A 1 379 ? -8.690 -9.908 -14.817 1.00 89.25 379 PHE A N 1
ATOM 2838 C CA . PHE A 1 379 ? -7.448 -10.655 -14.605 1.00 89.25 379 PHE A CA 1
ATOM 2839 C C . PHE A 1 379 ? -7.518 -12.074 -15.173 1.00 89.25 379 PHE A C 1
ATOM 2841 O O . PHE A 1 379 ? -6.536 -12.553 -15.738 1.00 89.25 379 PHE A O 1
ATOM 2848 N N . HIS A 1 380 ? -8.678 -12.720 -15.063 1.00 87.62 380 HIS A N 1
ATOM 2849 C CA . HIS A 1 380 ? -8.921 -14.035 -15.641 1.00 87.62 380 HIS A CA 1
ATOM 2850 C C . HIS A 1 380 ? -8.907 -13.996 -17.176 1.00 87.62 380 HIS A C 1
ATOM 2852 O O . HIS A 1 380 ? -8.207 -14.792 -17.791 1.00 87.62 380 HIS A O 1
ATOM 2858 N N . GLU A 1 381 ? -9.576 -13.018 -17.795 1.00 86.31 381 GLU A N 1
ATOM 2859 C CA . GLU A 1 381 ? -9.562 -12.815 -19.252 1.00 86.31 381 GLU A CA 1
ATOM 2860 C C . GLU A 1 381 ? -8.142 -12.587 -19.792 1.00 86.31 381 GLU A C 1
ATOM 2862 O O . GLU A 1 381 ? -7.758 -13.157 -20.816 1.00 86.31 381 GLU A O 1
ATOM 2867 N N . ILE A 1 382 ? -7.336 -11.791 -19.078 1.00 79.81 382 ILE A N 1
ATOM 2868 C CA . ILE A 1 382 ? -5.918 -11.584 -19.400 1.00 79.81 382 ILE A CA 1
ATOM 2869 C C . ILE A 1 382 ? -5.136 -12.903 -19.319 1.00 79.81 382 ILE A C 1
ATOM 2871 O O . ILE A 1 382 ? -4.295 -13.170 -20.179 1.00 79.81 382 ILE A O 1
ATOM 2875 N N . GLY A 1 383 ? -5.392 -13.703 -18.281 1.00 80.12 383 GLY A N 1
ATOM 2876 C CA . GLY A 1 383 ? -4.701 -14.967 -18.035 1.00 80.12 383 GLY A CA 1
ATOM 2877 C C . GLY A 1 383 ? -5.053 -16.082 -19.024 1.00 80.12 383 GLY A C 1
ATOM 2878 O O . GLY A 1 383 ? -4.182 -16.884 -19.345 1.00 80.12 383 GLY A O 1
ATOM 2879 N N . ASP A 1 384 ? -6.291 -16.124 -19.521 1.00 77.88 384 ASP A N 1
ATOM 2880 C CA . ASP A 1 384 ? -6.780 -17.190 -20.407 1.00 77.88 384 ASP A CA 1
ATOM 2881 C C . ASP A 1 384 ? -6.505 -16.917 -21.896 1.00 77.88 384 ASP A C 1
ATOM 2883 O O . ASP A 1 384 ? -6.316 -17.848 -22.680 1.00 77.88 384 ASP A O 1
ATOM 2887 N N . GLY A 1 385 ? -6.470 -15.642 -22.306 1.00 66.19 385 GLY A N 1
ATOM 2888 C CA . GLY A 1 385 ? -6.276 -15.245 -23.708 1.00 66.19 385 GLY A CA 1
ATOM 2889 C C . GLY A 1 385 ? -4.840 -15.387 -24.229 1.00 66.19 385 GLY A C 1
ATOM 2890 O O . GLY A 1 385 ? -4.603 -15.320 -25.435 1.00 66.19 385 GLY A O 1
ATOM 2891 N N . GLN A 1 386 ? -3.873 -15.578 -23.337 1.00 58.00 386 GLN A N 1
ATOM 2892 C CA . GLN A 1 386 ? -2.475 -15.865 -23.649 1.00 58.00 386 GLN A CA 1
ATOM 2893 C C . GLN A 1 386 ? -2.238 -17.312 -23.204 1.00 58.00 386 GLN A C 1
ATOM 2895 O O . GLN A 1 386 ? -2.701 -17.677 -22.136 1.00 58.00 386 GLN A O 1
ATOM 2900 N N . HIS A 1 387 ? -1.559 -18.155 -23.986 1.00 51.81 387 HIS A N 1
ATOM 2901 C CA . HIS A 1 387 ? -1.411 -19.612 -23.773 1.00 51.81 387 HIS A CA 1
ATOM 2902 C C . HIS A 1 387 ? -0.699 -20.062 -22.473 1.00 51.81 387 HIS A C 1
ATOM 2904 O O . HIS A 1 387 ? -0.137 -21.157 -22.398 1.00 51.81 387 HIS A O 1
ATOM 2910 N N . HIS A 1 388 ? -0.716 -19.249 -21.427 1.00 57.53 388 HIS A N 1
ATOM 2911 C CA . HIS A 1 388 ? -0.035 -19.478 -20.184 1.00 57.53 388 HIS A CA 1
ATOM 2912 C C . HIS A 1 388 ? -0.796 -18.838 -19.008 1.00 57.53 388 HIS A C 1
ATOM 2914 O O . HIS A 1 388 ? -1.036 -17.633 -18.978 1.00 57.53 388 HIS A O 1
ATOM 2920 N N . LYS A 1 389 ? -1.122 -19.662 -18.003 1.00 62.91 389 LYS A N 1
ATOM 2921 C CA . LYS A 1 389 ? -1.809 -19.285 -16.754 1.00 62.91 389 LYS A CA 1
ATOM 2922 C C . LYS A 1 389 ? -0.922 -18.413 -15.858 1.00 62.91 389 LYS A C 1
ATOM 2924 O O . LYS A 1 389 ? -0.387 -18.882 -14.858 1.00 62.91 389 LYS A O 1
ATOM 2929 N N . PHE A 1 390 ? -0.696 -17.166 -16.246 1.00 70.19 390 PHE A N 1
ATOM 2930 C CA . PHE A 1 390 ? 0.284 -16.308 -15.580 1.00 70.19 390 PHE A CA 1
ATOM 2931 C C . PHE A 1 390 ? -0.293 -15.470 -14.437 1.00 70.19 390 PHE A C 1
ATOM 2933 O O . PHE A 1 390 ? 0.439 -15.086 -13.527 1.00 70.19 390 PHE A O 1
ATOM 2940 N N . ILE A 1 391 ? -1.598 -15.195 -14.465 1.00 79.25 391 ILE A N 1
ATOM 2941 C CA . ILE A 1 391 ? -2.296 -14.463 -13.409 1.00 79.25 391 ILE A CA 1
ATOM 2942 C C . ILE A 1 391 ? -3.232 -15.442 -12.704 1.00 79.25 391 ILE A C 1
ATOM 2944 O O . ILE A 1 391 ? -4.348 -15.686 -13.153 1.00 79.25 391 ILE A O 1
ATOM 2948 N N . ASP A 1 392 ? -2.750 -16.043 -11.616 1.00 80.94 392 ASP A N 1
ATOM 2949 C CA . ASP A 1 392 ? -3.551 -16.963 -10.812 1.00 80.94 392 ASP A CA 1
ATOM 2950 C C . ASP A 1 392 ? -4.577 -16.189 -9.972 1.00 80.94 392 ASP A C 1
ATOM 2952 O O . ASP A 1 392 ? -4.260 -15.616 -8.924 1.00 80.94 392 ASP A O 1
ATOM 2956 N N . THR A 1 393 ? -5.818 -16.159 -10.456 1.00 85.88 393 THR A N 1
ATOM 2957 C CA . THR A 1 393 ? -6.953 -15.540 -9.766 1.00 85.88 393 THR A CA 1
ATOM 2958 C C . THR A 1 393 ? -7.565 -16.441 -8.695 1.00 85.88 393 THR A C 1
ATOM 2960 O O . THR A 1 393 ? -8.336 -15.943 -7.874 1.00 85.88 393 THR A O 1
ATOM 2963 N N . ALA A 1 394 ? -7.200 -17.730 -8.627 1.00 84.31 394 ALA A N 1
ATOM 2964 C CA . ALA A 1 394 ? -7.746 -18.657 -7.634 1.00 84.31 394 ALA A CA 1
ATOM 2965 C C . ALA A 1 394 ? -7.403 -18.229 -6.198 1.00 84.31 394 ALA A C 1
ATOM 2967 O O . ALA A 1 394 ? -8.174 -18.470 -5.271 1.00 84.31 394 ALA A O 1
ATOM 2968 N N . ASN A 1 395 ? -6.284 -17.520 -6.025 1.00 85.69 395 ASN A N 1
ATOM 2969 C CA . ASN A 1 395 ? -5.830 -17.021 -4.727 1.00 85.69 395 ASN A CA 1
ATOM 2970 C C . ASN A 1 395 ? -6.426 -15.660 -4.335 1.00 85.69 395 ASN A C 1
ATOM 2972 O O . ASN A 1 395 ? -6.102 -15.155 -3.262 1.00 85.69 395 ASN A O 1
ATOM 2976 N N . LEU A 1 396 ? -7.280 -15.044 -5.164 1.00 90.62 396 LEU A N 1
ATOM 2977 C CA . LEU A 1 396 ? -7.893 -13.760 -4.807 1.00 90.62 396 LEU A CA 1
ATOM 2978 C C . LEU A 1 396 ? -8.936 -13.893 -3.695 1.00 90.62 396 LEU A C 1
ATOM 2980 O O . LEU A 1 396 ? -9.183 -12.909 -3.020 1.00 90.62 396 LEU A O 1
ATOM 2984 N N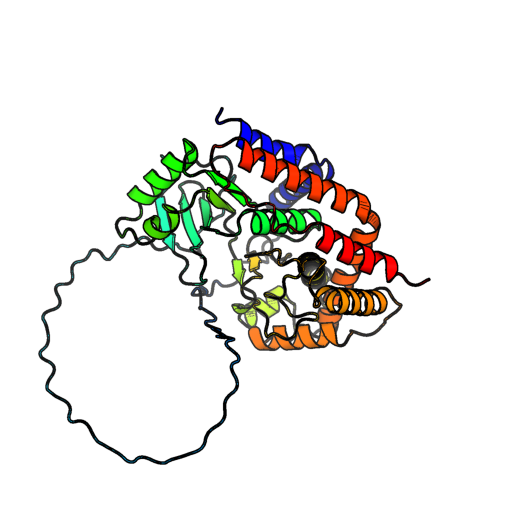 . ASN A 1 397 ? -9.542 -15.072 -3.496 1.00 92.94 397 ASN A N 1
ATOM 2985 C CA . ASN A 1 397 ? -10.476 -15.353 -2.395 1.00 92.94 397 ASN A CA 1
ATOM 2986 C C . ASN A 1 397 ? -11.412 -14.163 -2.068 1.00 92.94 397 ASN A C 1
ATOM 2988 O O . ASN A 1 397 ? -11.413 -13.635 -0.958 1.00 92.94 397 ASN A O 1
ATOM 2992 N N . LEU A 1 398 ? -12.161 -13.682 -3.066 1.00 95.62 398 LEU A N 1
ATOM 2993 C CA . LEU A 1 398 ? -12.977 -12.468 -2.919 1.00 95.62 398 LEU A CA 1
ATOM 2994 C C . LEU A 1 398 ? -14.076 -12.619 -1.863 1.00 95.62 398 LEU A C 1
ATOM 2996 O O . LEU A 1 398 ? -14.456 -11.635 -1.230 1.00 95.62 398 LEU A O 1
ATOM 3000 N N . ASP A 1 399 ? -14.536 -13.850 -1.642 1.00 96.25 399 ASP A N 1
ATOM 3001 C CA . ASP A 1 399 ? -15.514 -14.169 -0.607 1.00 96.25 399 ASP A CA 1
ATOM 3002 C C . ASP A 1 399 ? -14.985 -13.797 0.782 1.00 96.25 399 ASP A C 1
ATOM 3004 O O . ASP A 1 399 ? -15.732 -13.252 1.589 1.00 96.25 399 ASP A O 1
ATOM 3008 N N . PHE A 1 400 ? -13.686 -13.983 1.051 1.00 97.56 400 PHE A N 1
ATOM 3009 C CA . PHE A 1 400 ? -13.070 -13.512 2.292 1.00 97.56 400 PHE A CA 1
ATOM 3010 C C . PHE A 1 400 ? -13.231 -11.996 2.476 1.00 97.56 400 PHE A C 1
ATOM 3012 O O . PHE A 1 400 ? -13.608 -11.549 3.560 1.00 97.56 400 PHE A O 1
ATOM 3019 N N . VAL A 1 401 ? -12.988 -11.202 1.428 1.00 97.50 401 VAL A N 1
ATOM 3020 C CA . VAL A 1 401 ? -13.130 -9.740 1.505 1.00 97.50 401 VAL A CA 1
ATOM 3021 C C . VAL A 1 401 ? -14.587 -9.357 1.775 1.00 97.50 401 VAL A C 1
ATOM 3023 O O . VAL A 1 401 ? -14.853 -8.510 2.627 1.00 97.50 401 VAL A O 1
ATOM 3026 N N . ASP A 1 402 ? -15.540 -10.030 1.125 1.00 97.94 402 ASP A N 1
ATOM 3027 C CA . ASP A 1 402 ? -16.968 -9.824 1.387 1.00 97.94 402 ASP A CA 1
ATOM 3028 C C . ASP A 1 402 ? -17.359 -10.211 2.822 1.00 97.94 402 ASP A C 1
ATOM 3030 O O . ASP A 1 402 ? -18.119 -9.482 3.453 1.00 97.94 402 ASP A O 1
ATOM 3034 N N . ARG A 1 403 ? -16.790 -11.281 3.398 1.00 98.19 403 ARG A N 1
ATOM 3035 C CA . ARG A 1 403 ? -16.999 -11.625 4.819 1.00 98.19 403 ARG A CA 1
ATOM 3036 C C . ARG A 1 403 ? -16.517 -10.520 5.757 1.00 98.19 403 ARG A C 1
ATOM 3038 O O . ARG A 1 403 ? -17.158 -10.263 6.775 1.00 98.19 403 ARG A O 1
ATOM 3045 N N . VAL A 1 404 ? -15.396 -9.870 5.443 1.00 98.38 404 VAL A N 1
ATOM 3046 C CA . VAL A 1 404 ? -14.891 -8.731 6.226 1.00 98.38 404 VAL A CA 1
ATOM 3047 C C . VAL A 1 404 ? -15.819 -7.519 6.082 1.00 98.38 404 VAL A C 1
ATOM 3049 O O . VAL A 1 404 ? -16.138 -6.880 7.085 1.00 98.38 404 VAL A O 1
ATOM 3052 N N . LEU A 1 405 ? -16.319 -7.237 4.875 1.00 98.38 405 LEU A N 1
ATOM 3053 C CA . LEU A 1 405 ? -17.315 -6.182 4.647 1.00 98.38 405 LEU A CA 1
ATOM 3054 C C . LEU A 1 405 ? -18.626 -6.455 5.404 1.00 98.38 405 LEU A C 1
ATOM 3056 O O . LEU A 1 405 ? -19.170 -5.548 6.033 1.00 98.38 405 LEU A O 1
ATOM 3060 N N . ASP A 1 406 ? -19.096 -7.704 5.418 1.00 98.38 406 ASP A N 1
ATOM 3061 C CA . ASP A 1 406 ? -20.255 -8.125 6.210 1.00 98.38 406 ASP A CA 1
ATOM 3062 C C . ASP A 1 406 ? -20.001 -7.928 7.709 1.00 98.38 406 ASP A C 1
ATOM 3064 O O . ASP A 1 406 ? -20.888 -7.498 8.447 1.00 98.38 406 ASP A O 1
ATOM 3068 N N . ALA A 1 407 ? -18.789 -8.224 8.186 1.00 98.38 407 ALA A N 1
ATOM 3069 C CA . ALA A 1 407 ? -18.414 -7.988 9.576 1.00 98.38 407 ALA A CA 1
ATOM 3070 C C . ALA A 1 407 ? -18.461 -6.494 9.927 1.00 98.38 407 ALA A C 1
ATOM 3072 O O . ALA A 1 407 ? -18.904 -6.145 11.022 1.00 98.38 407 ALA A O 1
ATOM 3073 N N . PHE A 1 408 ? -18.053 -5.611 9.010 1.00 98.25 408 PHE A N 1
ATOM 3074 C CA . PHE A 1 408 ? -18.170 -4.166 9.200 1.00 98.25 408 PHE A CA 1
ATOM 3075 C C . PHE A 1 408 ? -19.627 -3.716 9.313 1.00 98.25 408 PHE A C 1
ATOM 3077 O O . PHE A 1 408 ? -19.978 -3.027 10.271 1.00 98.25 408 PHE A O 1
ATOM 3084 N N . GLU A 1 409 ? -20.477 -4.132 8.375 1.00 98.00 409 GLU A N 1
ATOM 3085 C CA . GLU A 1 409 ? -21.895 -3.759 8.333 1.00 98.00 409 GLU A CA 1
ATOM 3086 C C . GLU A 1 409 ? -22.656 -4.262 9.569 1.00 98.00 409 GLU A C 1
ATOM 3088 O O . GLU A 1 409 ? -23.341 -3.493 10.242 1.00 98.00 409 GLU A O 1
ATOM 3093 N N . ASN A 1 410 ? -22.454 -5.526 9.949 1.00 97.75 410 ASN A N 1
ATOM 3094 C CA . ASN A 1 410 ? -23.124 -6.134 11.103 1.00 97.75 410 ASN A CA 1
ATOM 3095 C C . ASN A 1 410 ? -22.666 -5.574 12.462 1.00 97.75 410 ASN A C 1
ATOM 3097 O O . ASN A 1 410 ? -23.294 -5.854 13.484 1.00 97.75 410 ASN A O 1
ATOM 3101 N N . SER A 1 411 ? -21.577 -4.801 12.488 1.00 97.56 411 SER A N 1
ATOM 3102 C CA . SER A 1 411 ? -21.019 -4.197 13.704 1.00 97.56 411 SER A CA 1
ATOM 3103 C C . SER A 1 411 ? -21.537 -2.783 13.979 1.00 97.56 411 SER A C 1
ATOM 3105 O O . SER A 1 411 ? -21.105 -2.153 14.947 1.00 97.56 411 SER A O 1
ATOM 3107 N N . GLN A 1 412 ? -22.439 -2.253 13.145 1.00 96.12 412 GLN A N 1
ATOM 3108 C CA . GLN A 1 412 ? -23.037 -0.944 13.390 1.00 96.12 412 GLN A CA 1
ATOM 3109 C C . GLN A 1 412 ? -23.846 -0.934 14.704 1.00 96.12 412 GLN A C 1
ATOM 3111 O O . GLN A 1 412 ? -24.569 -1.894 14.992 1.00 96.12 412 GLN A O 1
ATOM 3116 N N . PRO A 1 413 ? -23.757 0.142 15.511 1.00 93.00 413 PRO A N 1
ATOM 3117 C CA . PRO A 1 413 ? -24.645 0.330 16.653 1.00 93.00 413 PRO A CA 1
ATOM 3118 C C . PRO A 1 413 ? -26.108 0.311 16.192 1.00 93.00 413 PRO A C 1
ATOM 3120 O O . PRO A 1 413 ? -26.443 0.970 15.208 1.00 93.00 413 PRO A O 1
ATOM 3123 N N . LYS A 1 414 ? -26.952 -0.453 16.893 1.00 87.56 414 LYS A N 1
ATOM 3124 C CA . LYS A 1 414 ? -28.398 -0.518 16.631 1.00 87.56 414 LYS A CA 1
ATOM 3125 C C . LYS A 1 414 ? -29.135 0.735 17.076 1.00 87.56 414 LYS A C 1
ATOM 3127 O O . LYS A 1 414 ? -28.714 1.326 18.098 1.00 87.56 414 LYS A O 1
#

Secondary structure (DSSP, 8-state):
-THHHHHHHHHHHHT-HHHHHHHHHHHHHHHHTTS--TT-----------------------------------PPPPPP------------------TTT--B-S-TTS--HHHHEEEEEE-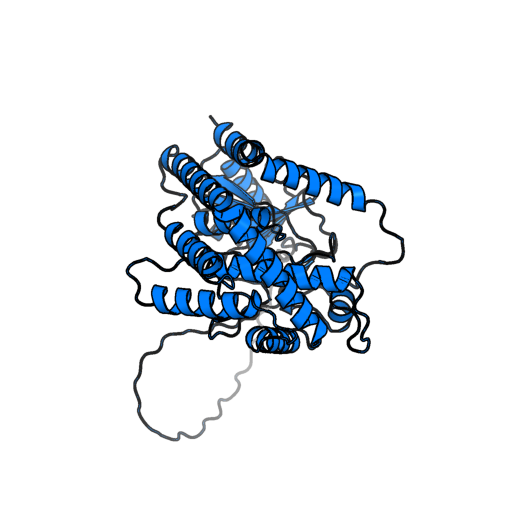SS-SS-EEEEEETTEEEEEE--TTHHHHHHHHHHHHHTT-B---EEEEETTSHHHHHHHHHHHHH-TT-TTHHHHTT-SEEEEEE---EEEGGG--HHHHHHHH--TT-S---HHHHHHHHHHHHHHHHHHHHT-TTS--SSSSS---GGGEEEESS-TTSEEE-S----PPPTT-TTHHHHHHHHHHHHHHHHS---S--HHHHHHHHHHHHHHS---HHHHHHHHHHHHHHHHHHHHHTHHHHHHHHHHHHHHHHHHHHSSSS--S--GGG-HHHHHHHHHHHHHTS--

Radius of gyration: 23.62 Å; Cα contacts (8 Å, |Δi|>4): 600; chains: 1; bounding box: 79×61×60 Å

Foldseek 3Di:
DVVPQVVLVVCLCVVPPLSVVLVVVVVVVLVVCVDPPPPPPDDDDPPPQLPAPPPPPPPDDDDDDDDDDDDDDDDDDDDDDDPDDDPPPPPPPQDDDDLVPFDKQPDLSDDPLQAFWDAKDFRPYDDWLWIWTHTNRGIKIKTQDLQVQQQQLLQVVCSSLVAAAWDKGKDFCPDPVNVSNLVSNCVRGVVCPNNVSVVPARMMMITIDFSWAQLLRAAPSNVCVLLPDPPDPCGDPLSLQQLLSLLSVVLSCLLQVVCQAFNLPDDDLHDSSQWTQGPSCNSHIYGHPGGRPFDDPPDPVLVVSLVVLLVVLLVLQDPDPAQDVSLVVRQVSSCVSHVDGSDRSSSVSSSVSNNVSLVVCLVCVVVSLVSSVVSLVSLVCVQPVDPHNNNPSVSVPSVRSSSSNVSSNVSHDD

Nearest PDB structures (foldseek):
  1cja-assembly2_B  TM=9.370E-01  e=5.593E-23  Physarum polycephalum
  6krj-assembly1_A  TM=2.103E-01  e=9.120E-01  Eimeria tenella
  3qky-assembly1_A  TM=2.279E-01  e=6.306E+00  Rhodothermus marinus DSM 4252
  8d9p-assembly1_A  TM=2.312E-01  e=5.455E+00  synthetic construct
  7a0y-assembly1_B  TM=2.565E-01  e=8.428E+00  Salmonella enterica subsp. enterica serovar Typhimurium str. LT2